Protein AF-0000000086684056 (afdb_homodimer)

Secondary structure (DSSP, 8-state):
---EEEEEEESSS--SHHHHHHHHHHT-SSS--EEEE--TT---HHHHTT----SSHHHHHHHHHTT---S-GGGG-EEETTTEEEEPPPP-PPPSS-TTPPPHHHHHHHHHHHH-HHHHHHHHTTSEEEEEEEE--TT-TTHHHHHH-SEEEEEEESSHHHHHHHHHHHHHHHT-TT--S--EEEEES--SS-HHHHHHHHSS-EEEEE---HHHHHHHTTSS---TTGGGSHHHHHHHHHHHHHHHH--SS----------SS---------TTS----------/---EEEEEEESSS--SHHHHHHHHHHT-SSS--EEEE--TT---HHHHTT----SSHHHHHHHHHTT---S-GGGG-EEETTTEEEEPPPP-PPPSS-TTPPPHHHHHHHHHHHH-HHHHHHHHTTSEEEEEEEE--TT-TTHHHHHH-SEEEEEEESSHHHHHHHHHHHHHHHT-TT--S--EEEEES--SS-HHHHHHHHSS-EEEEE---HHHHHHHTTSS---TTGGGSHHHHHHHHHHHHHHHH--SS----------SS---------TTS----------

Nearest PDB structures (foldseek):
  3ea0-assembly1_B  TM=7.510E-01  e=2.345E-10  Chlorobaculum tepidum TLS
  3ea0-assembly1_A  TM=7.459E-01  e=8.076E-10  Chlorobaculum tepidum TLS
  1hyq-assembly1_A  TM=7.175E-01  e=3.003E-10  Archaeoglobus fulgidus
  3kjg-assembly1_A  TM=6.434E-01  e=7.842E-08  Carboxydothermus hydrogenoformans Z-2901
  6uyk-assembly1_A  TM=6.658E-01  e=1.413E-05  Cereibacter sphaeroides

Structure (mmCIF, N/CA/C/O backbone):
data_AF-0000000086684056-model_v1
#
loop_
_entity.id
_entity.type
_entity.pdbx_description
1 polymer 'MinD-like ATPase involved in chromosome partitioning or flagellar assembly'
#
loop_
_atom_site.group_PDB
_atom_site.id
_atom_site.type_symbol
_atom_site.label_atom_id
_atom_site.label_alt_id
_atom_site.label_comp_id
_atom_site.label_asym_id
_atom_site.label_entity_id
_atom_site.label_seq_id
_atom_site.pdbx_PDB_ins_code
_atom_site.Cartn_x
_atom_site.Cartn_y
_atom_site.Cartn_z
_atom_site.occupancy
_atom_site.B_iso_or_equiv
_atom_site.auth_seq_id
_atom_site.auth_comp_id
_atom_site.auth_asym_id
_atom_site.auth_atom_id
_atom_site.pdbx_PDB_model_num
ATOM 1 N N . MET A 1 1 ? -3.596 -33.281 -14.688 1 51.12 1 MET A N 1
ATOM 2 C CA . MET A 1 1 ? -3.27 -32.438 -13.547 1 51.12 1 MET A CA 1
ATOM 3 C C . MET A 1 1 ? -3.525 -30.953 -13.867 1 51.12 1 MET A C 1
ATOM 5 O O . MET A 1 1 ? -2.949 -30.422 -14.812 1 51.12 1 MET A O 1
ATOM 9 N N . THR A 1 2 ? -4.766 -30.422 -13.641 1 66.81 2 THR A N 1
ATOM 10 C CA . THR A 1 2 ? -5.215 -29.203 -14.312 1 66.81 2 THR A CA 1
ATOM 11 C C . THR A 1 2 ? -4.594 -27.969 -13.672 1 66.81 2 THR A C 1
ATOM 13 O O . THR A 1 2 ? -4.445 -27.906 -12.445 1 66.81 2 THR A O 1
ATOM 16 N N . GLY A 1 3 ? -3.633 -27.266 -14.406 1 90.25 3 GLY A N 1
ATOM 17 C CA . GLY A 1 3 ? -2.969 -26.016 -14.055 1 90.25 3 GLY A CA 1
ATOM 18 C C . GLY A 1 3 ? -3.916 -24.844 -13.984 1 90.25 3 GLY A C 1
ATOM 19 O O . GLY A 1 3 ? -5.109 -24.969 -14.273 1 90.25 3 GLY A O 1
ATOM 20 N N . VAL A 1 4 ? -3.613 -23.875 -13.352 1 95.94 4 VAL A N 1
ATOM 21 C CA . VAL A 1 4 ? -4.434 -22.672 -13.172 1 95.94 4 VAL A CA 1
ATOM 22 C C . VAL A 1 4 ? -3.543 -21.438 -13.156 1 95.94 4 VAL A C 1
ATOM 24 O O . VAL A 1 4 ? -2.42 -21.469 -12.656 1 95.94 4 VAL A O 1
ATOM 27 N N . LEU A 1 5 ? -4.043 -20.422 -13.789 1 97.44 5 LEU A N 1
ATOM 28 C CA . LEU A 1 5 ? -3.43 -19.109 -13.695 1 97.44 5 LEU A CA 1
ATOM 29 C C . LEU A 1 5 ? -4.215 -18.203 -12.742 1 97.44 5 LEU A C 1
ATOM 31 O O . LEU A 1 5 ? -5.363 -17.859 -13.016 1 97.44 5 LEU A O 1
ATOM 35 N N . VAL A 1 6 ? -3.609 -17.875 -11.594 1 98.25 6 VAL A N 1
ATOM 36 C CA . VAL A 1 6 ? -4.242 -17.047 -10.57 1 98.25 6 VAL A CA 1
ATOM 37 C C . VAL A 1 6 ? -3.553 -15.688 -10.508 1 98.25 6 VAL A C 1
ATOM 39 O O . VAL A 1 6 ? -2.328 -15.609 -10.383 1 98.25 6 VAL A O 1
ATOM 42 N N . ALA A 1 7 ? -4.27 -14.633 -10.672 1 98.69 7 ALA A N 1
ATOM 43 C CA . ALA A 1 7 ? -3.764 -13.297 -10.375 1 98.69 7 ALA A CA 1
ATOM 44 C C . ALA A 1 7 ? -4.227 -12.828 -9 1 98.69 7 ALA A C 1
ATOM 46 O O . ALA A 1 7 ? -5.383 -13.039 -8.617 1 98.69 7 ALA A O 1
ATOM 47 N N . ILE A 1 8 ? -3.346 -12.234 -8.234 1 98.88 8 ILE A N 1
ATOM 48 C CA . ILE A 1 8 ? -3.697 -11.68 -6.934 1 98.88 8 ILE A CA 1
ATOM 49 C C . ILE A 1 8 ? -3.213 -10.234 -6.844 1 98.88 8 ILE A C 1
ATOM 51 O O . ILE A 1 8 ? -2.053 -9.945 -7.141 1 98.88 8 ILE A O 1
ATOM 55 N N . GLY A 1 9 ? -4.023 -9.32 -6.469 1 98.69 9 GLY A N 1
ATOM 56 C CA . GLY A 1 9 ? -3.711 -7.918 -6.273 1 98.69 9 GLY A CA 1
ATOM 57 C C . GLY A 1 9 ? -4.605 -7.242 -5.25 1 98.69 9 GLY A C 1
ATOM 58 O O . GLY A 1 9 ? -5.355 -7.91 -4.535 1 98.69 9 GLY A O 1
ATOM 59 N N . SER A 1 10 ? -4.441 -5.984 -5.062 1 98.5 10 SER A N 1
ATOM 60 C CA . SER A 1 10 ? -5.281 -5.125 -4.234 1 98.5 10 SER A CA 1
ATOM 61 C C . SER A 1 10 ? -5.574 -3.803 -4.93 1 98.5 10 SER A C 1
ATOM 63 O O . SER A 1 10 ? -4.961 -3.482 -5.953 1 98.5 10 SER A O 1
ATOM 65 N N . VAL A 1 11 ? -6.535 -3.107 -4.438 1 96.31 11 VAL A N 1
ATOM 66 C CA . VAL A 1 11 ? -6.828 -1.807 -5.031 1 96.31 11 VAL A CA 1
ATOM 67 C C . VAL A 1 11 ? -6.383 -0.693 -4.086 1 96.31 11 VAL A C 1
ATOM 69 O O . VAL A 1 11 ? -6.344 0.478 -4.473 1 96.31 11 VAL A O 1
ATOM 72 N N . LYS A 1 12 ? -6.086 -1.011 -2.863 1 95.44 12 LYS A N 1
ATOM 73 C CA . LYS A 1 12 ? -5.613 -0.069 -1.853 1 95.44 12 LYS A CA 1
ATOM 74 C C . LYS A 1 12 ? -4.859 -0.79 -0.739 1 95.44 12 LYS A C 1
ATOM 76 O O . LYS A 1 12 ? -5.078 -1.98 -0.505 1 95.44 12 LYS A O 1
ATOM 81 N N . GLY A 1 13 ? -3.916 -0.023 -0.089 1 94.81 13 GLY A N 1
ATOM 82 C CA . GLY A 1 13 ? -3.193 -0.594 1.036 1 94.81 13 GLY A CA 1
ATOM 83 C C . GLY A 1 13 ? -2.252 -1.714 0.634 1 94.81 13 GLY A C 1
ATOM 84 O O . GLY A 1 13 ? -1.79 -1.764 -0.508 1 94.81 13 GLY A O 1
ATOM 85 N N . SER A 1 14 ? -1.817 -2.436 1.604 1 95.62 14 SER A N 1
ATOM 86 C CA . SER A 1 14 ? -0.962 -3.607 1.438 1 95.62 14 SER A CA 1
ATOM 87 C C . SER A 1 14 ? -1.488 -4.793 2.238 1 95.62 14 SER A C 1
ATOM 89 O O . SER A 1 14 ? -0.913 -5.16 3.266 1 95.62 14 SER A O 1
ATOM 91 N N . PRO A 1 15 ? -2.549 -5.391 1.756 1 97.44 15 PRO A N 1
ATOM 92 C CA . PRO A 1 15 ? -3.209 -6.492 2.463 1 97.44 15 PRO A CA 1
ATOM 93 C C . PRO A 1 15 ? -2.596 -7.852 2.139 1 97.44 15 PRO A C 1
ATOM 95 O O . PRO A 1 15 ? -3.316 -8.797 1.804 1 97.44 15 PRO A O 1
ATOM 98 N N . TYR A 1 16 ? -1.32 -8.008 2.186 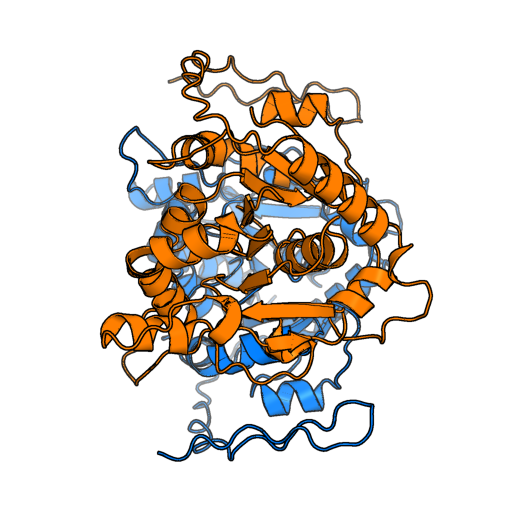1 97.69 16 TYR A N 1
ATOM 99 C CA . TYR A 1 16 ? -0.53 -9.234 2.178 1 97.69 16 TYR A CA 1
ATOM 100 C C . TYR A 1 16 ? -0.49 -9.852 0.784 1 97.69 16 TYR A C 1
ATOM 102 O O . TYR A 1 16 ? -0.365 -11.062 0.639 1 97.69 16 TYR A O 1
ATOM 110 N N . VAL A 1 17 ? -0.631 -9.055 -0.255 1 98.62 17 VAL A N 1
ATOM 111 C CA . VAL A 1 17 ? -0.702 -9.578 -1.616 1 98.62 17 VAL A CA 1
ATOM 112 C C . VAL A 1 17 ? 0.502 -10.477 -1.889 1 98.62 17 VAL A C 1
ATOM 114 O O . VAL A 1 17 ? 0.344 -11.648 -2.24 1 98.62 17 VAL A O 1
ATOM 117 N N . THR A 1 18 ? 1.688 -10.016 -1.631 1 98.38 18 THR A N 1
ATOM 118 C CA . THR A 1 18 ? 2.922 -10.742 -1.92 1 98.38 18 THR A CA 1
ATOM 119 C C . THR A 1 18 ? 3.045 -11.977 -1.033 1 98.38 18 THR A C 1
ATOM 121 O O . THR A 1 18 ? 3.352 -13.07 -1.519 1 98.38 18 THR A O 1
ATOM 124 N N . SER A 1 19 ? 2.789 -11.828 0.226 1 98.25 19 SER A N 1
ATOM 125 C CA . SER A 1 19 ? 2.885 -12.945 1.157 1 98.25 19 SER A CA 1
ATOM 126 C C . SER A 1 19 ? 1.842 -14.016 0.848 1 98.25 19 SER A C 1
ATOM 128 O O . SER A 1 19 ? 2.119 -15.211 0.956 1 98.25 19 SER A O 1
ATOM 130 N N . LEU A 1 20 ? 0.659 -13.555 0.472 1 98.81 20 LEU A N 1
ATOM 131 C CA . LEU A 1 20 ? -0.4 -14.5 0.131 1 98.81 20 LEU A CA 1
ATOM 132 C C . LEU A 1 20 ? -0.054 -15.273 -1.139 1 98.81 20 LEU A C 1
ATOM 134 O O . LEU A 1 20 ? -0.324 -16.469 -1.235 1 98.81 20 LEU A O 1
ATOM 138 N N . ALA A 1 21 ? 0.509 -14.625 -2.135 1 98.81 21 ALA A N 1
ATOM 139 C CA . ALA A 1 21 ? 0.943 -15.305 -3.354 1 98.81 21 ALA A CA 1
ATOM 140 C C . ALA A 1 21 ? 1.926 -16.422 -3.035 1 98.81 21 ALA A C 1
ATOM 142 O O . ALA A 1 21 ? 1.77 -17.547 -3.516 1 98.81 21 ALA A O 1
ATOM 143 N N . VAL A 1 22 ? 2.873 -16.141 -2.168 1 98.75 22 VAL A N 1
ATOM 144 C CA . VAL A 1 22 ? 3.893 -17.109 -1.797 1 98.75 22 VAL A CA 1
ATOM 145 C C . VAL A 1 22 ? 3.258 -18.234 -0.978 1 98.75 22 VAL A C 1
ATOM 147 O O . VAL A 1 22 ? 3.541 -19.422 -1.204 1 98.75 22 VAL A O 1
ATOM 150 N N . ALA A 1 23 ? 2.416 -17.891 -0.079 1 98.81 23 ALA A N 1
ATOM 151 C CA . ALA A 1 23 ? 1.768 -18.875 0.775 1 98.81 23 ALA A CA 1
ATOM 152 C C . ALA A 1 23 ? 0.899 -19.828 -0.046 1 98.81 23 ALA A C 1
ATOM 154 O O . ALA A 1 23 ? 0.894 -21.031 0.192 1 98.81 23 ALA A O 1
ATOM 155 N N . LEU A 1 24 ? 0.124 -19.281 -0.986 1 98.62 24 LEU A N 1
ATOM 156 C CA . LEU A 1 24 ? -0.696 -20.109 -1.863 1 98.62 24 LEU A CA 1
ATOM 157 C C . LEU A 1 24 ? 0.164 -21.109 -2.625 1 98.62 24 LEU A C 1
ATOM 159 O O . LEU A 1 24 ? -0.163 -22.297 -2.684 1 98.62 24 LEU A O 1
ATOM 163 N N . ALA A 1 25 ? 1.223 -20.625 -3.186 1 98.38 25 ALA A N 1
ATOM 164 C CA . ALA A 1 25 ? 2.113 -21.5 -3.939 1 98.38 25 ALA A CA 1
ATOM 165 C C . ALA A 1 25 ? 2.705 -22.578 -3.041 1 98.38 25 ALA A C 1
ATOM 167 O O . ALA A 1 25 ? 2.742 -23.75 -3.416 1 98.38 25 ALA A O 1
ATOM 168 N N . ALA A 1 26 ? 3.115 -22.172 -1.873 1 97.94 26 ALA A N 1
ATOM 169 C CA . ALA A 1 26 ? 3.748 -23.094 -0.935 1 97.94 26 ALA A CA 1
ATOM 170 C C . ALA A 1 26 ? 2.766 -24.172 -0.478 1 97.94 26 ALA A C 1
ATOM 172 O O . ALA A 1 26 ? 3.172 -25.281 -0.128 1 97.94 26 ALA A O 1
ATOM 173 N N . ARG A 1 27 ? 1.523 -23.797 -0.486 1 97.94 27 ARG A N 1
ATOM 174 C CA . ARG A 1 27 ? 0.535 -24.719 0.072 1 97.94 27 ARG A CA 1
ATOM 175 C C . ARG A 1 27 ? -0.346 -25.297 -1.024 1 97.94 27 ARG A C 1
ATOM 177 O O . ARG A 1 27 ? -1.395 -25.891 -0.74 1 97.94 27 ARG A O 1
ATOM 184 N N . TRP A 1 28 ? 0.016 -25.078 -2.232 1 97.56 28 TRP A N 1
ATOM 185 C CA . TRP A 1 28 ? -0.773 -25.609 -3.338 1 97.56 28 TRP A CA 1
ATOM 186 C C . TRP A 1 28 ? -0.809 -27.141 -3.295 1 97.56 28 TRP A C 1
ATOM 188 O O . TRP A 1 28 ? 0.198 -27.781 -2.986 1 97.56 28 TRP A O 1
ATOM 198 N N . PRO A 1 29 ? -1.936 -27.75 -3.668 1 95.75 29 PRO A N 1
ATOM 199 C CA . PRO A 1 29 ? -2.098 -29.203 -3.5 1 95.75 29 PRO A CA 1
ATOM 200 C C . PRO A 1 29 ? -1.136 -30 -4.367 1 95.75 29 PRO A C 1
ATOM 202 O O . PRO A 1 29 ? -0.734 -31.109 -3.99 1 95.75 29 PRO A O 1
ATOM 205 N N . THR A 1 30 ? -0.793 -29.594 -5.508 1 95.06 30 THR A N 1
ATOM 206 C CA . THR A 1 30 ? 0.115 -30.297 -6.41 1 95.06 30 THR A CA 1
ATOM 207 C C . THR A 1 30 ? 1.47 -29.594 -6.465 1 95.06 30 THR A C 1
ATOM 209 O O . THR A 1 30 ? 1.553 -28.375 -6.277 1 95.06 30 THR A O 1
ATOM 212 N N . PRO A 1 31 ? 2.545 -30.281 -6.723 1 93.56 31 PRO A N 1
ATOM 213 C CA . PRO A 1 31 ? 3.879 -29.672 -6.746 1 93.56 31 PRO A CA 1
ATOM 214 C C . PRO A 1 31 ? 4.102 -28.781 -7.973 1 93.56 31 PRO A C 1
ATOM 216 O O . PRO A 1 31 ? 3.346 -28.875 -8.945 1 93.56 31 PRO A O 1
ATOM 219 N N . GLY A 1 32 ? 5.043 -27.875 -7.875 1 94.19 32 GLY A N 1
ATOM 220 C CA . GLY A 1 32 ? 5.531 -27.156 -9.039 1 94.19 32 GLY A CA 1
ATOM 221 C C . GLY A 1 32 ? 4.887 -25.781 -9.203 1 94.19 32 GLY A C 1
ATOM 222 O O . GLY A 1 32 ? 5.055 -25.141 -10.234 1 94.19 32 GLY A O 1
ATOM 223 N N . ALA A 1 33 ? 4.121 -25.344 -8.242 1 96.38 33 ALA A N 1
ATOM 224 C CA . ALA A 1 33 ? 3.527 -24.016 -8.336 1 96.38 33 ALA A CA 1
ATOM 225 C C . ALA A 1 33 ? 4.602 -22.953 -8.5 1 96.38 33 ALA A C 1
ATOM 227 O O . ALA A 1 33 ? 5.668 -23.031 -7.883 1 96.38 33 ALA A O 1
ATOM 228 N N . LEU A 1 34 ? 4.312 -21.984 -9.328 1 97.75 34 LEU A N 1
ATOM 229 C CA . LEU A 1 34 ? 5.211 -20.875 -9.617 1 97.75 34 LEU A CA 1
ATOM 230 C C . LEU A 1 34 ? 4.582 -19.547 -9.211 1 97.75 34 LEU A C 1
ATOM 232 O O . LEU A 1 34 ? 3.385 -19.344 -9.414 1 97.75 34 LEU A O 1
ATOM 236 N N . VAL A 1 35 ? 5.418 -18.703 -8.602 1 98.69 35 VAL A N 1
ATOM 237 C CA . VAL A 1 35 ? 5 -17.328 -8.367 1 98.69 35 VAL A CA 1
ATOM 238 C C . VAL A 1 35 ? 5.66 -16.406 -9.383 1 98.69 35 VAL A C 1
ATOM 240 O O . VAL A 1 35 ? 6.863 -16.5 -9.641 1 98.69 35 VAL A O 1
ATOM 243 N N . VAL A 1 36 ? 4.906 -15.578 -10.031 1 98.81 36 VAL A N 1
ATOM 244 C CA . VAL A 1 36 ? 5.41 -14.508 -10.891 1 98.81 36 VAL A CA 1
ATOM 245 C C . VAL A 1 36 ? 5.199 -13.164 -10.211 1 98.81 36 VAL A C 1
ATOM 247 O O . VAL A 1 36 ? 4.062 -12.734 -9.992 1 98.81 36 VAL A O 1
ATOM 250 N N . GLU A 1 37 ? 6.246 -12.516 -9.82 1 98.44 37 GLU A N 1
ATOM 251 C CA . GLU A 1 37 ? 6.168 -11.164 -9.281 1 98.44 37 GLU A CA 1
ATOM 252 C C . GLU A 1 37 ? 6.023 -10.133 -10.406 1 98.44 37 GLU A C 1
ATOM 254 O O . GLU A 1 37 ? 6.965 -9.898 -11.164 1 98.44 37 GLU A O 1
ATOM 259 N N . ALA A 1 38 ? 4.918 -9.516 -10.469 1 98.56 38 ALA A N 1
ATOM 260 C CA . ALA A 1 38 ? 4.629 -8.555 -11.523 1 98.56 38 ALA A CA 1
ATOM 261 C C . ALA A 1 38 ? 4.004 -7.285 -10.953 1 98.56 38 ALA A C 1
ATOM 263 O O . ALA A 1 38 ? 3.094 -6.707 -11.555 1 98.56 38 ALA A O 1
ATOM 264 N N . ASP A 1 39 ? 4.379 -6.941 -9.766 1 98 39 ASP A N 1
ATOM 265 C CA . ASP A 1 39 ? 4 -5.664 -9.164 1 98 39 ASP A CA 1
ATOM 266 C C . ASP A 1 39 ? 4.773 -4.508 -9.797 1 98 39 ASP A C 1
ATOM 268 O O . ASP A 1 39 ? 5.996 -4.426 -9.656 1 98 39 ASP A O 1
ATOM 272 N N . PRO A 1 40 ? 4.035 -3.541 -10.422 1 96.31 40 PRO A N 1
ATOM 273 C CA . PRO A 1 40 ? 4.734 -2.43 -11.07 1 96.31 40 PRO A CA 1
ATOM 274 C C . PRO A 1 40 ? 5.512 -1.564 -10.078 1 96.31 40 PRO A C 1
ATOM 276 O O . PRO A 1 40 ? 6.379 -0.785 -10.484 1 96.31 40 PRO A O 1
ATOM 279 N N . ALA A 1 41 ? 5.199 -1.665 -8.805 1 95.5 41 ALA A N 1
ATOM 280 C CA . ALA A 1 41 ? 5.91 -0.875 -7.801 1 95.5 41 ALA A CA 1
ATOM 281 C C . ALA A 1 41 ? 7.227 -1.539 -7.41 1 95.5 41 ALA A C 1
ATOM 283 O O . ALA A 1 41 ? 8 -0.982 -6.629 1 95.5 41 ALA A O 1
ATOM 284 N N . GLY A 1 42 ? 7.512 -2.707 -7.941 1 95.94 42 GLY A N 1
ATOM 285 C CA . GLY A 1 42 ? 8.797 -3.352 -7.711 1 95.94 42 GLY A CA 1
ATOM 286 C C . GLY A 1 42 ? 8.672 -4.668 -6.969 1 95.94 42 GLY A C 1
ATOM 287 O O . GLY A 1 42 ? 7.719 -4.883 -6.219 1 95.94 42 GLY A O 1
ATOM 288 N N . GLY A 1 43 ? 9.656 -5.484 -7.168 1 96.62 43 GLY A N 1
ATOM 289 C CA . GLY A 1 43 ? 9.695 -6.781 -6.508 1 96.62 43 GLY A CA 1
ATOM 290 C C . GLY A 1 43 ? 10.211 -6.711 -5.086 1 96.62 43 GLY A C 1
ATOM 291 O O . GLY A 1 43 ? 11.07 -5.883 -4.77 1 96.62 43 GLY A O 1
ATOM 292 N N . ASP A 1 44 ? 9.727 -7.613 -4.273 1 96.75 44 ASP A N 1
ATOM 293 C CA . ASP A 1 44 ? 10.117 -7.68 -2.869 1 96.75 44 ASP A CA 1
ATOM 294 C C . ASP A 1 44 ? 10.836 -8.992 -2.562 1 96.75 44 ASP A C 1
ATOM 296 O O . ASP A 1 44 ? 11.703 -9.039 -1.681 1 96.75 44 ASP A O 1
ATOM 300 N N . LEU A 1 45 ? 10.547 -10 -3.287 1 97.69 45 LEU A N 1
ATOM 301 C CA . LEU A 1 45 ? 10.844 -11.359 -2.85 1 97.69 45 LEU A CA 1
ATOM 302 C C . LEU A 1 45 ? 12.336 -11.648 -2.957 1 97.69 45 LEU A C 1
ATOM 304 O O . LEU A 1 45 ? 12.898 -12.344 -2.107 1 97.69 45 LEU A O 1
ATOM 308 N N . ALA A 1 46 ? 12.984 -11.195 -4.027 1 96 46 ALA A N 1
ATOM 309 C CA . ALA A 1 46 ? 14.43 -11.422 -4.133 1 96 46 ALA A CA 1
ATOM 310 C C . ALA A 1 46 ? 15.164 -10.859 -2.92 1 96 46 ALA A C 1
ATOM 312 O O . ALA A 1 46 ? 16.062 -11.5 -2.385 1 96 46 ALA A O 1
ATOM 313 N N . PHE A 1 47 ? 14.703 -9.734 -2.475 1 92.88 47 PHE A N 1
ATOM 314 C CA . PHE A 1 47 ? 15.344 -9.102 -1.327 1 92.88 47 PHE A CA 1
ATOM 315 C C . PHE A 1 47 ? 14.953 -9.812 -0.034 1 92.88 47 PHE A C 1
ATOM 317 O O . PHE A 1 47 ? 15.805 -10.039 0.834 1 92.88 47 PHE A O 1
ATOM 324 N N . ARG A 1 48 ? 13.711 -10.156 0.117 1 94.56 48 ARG A N 1
ATOM 325 C CA . ARG A 1 48 ? 13.258 -10.867 1.309 1 94.56 48 ARG A CA 1
ATOM 326 C C . ARG A 1 48 ? 14.094 -12.117 1.549 1 94.56 48 ARG A C 1
ATOM 328 O O . ARG A 1 48 ? 14.391 -12.461 2.695 1 94.56 48 ARG A O 1
ATOM 335 N N . PHE A 1 49 ? 14.484 -12.742 0.45 1 95.44 49 PHE A N 1
ATOM 336 C CA . PHE A 1 49 ? 15.062 -14.062 0.609 1 95.44 49 PHE A CA 1
ATOM 337 C C . PHE A 1 49 ? 16.516 -14.078 0.138 1 95.44 49 PHE A C 1
ATOM 339 O O . PHE A 1 49 ? 17.125 -15.148 0.014 1 95.44 49 PHE A O 1
ATOM 346 N N . GLY A 1 50 ? 17.031 -12.984 -0.154 1 92.25 50 GLY A N 1
ATOM 347 C CA . GLY A 1 50 ? 18.422 -12.883 -0.536 1 92.25 50 GLY A CA 1
ATOM 348 C C . GLY A 1 50 ? 18.734 -13.594 -1.842 1 92.25 50 GLY A C 1
ATOM 349 O O . GLY A 1 50 ? 19.766 -14.266 -1.959 1 92.25 50 GLY A O 1
ATOM 350 N N . ALA A 1 51 ? 17.844 -13.523 -2.773 1 93 51 ALA A N 1
ATOM 351 C CA . ALA A 1 51 ? 18.016 -14.18 -4.066 1 93 51 ALA A CA 1
ATOM 352 C C . ALA A 1 51 ? 18.453 -13.18 -5.137 1 93 51 ALA A C 1
ATOM 354 O O . ALA A 1 51 ? 18.234 -11.977 -5 1 93 51 ALA A O 1
ATOM 355 N N . ARG A 1 52 ? 19.125 -13.766 -6.117 1 91.94 52 ARG A N 1
ATOM 356 C CA . ARG A 1 52 ? 19.391 -12.969 -7.312 1 91.94 52 ARG A CA 1
ATOM 357 C C . ARG A 1 52 ? 18.109 -12.781 -8.125 1 91.94 52 ARG A C 1
ATOM 359 O O . ARG A 1 52 ? 17.312 -13.711 -8.266 1 91.94 52 ARG A O 1
ATOM 366 N N . ARG A 1 53 ? 17.938 -11.664 -8.727 1 92.56 53 ARG A N 1
ATOM 367 C CA . ARG A 1 53 ? 16.688 -11.32 -9.414 1 92.56 53 ARG A CA 1
ATOM 368 C C . ARG A 1 53 ? 16.656 -11.938 -10.805 1 92.56 53 ARG A C 1
ATOM 370 O O . ARG A 1 53 ? 15.57 -12.195 -11.336 1 92.56 53 ARG A O 1
ATOM 377 N N . GLU A 1 54 ? 17.812 -12.156 -11.391 1 93.06 54 GLU A N 1
ATOM 378 C CA . GLU A 1 54 ? 17.844 -12.68 -12.758 1 93.06 54 GLU A CA 1
ATOM 379 C C . GLU A 1 54 ? 18.422 -14.094 -12.789 1 93.06 54 GLU A C 1
ATOM 381 O O . GLU A 1 54 ? 19.328 -14.414 -12.023 1 93.06 54 GLU A O 1
ATOM 386 N N . PRO A 1 55 ? 17.953 -14.969 -13.547 1 94.94 55 PRO A N 1
ATOM 387 C CA . PRO A 1 55 ? 16.844 -14.688 -14.469 1 94.94 55 PRO A CA 1
ATOM 388 C C . PRO A 1 55 ? 15.539 -14.375 -13.75 1 94.94 55 PRO A C 1
ATOM 390 O O . PRO A 1 55 ? 15.273 -14.922 -12.672 1 94.94 55 PRO A O 1
ATOM 393 N N . GLY A 1 56 ? 14.734 -13.461 -14.32 1 97.19 56 GLY A N 1
ATOM 394 C CA . GLY A 1 56 ? 13.445 -13.039 -13.781 1 97.19 56 GLY A CA 1
ATOM 395 C C . GLY A 1 56 ? 12.57 -12.352 -14.805 1 97.19 56 GLY A C 1
ATOM 396 O O . GLY A 1 56 ? 12.633 -12.664 -16 1 97.19 56 GLY A O 1
ATOM 397 N N . LEU A 1 57 ? 11.75 -11.508 -14.32 1 97.38 57 LEU A N 1
ATOM 398 C CA . LEU A 1 57 ? 10.75 -10.844 -15.156 1 97.38 57 LEU A CA 1
ATOM 399 C C . LEU A 1 57 ? 11.422 -9.977 -16.219 1 97.38 57 LEU A C 1
ATOM 401 O O . LEU A 1 57 ? 10.961 -9.922 -17.359 1 97.38 57 LEU A O 1
ATOM 405 N N . SER A 1 58 ? 12.492 -9.281 -15.859 1 95.44 58 SER A N 1
ATOM 406 C CA . SER A 1 58 ? 13.203 -8.406 -16.797 1 95.44 58 SER A CA 1
ATOM 407 C C . SER A 1 58 ? 13.82 -9.211 -17.938 1 95.44 58 SER A C 1
ATOM 409 O O . SER A 1 58 ? 13.727 -8.812 -19.094 1 95.44 58 SER A O 1
ATOM 411 N N . GLU A 1 59 ? 14.445 -10.266 -17.578 1 95.56 59 GLU A N 1
ATOM 412 C CA . GLU A 1 59 ? 15.055 -11.109 -18.609 1 95.56 59 GLU A CA 1
ATOM 413 C C . GLU A 1 59 ? 13.984 -11.75 -19.5 1 95.56 59 GLU A C 1
ATOM 415 O O . GLU A 1 59 ? 14.172 -11.867 -20.703 1 95.56 59 GLU A O 1
ATOM 420 N N . LEU A 1 60 ? 12.938 -12.188 -18.875 1 96.31 60 LEU A N 1
ATOM 421 C CA . LEU A 1 60 ? 11.812 -12.711 -19.656 1 96.31 60 LEU A CA 1
ATOM 422 C C . LEU A 1 60 ? 11.328 -11.672 -20.656 1 96.31 60 LEU A C 1
ATOM 424 O O . LEU A 1 60 ? 11.156 -11.984 -21.844 1 96.31 60 LEU A O 1
ATOM 428 N N . ALA A 1 61 ? 11.125 -10.453 -20.219 1 94.06 61 ALA A N 1
ATOM 429 C CA . ALA A 1 61 ? 10.695 -9.367 -21.094 1 94.06 61 ALA A CA 1
ATOM 430 C C . ALA A 1 61 ? 11.711 -9.125 -22.203 1 94.06 61 ALA A C 1
ATOM 432 O O . ALA A 1 61 ? 11.336 -8.984 -23.375 1 94.06 61 ALA A O 1
ATOM 433 N N . ALA A 1 62 ? 12.938 -9.117 -21.859 1 92.75 62 ALA A N 1
ATOM 434 C CA . ALA A 1 62 ? 14.008 -8.852 -22.828 1 92.75 62 ALA A CA 1
ATOM 435 C C . ALA A 1 62 ? 14.094 -9.961 -23.859 1 92.75 62 ALA A C 1
ATOM 437 O O . ALA A 1 62 ? 14.203 -9.695 -25.062 1 92.75 62 ALA A O 1
ATOM 438 N N . ASP A 1 63 ? 14.039 -11.172 -23.359 1 93.44 63 ASP A N 1
ATOM 439 C CA . ASP A 1 63 ? 14.141 -12.32 -24.266 1 93.44 63 ASP A CA 1
ATOM 440 C C . ASP A 1 63 ? 12.953 -12.367 -25.219 1 93.44 63 ASP A C 1
ATOM 442 O O . ASP A 1 63 ? 13.102 -12.75 -26.391 1 93.44 63 ASP A O 1
ATOM 446 N N . THR A 1 64 ? 11.844 -11.992 -24.75 1 89.5 64 THR A N 1
ATOM 447 C CA . THR A 1 64 ? 10.656 -11.961 -25.594 1 89.5 64 THR A CA 1
ATOM 448 C C . THR A 1 64 ? 10.797 -10.906 -26.688 1 89.5 64 THR A C 1
ATOM 450 O O . THR A 1 64 ? 10.461 -11.148 -27.844 1 89.5 64 THR A O 1
ATOM 453 N N . ARG A 1 65 ? 11.273 -9.82 -26.328 1 86.81 65 ARG A N 1
ATOM 454 C CA . ARG A 1 65 ? 11.469 -8.727 -27.266 1 86.81 65 ARG A CA 1
ATOM 455 C C . ARG A 1 65 ? 12.453 -9.109 -28.359 1 86.81 65 ARG A C 1
ATOM 457 O O . ARG A 1 65 ? 12.281 -8.734 -29.516 1 86.81 65 ARG A O 1
ATOM 464 N N . THR A 1 66 ? 13.414 -9.945 -28.016 1 88.88 66 THR A N 1
ATOM 465 C CA . THR A 1 66 ? 14.469 -10.297 -28.969 1 88.88 66 THR A CA 1
ATOM 466 C C . THR A 1 66 ? 14.164 -11.625 -29.656 1 88.88 66 THR A C 1
ATOM 468 O O . THR A 1 66 ? 14.969 -12.117 -30.438 1 88.88 66 THR A O 1
ATOM 471 N N . GLY A 1 67 ? 13.062 -12.25 -29.281 1 84.69 67 GLY A N 1
ATOM 472 C CA . GLY A 1 67 ? 12.672 -13.508 -29.891 1 84.69 67 GLY A CA 1
ATOM 473 C C . GLY A 1 67 ? 13.445 -14.695 -29.344 1 84.69 67 GLY A C 1
ATOM 474 O O . GLY A 1 67 ? 13.578 -15.719 -30.016 1 84.69 67 GLY A O 1
ATOM 475 N N . ARG A 1 68 ? 14.07 -14.641 -28.219 1 83.38 68 ARG A N 1
ATOM 476 C CA . ARG A 1 68 ? 14.906 -15.68 -27.625 1 83.38 68 ARG A CA 1
ATOM 477 C C . ARG A 1 68 ? 14.203 -16.344 -26.453 1 83.38 68 ARG A C 1
ATOM 479 O O . ARG A 1 68 ? 14.844 -16.984 -25.625 1 83.38 68 ARG A O 1
ATOM 486 N N . ARG A 1 69 ? 12.945 -16.016 -26.375 1 77.69 69 ARG A N 1
ATOM 487 C CA . ARG A 1 69 ? 12.258 -16.516 -25.203 1 77.69 69 ARG A CA 1
ATOM 488 C C . ARG A 1 69 ? 12.242 -18.031 -25.172 1 77.69 69 ARG A C 1
ATOM 490 O O . ARG A 1 69 ? 12.039 -18.672 -26.203 1 77.69 69 ARG A O 1
ATOM 497 N N . GLY A 1 70 ? 12.727 -18.562 -24.062 1 71.38 70 GLY A N 1
ATOM 498 C CA . GLY A 1 70 ? 12.602 -20 -23.875 1 71.38 70 GLY A CA 1
ATOM 499 C C . GLY A 1 70 ? 11.164 -20.484 -23.906 1 71.38 70 GLY A C 1
ATOM 500 O O . GLY A 1 70 ? 10.234 -19.672 -23.953 1 71.38 70 GLY A O 1
ATOM 501 N N . GLY A 1 71 ? 11.055 -21.781 -23.906 1 77.81 71 GLY A N 1
ATOM 502 C CA . GLY A 1 71 ? 9.75 -22.391 -24.062 1 77.81 71 GLY A CA 1
ATOM 503 C C . GLY A 1 71 ? 8.961 -22.469 -22.766 1 77.81 71 GLY A C 1
ATOM 504 O O . GLY A 1 71 ? 7.754 -22.703 -22.781 1 77.81 71 GLY A O 1
ATOM 505 N N . ASP A 1 72 ? 9.68 -22.25 -21.625 1 89.75 72 ASP A N 1
ATOM 506 C CA . ASP A 1 72 ? 8.93 -22.438 -20.375 1 89.75 72 ASP A CA 1
ATOM 507 C C . ASP A 1 72 ? 9.203 -21.297 -19.391 1 89.75 72 ASP A C 1
ATOM 509 O O . ASP A 1 72 ? 10.352 -20.875 -19.234 1 89.75 72 ASP A O 1
ATOM 513 N N . LEU A 1 73 ? 8.141 -20.844 -18.766 1 95.19 73 LEU A N 1
ATOM 514 C CA . LEU A 1 73 ? 8.211 -19.812 -17.734 1 95.19 73 LEU A CA 1
ATOM 515 C C . LEU A 1 73 ? 9.18 -20.219 -16.625 1 95.19 73 LEU A C 1
ATOM 517 O O . LEU A 1 73 ? 9.844 -19.359 -16.031 1 95.19 73 LEU A O 1
ATOM 521 N N . ALA A 1 74 ? 9.312 -21.516 -16.406 1 94.38 74 ALA A N 1
ATOM 522 C CA . ALA A 1 74 ? 10.141 -22.078 -15.344 1 94.38 74 ALA A CA 1
ATOM 523 C C . ALA A 1 74 ? 11.617 -21.734 -15.57 1 94.38 74 ALA A C 1
ATOM 525 O O . ALA A 1 74 ? 12.398 -21.688 -14.617 1 94.38 74 ALA A O 1
ATOM 526 N N . ALA A 1 75 ? 12.023 -21.484 -16.797 1 95.06 75 ALA A N 1
ATOM 527 C CA . ALA A 1 75 ? 13.406 -21.141 -17.109 1 95.06 75 ALA A CA 1
ATOM 528 C C . ALA A 1 75 ? 13.789 -19.797 -16.5 1 95.06 75 ALA A C 1
ATOM 530 O O . ALA A 1 75 ? 14.969 -19.5 -16.312 1 95.06 75 ALA A O 1
ATOM 531 N N . TYR A 1 76 ? 12.82 -19.016 -16.156 1 97.06 76 TYR A N 1
ATOM 532 C CA . TYR A 1 76 ? 13.07 -17.672 -15.633 1 97.06 76 TYR A CA 1
ATOM 533 C C . TYR A 1 76 ? 12.836 -17.625 -14.125 1 97.06 76 TYR A C 1
ATOM 535 O O . TYR A 1 76 ? 12.93 -16.562 -13.508 1 97.06 76 TYR A O 1
ATOM 543 N N . ALA A 1 77 ? 12.5 -18.766 -13.523 1 97.31 77 ALA A N 1
ATOM 544 C CA . ALA A 1 77 ? 12.172 -18.844 -12.102 1 97.31 77 ALA A CA 1
ATOM 545 C C . ALA A 1 77 ? 13.359 -19.328 -11.289 1 97.31 77 ALA A C 1
ATOM 547 O O . ALA A 1 77 ? 14.188 -20.109 -11.789 1 97.31 77 ALA A O 1
ATOM 548 N N . ARG A 1 78 ? 13.453 -18.859 -10.086 1 96.56 78 ARG A N 1
ATOM 549 C CA . ARG A 1 78 ? 14.438 -19.312 -9.109 1 96.56 78 ARG A CA 1
ATOM 550 C C . ARG A 1 78 ? 13.766 -19.719 -7.797 1 96.56 78 ARG A C 1
ATOM 552 O O . ARG A 1 78 ? 12.797 -19.078 -7.371 1 96.56 78 ARG A O 1
ATOM 559 N N . PRO A 1 79 ? 14.367 -20.688 -7.129 1 95.5 79 PRO A N 1
ATOM 560 C CA . PRO A 1 79 ? 13.758 -21.141 -5.871 1 95.5 79 PRO A CA 1
ATOM 561 C C . PRO A 1 79 ? 14.039 -20.188 -4.711 1 95.5 79 PRO A C 1
ATOM 563 O O . PRO A 1 79 ? 15.102 -19.547 -4.672 1 95.5 79 PRO A O 1
ATOM 566 N N . ILE A 1 80 ? 13.086 -20.062 -3.791 1 95.25 80 ILE A N 1
ATOM 567 C CA . ILE A 1 80 ? 13.312 -19.453 -2.482 1 95.25 80 ILE A CA 1
ATOM 568 C C . ILE A 1 80 ? 13.203 -20.531 -1.397 1 95.25 80 ILE A C 1
ATOM 570 O O . ILE A 1 80 ? 12.773 -21.656 -1.666 1 95.25 80 ILE A O 1
ATOM 574 N N . ARG A 1 81 ? 13.633 -20.297 -0.178 1 90.88 81 ARG A N 1
ATOM 575 C CA . ARG A 1 81 ? 13.773 -21.25 0.917 1 90.88 81 ARG A CA 1
ATOM 576 C C . ARG A 1 81 ? 12.406 -21.719 1.412 1 90.88 81 ARG A C 1
ATOM 578 O O . ARG A 1 81 ? 12.305 -22.359 2.461 1 90.88 81 ARG A O 1
ATOM 585 N N . LEU A 1 82 ? 11.336 -21.516 0.76 1 94.31 82 LEU A N 1
ATOM 586 C CA . LEU A 1 82 ? 10 -21.953 1.164 1 94.31 82 LEU A CA 1
ATOM 587 C C . LEU A 1 82 ? 9.461 -23.016 0.214 1 94.31 82 LEU A C 1
ATOM 589 O O . LEU A 1 82 ? 8.273 -23.344 0.26 1 94.31 82 LEU A O 1
ATOM 593 N N . GLY A 1 83 ? 10.352 -23.547 -0.694 1 91.5 83 GLY A N 1
ATOM 594 C CA . GLY A 1 83 ? 9.938 -24.562 -1.648 1 91.5 83 GLY A CA 1
ATOM 595 C C . GLY A 1 83 ? 9.133 -24 -2.807 1 91.5 83 GLY A C 1
ATOM 596 O O . GLY A 1 83 ? 8.344 -24.719 -3.424 1 91.5 83 GLY A O 1
ATOM 597 N N . VAL A 1 84 ? 9.234 -22.734 -2.996 1 95.38 84 VAL A N 1
ATOM 598 C CA . VAL A 1 84 ? 8.523 -22.031 -4.055 1 95.38 84 VAL A CA 1
ATOM 599 C C . VAL A 1 84 ? 9.523 -21.438 -5.047 1 95.38 84 VAL A C 1
ATOM 601 O O . VAL A 1 84 ? 10.578 -20.953 -4.652 1 95.38 84 VAL A O 1
ATOM 604 N N . SER A 1 85 ? 9.227 -21.641 -6.352 1 97.56 85 SER A N 1
ATOM 605 C CA . SER A 1 85 ? 10.008 -20.953 -7.379 1 97.56 85 SER A CA 1
ATOM 606 C C . SER A 1 85 ? 9.352 -19.656 -7.805 1 97.56 85 SER A C 1
ATOM 608 O O . SER A 1 85 ? 8.125 -19.578 -7.918 1 97.56 85 SER A O 1
ATOM 610 N N . VAL A 1 86 ? 10.203 -18.656 -8.008 1 98.62 86 VAL A N 1
ATOM 611 C CA . VAL A 1 86 ? 9.68 -17.312 -8.25 1 98.62 86 VAL A CA 1
ATOM 612 C C . VAL A 1 86 ? 10.336 -16.719 -9.5 1 98.62 86 VAL A C 1
ATOM 614 O O . VAL A 1 86 ? 11.555 -16.828 -9.672 1 98.62 86 VAL A O 1
ATOM 617 N N . VAL A 1 87 ? 9.523 -16.234 -10.43 1 98.56 87 VAL A N 1
ATOM 618 C CA . VAL A 1 87 ? 10 -15.273 -11.414 1 98.56 87 VAL A CA 1
ATOM 619 C C . VAL A 1 87 ? 10.039 -13.875 -10.797 1 98.56 87 VAL A C 1
ATOM 621 O O . VAL A 1 87 ? 9.008 -13.219 -10.672 1 98.56 87 VAL A O 1
ATOM 624 N N . PHE A 1 88 ? 11.219 -13.398 -10.469 1 98.31 88 PHE A N 1
ATOM 625 C CA . PHE A 1 88 ? 11.375 -12.18 -9.688 1 98.31 88 PHE A CA 1
ATOM 626 C C . PHE A 1 88 ? 11.172 -10.945 -10.555 1 98.31 88 PHE A C 1
ATOM 628 O O . PHE A 1 88 ? 11.609 -10.914 -11.703 1 98.31 88 PHE A O 1
ATOM 635 N N . ALA A 1 89 ? 10.477 -9.961 -10.008 1 97.69 89 ALA A N 1
ATOM 636 C CA . ALA A 1 89 ? 10.469 -8.641 -10.625 1 97.69 89 ALA A CA 1
ATOM 637 C C . ALA A 1 89 ? 11.734 -7.863 -10.266 1 97.69 89 ALA A C 1
ATOM 639 O O . ALA A 1 89 ? 12.352 -8.109 -9.227 1 97.69 89 ALA A O 1
ATOM 640 N N . PRO A 1 90 ? 12.141 -6.922 -11.125 1 94 90 PRO A N 1
ATOM 641 C CA . PRO A 1 90 ? 13.211 -6 -10.727 1 94 90 PRO A CA 1
ATOM 642 C C . PRO A 1 90 ? 12.758 -4.984 -9.68 1 94 90 PRO A C 1
ATOM 644 O O . PRO A 1 90 ? 11.562 -4.867 -9.406 1 94 90 PRO A O 1
ATOM 647 N N . ALA A 1 91 ? 13.766 -4.402 -9.086 1 87.12 91 ALA A N 1
ATOM 648 C CA . ALA A 1 91 ? 13.438 -3.205 -8.312 1 87.12 91 ALA A CA 1
ATOM 649 C C . ALA A 1 91 ? 12.883 -2.105 -9.211 1 87.12 91 ALA A C 1
ATOM 651 O O . ALA A 1 91 ? 13.086 -2.123 -10.43 1 87.12 91 ALA A O 1
ATOM 652 N N . ASP A 1 92 ? 12.055 -1.236 -8.625 1 86.06 92 ASP A N 1
ATOM 653 C CA . ASP A 1 92 ? 11.477 -0.181 -9.453 1 86.06 92 ASP A CA 1
ATOM 654 C C . ASP A 1 92 ? 12.398 1.035 -9.516 1 86.06 92 ASP A C 1
ATOM 656 O O . ASP A 1 92 ? 12.039 2.119 -9.055 1 86.06 92 ASP A O 1
ATOM 660 N N . GLN A 1 93 ? 13.492 0.776 -10.164 1 81.62 93 GLN A N 1
ATOM 661 C CA . GLN A 1 93 ? 14.484 1.824 -10.391 1 81.62 93 GLN A CA 1
ATOM 662 C C . GLN A 1 93 ? 14.211 2.566 -11.695 1 81.62 93 GLN A C 1
ATOM 664 O O . GLN A 1 93 ? 13.57 2.027 -12.602 1 81.62 93 GLN A O 1
ATOM 669 N N . GLN A 1 94 ? 14.414 3.852 -11.688 1 76.94 94 GLN A N 1
ATOM 670 C CA . GLN A 1 94 ? 14.32 4.574 -12.953 1 76.94 94 GLN A CA 1
ATOM 671 C C . GLN A 1 94 ? 15.648 4.547 -13.703 1 76.94 94 GLN A C 1
ATOM 673 O O . GLN A 1 94 ? 16.719 4.594 -13.094 1 76.94 94 GLN A O 1
ATOM 678 N N . GLN A 1 95 ? 15.469 4.117 -14.977 1 61.72 95 GLN A N 1
ATOM 679 C CA . GLN A 1 95 ? 16.656 4.148 -15.828 1 61.72 95 GLN A CA 1
ATOM 680 C C . GLN A 1 95 ? 16.875 5.543 -16.406 1 61.72 95 GLN A C 1
ATOM 682 O O . GLN A 1 95 ? 15.93 6.176 -16.891 1 61.72 95 GLN A O 1
ATOM 687 N N . GLY A 1 96 ? 18.031 6.211 -16.234 1 56.75 96 GLY A N 1
ATOM 688 C CA . GLY A 1 96 ? 18.547 7.371 -16.953 1 56.75 96 GLY A CA 1
ATOM 689 C C . GLY A 1 96 ? 18.141 8.688 -16.297 1 56.75 96 GLY A C 1
ATOM 690 O O . GLY A 1 96 ? 17.344 8.711 -15.367 1 56.75 96 GLY A O 1
ATOM 691 N N . PRO A 1 97 ? 18.828 9.719 -16.656 1 51.38 97 PRO A N 1
ATOM 692 C CA . PRO A 1 97 ? 18.672 11.078 -16.141 1 51.38 97 PRO A CA 1
ATOM 693 C C . PRO A 1 97 ? 17.25 11.617 -16.344 1 51.38 97 PRO A C 1
ATOM 695 O O . PRO A 1 97 ? 16.906 12.68 -15.805 1 51.38 97 PRO A O 1
ATOM 698 N N . GLN A 1 98 ? 16.594 11.227 -17.344 1 44.78 98 GLN A N 1
ATOM 699 C CA . GLN A 1 98 ? 15.344 11.891 -17.688 1 44.78 98 GLN A CA 1
ATOM 700 C C . GLN A 1 98 ? 14.25 11.539 -16.688 1 44.78 98 GLN A C 1
ATOM 702 O O . GLN A 1 98 ? 13.977 10.359 -16.438 1 44.78 98 GLN A O 1
ATOM 707 N N . ALA A 1 99 ? 13.953 12.367 -15.656 1 47.69 99 ALA A N 1
ATOM 708 C CA . ALA A 1 99 ? 12.945 12.484 -14.609 1 47.69 99 ALA A CA 1
ATOM 709 C C . ALA A 1 99 ? 11.656 11.766 -15 1 47.69 99 ALA A C 1
ATOM 711 O O . ALA A 1 99 ? 10.875 11.359 -14.141 1 47.69 99 ALA A O 1
ATOM 712 N N . GLY A 1 100 ? 11.133 11.781 -16.094 1 52.97 100 GLY A N 1
ATOM 713 C CA . GLY A 1 100 ? 9.742 11.531 -16.453 1 52.97 100 GLY A CA 1
ATOM 714 C C . GLY A 1 100 ? 9.445 10.062 -16.688 1 52.97 100 GLY A C 1
ATOM 715 O O . GLY A 1 100 ? 8.398 9.711 -17.234 1 52.97 100 GLY A O 1
ATOM 716 N N . GLY A 1 101 ? 10.43 9.102 -16.297 1 61.84 101 GLY A N 1
ATOM 717 C CA . GLY A 1 101 ? 10.211 7.793 -16.891 1 61.84 101 GLY A CA 1
ATOM 718 C C . GLY A 1 101 ? 9.547 6.809 -15.953 1 61.84 101 GLY A C 1
ATOM 719 O O . GLY A 1 101 ? 9.266 7.137 -14.797 1 61.84 101 GLY A O 1
ATOM 720 N N . VAL A 1 102 ? 8.883 5.84 -16.453 1 78.19 102 VAL A N 1
ATOM 721 C CA . VAL A 1 102 ? 8.297 4.648 -15.844 1 78.19 102 VAL A CA 1
ATOM 722 C C . VAL A 1 102 ? 9.406 3.795 -15.227 1 78.19 102 VAL A C 1
ATOM 724 O O . VAL A 1 102 ? 10.492 3.67 -15.797 1 78.19 102 VAL A O 1
ATOM 727 N N . GLY A 1 103 ? 9.25 3.412 -13.938 1 88.75 103 GLY A N 1
ATOM 728 C CA . GLY A 1 103 ? 10.211 2.541 -13.273 1 88.75 103 GLY A CA 1
ATOM 729 C C . GLY A 1 103 ? 10.43 1.229 -14.008 1 88.75 103 GLY A C 1
ATOM 730 O O . GLY A 1 103 ? 9.617 0.831 -14.836 1 88.75 103 GLY A O 1
ATOM 731 N N . GLN A 1 104 ? 11.523 0.639 -13.75 1 91.31 104 GLN A N 1
ATOM 732 C CA . GLN A 1 104 ? 11.922 -0.603 -14.406 1 91.31 104 GLN A CA 1
ATOM 733 C C . GLN A 1 104 ? 10.891 -1.703 -14.172 1 91.31 104 GLN A C 1
ATOM 735 O O . GLN A 1 104 ? 10.602 -2.488 -15.07 1 91.31 104 GLN A O 1
ATOM 740 N N . ALA A 1 105 ? 10.383 -1.771 -12.992 1 95.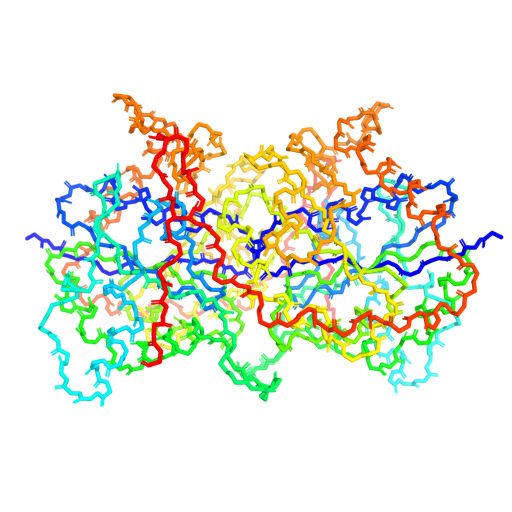12 105 ALA A N 1
ATOM 741 C CA . ALA A 1 105 ? 9.406 -2.812 -12.68 1 95.12 105 ALA A CA 1
ATOM 742 C C . ALA A 1 105 ? 8.133 -2.623 -13.492 1 95.12 105 ALA A C 1
ATOM 744 O O . ALA A 1 105 ? 7.574 -3.588 -14.016 1 95.12 105 ALA A O 1
ATOM 745 N N . ALA A 1 106 ? 7.676 -1.397 -13.57 1 94.94 106 ALA A N 1
ATOM 746 C CA . ALA A 1 106 ? 6.488 -1.093 -14.367 1 94.94 106 ALA A CA 1
ATOM 747 C C . ALA A 1 106 ? 6.711 -1.432 -15.836 1 94.94 106 ALA A C 1
ATOM 749 O O . ALA A 1 106 ? 5.828 -1.979 -16.5 1 94.94 106 ALA A O 1
ATOM 750 N N . GLN A 1 107 ? 7.883 -1.153 -16.312 1 93.62 107 GLN A N 1
ATOM 751 C CA . GLN A 1 107 ? 8.219 -1.454 -17.688 1 93.62 107 GLN A CA 1
ATOM 752 C C . GLN A 1 107 ? 8.242 -2.959 -17.938 1 93.62 107 GLN A C 1
ATOM 754 O O . GLN A 1 107 ? 7.68 -3.443 -18.922 1 93.62 107 GLN A O 1
ATOM 759 N N . ALA A 1 108 ? 8.914 -3.664 -17.078 1 95.81 108 ALA A N 1
ATOM 760 C CA . ALA A 1 108 ? 8.969 -5.117 -17.203 1 95.81 108 ALA A CA 1
ATOM 761 C C . ALA A 1 108 ? 7.566 -5.727 -17.156 1 95.81 108 ALA A C 1
ATOM 763 O O . ALA A 1 108 ? 7.234 -6.594 -17.969 1 95.81 108 ALA A O 1
ATOM 764 N N . THR A 1 109 ? 6.766 -5.258 -16.25 1 97.5 109 THR A N 1
ATOM 765 C CA . THR A 1 109 ? 5.395 -5.738 -16.125 1 97.5 109 THR A CA 1
ATOM 766 C C . THR A 1 109 ? 4.598 -5.461 -17.391 1 97.5 109 THR A C 1
ATOM 768 O O . THR A 1 109 ? 3.891 -6.34 -17.891 1 97.5 109 THR A O 1
ATOM 771 N N . ARG A 1 110 ? 4.746 -4.293 -17.906 1 96.69 110 ARG A N 1
ATOM 772 C CA . ARG A 1 110 ? 4.055 -3.912 -19.141 1 96.69 110 ARG A CA 1
ATOM 773 C C . ARG A 1 110 ? 4.453 -4.824 -20.281 1 96.69 110 ARG A C 1
ATOM 775 O O . ARG A 1 110 ? 3.596 -5.305 -21.031 1 96.69 110 ARG A O 1
ATOM 782 N N . MET A 1 111 ? 5.684 -5.055 -20.406 1 96.06 111 MET A N 1
ATOM 783 C CA . MET A 1 111 ? 6.195 -5.875 -21.5 1 96.06 111 MET A CA 1
ATOM 784 C C . MET A 1 111 ? 5.691 -7.309 -21.375 1 96.06 111 MET A C 1
ATOM 786 O O . MET A 1 111 ? 5.246 -7.898 -22.375 1 96.06 111 MET A O 1
ATOM 790 N N . VAL A 1 112 ? 5.754 -7.82 -20.203 1 97.19 112 VAL A N 1
ATOM 791 C CA . VAL A 1 112 ? 5.305 -9.188 -19.984 1 97.19 112 VAL A CA 1
ATOM 792 C C . VAL A 1 112 ? 3.797 -9.281 -20.219 1 97.19 112 VAL A C 1
ATOM 794 O O . VAL A 1 112 ? 3.311 -10.234 -20.828 1 97.19 112 VAL A O 1
ATOM 797 N N . ALA A 1 113 ? 3.059 -8.297 -19.781 1 97.44 113 ALA A N 1
ATOM 798 C CA . ALA A 1 113 ? 1.604 -8.25 -19.922 1 97.44 113 ALA A CA 1
ATOM 799 C C . ALA A 1 113 ? 1.196 -8.188 -21.391 1 97.44 113 ALA A C 1
ATOM 801 O O . ALA A 1 113 ? 0.13 -8.68 -21.766 1 97.44 113 ALA A O 1
ATOM 802 N N . HIS A 1 114 ? 2.037 -7.691 -22.188 1 95.56 114 HIS A N 1
ATOM 803 C CA . HIS A 1 114 ? 1.67 -7.5 -23.594 1 95.56 114 HIS A CA 1
ATOM 804 C C . HIS A 1 114 ? 2.234 -8.617 -24.469 1 95.56 114 HIS A C 1
ATOM 806 O O . HIS A 1 114 ? 1.636 -8.977 -25.484 1 95.56 114 HIS A O 1
ATOM 812 N N . ASN A 1 115 ? 3.334 -9.18 -23.984 1 95.44 115 ASN A N 1
ATOM 813 C CA . ASN A 1 115 ? 4.059 -9.992 -24.938 1 95.44 115 ASN A CA 1
ATOM 814 C C . ASN A 1 115 ? 4.234 -11.43 -24.453 1 95.44 115 ASN A C 1
ATOM 816 O O . ASN A 1 115 ? 4.664 -12.305 -25.203 1 95.44 115 ASN A O 1
ATOM 820 N N . CYS A 1 116 ? 3.896 -11.672 -23.219 1 96.31 116 CYS A N 1
ATOM 821 C CA . CYS A 1 116 ? 4.289 -12.977 -22.688 1 96.31 116 CYS A CA 1
ATOM 822 C C . CYS A 1 116 ? 3.092 -13.711 -22.094 1 96.31 116 CYS A C 1
ATOM 824 O O . CYS A 1 116 ? 3.256 -14.633 -21.297 1 96.31 116 CYS A O 1
ATOM 826 N N . LEU A 1 117 ? 1.91 -13.281 -22.375 1 95.62 117 LEU A N 1
ATOM 827 C CA . LEU A 1 117 ? 0.725 -13.914 -21.812 1 95.62 117 LEU A CA 1
ATOM 828 C C . LEU A 1 117 ? 0.629 -15.375 -22.25 1 95.62 117 LEU A C 1
ATOM 830 O O . LEU A 1 117 ? 0.17 -16.234 -21.5 1 95.62 117 LEU A O 1
ATOM 834 N N . ASP A 1 118 ? 0.979 -15.633 -23.469 1 94.38 118 ASP A N 1
ATOM 835 C CA . ASP A 1 118 ? 0.942 -17 -23.984 1 94.38 118 ASP A CA 1
ATOM 836 C C . ASP A 1 118 ? 1.836 -17.922 -23.172 1 94.38 118 ASP A C 1
ATOM 838 O O . ASP A 1 118 ? 1.469 -19.078 -22.906 1 94.38 118 ASP A O 1
ATOM 842 N N . LEU A 1 119 ? 2.953 -17.453 -22.766 1 95.19 119 LEU A N 1
ATOM 843 C CA . LEU A 1 119 ? 3.883 -18.234 -21.984 1 95.19 119 LEU A CA 1
ATOM 844 C C . LEU A 1 119 ? 3.318 -18.516 -20.594 1 95.19 119 LEU A C 1
ATOM 846 O O . LEU A 1 119 ? 3.451 -19.625 -20.062 1 95.19 119 LEU A O 1
ATOM 850 N N . LEU A 1 120 ? 2.773 -17.5 -19.953 1 96.75 120 LEU A N 1
ATOM 851 C CA . LEU A 1 120 ? 2.129 -17.672 -18.672 1 96.75 120 LEU A CA 1
ATOM 852 C C . LEU A 1 120 ? 1.012 -18.703 -18.75 1 96.75 120 LEU A C 1
ATOM 854 O O . LEU A 1 120 ? 0.928 -19.609 -17.922 1 96.75 120 LEU A O 1
ATOM 858 N N . ARG A 1 121 ? 0.239 -18.641 -19.766 1 95.25 121 ARG A N 1
ATOM 859 C CA . ARG A 1 121 ? -0.886 -19.562 -19.938 1 95.25 121 ARG A CA 1
ATOM 860 C C . ARG A 1 121 ? -0.4 -20.969 -20.234 1 95.25 121 ARG A C 1
ATOM 862 O O . ARG A 1 121 ? -0.981 -21.938 -19.75 1 95.25 121 ARG A O 1
ATOM 869 N N . ALA A 1 122 ? 0.59 -21.078 -21.062 1 94.31 122 ALA A N 1
ATOM 870 C CA . ALA A 1 122 ? 1.156 -22.391 -21.344 1 94.31 122 ALA A CA 1
ATOM 871 C C . ALA A 1 122 ? 1.677 -23.047 -20.062 1 94.31 122 ALA A C 1
ATOM 873 O O . ALA A 1 122 ? 1.479 -24.25 -19.859 1 94.31 122 ALA A O 1
ATOM 874 N N . SER A 1 123 ? 2.314 -22.297 -19.266 1 95.56 123 SER A N 1
ATOM 875 C CA . SER A 1 123 ? 2.797 -22.812 -17.984 1 95.56 123 SER A CA 1
ATOM 876 C C . SER A 1 123 ? 1.638 -23.203 -17.078 1 95.56 123 SER A C 1
ATOM 878 O O . SER A 1 123 ? 1.689 -24.234 -16.406 1 95.56 123 SER A O 1
ATOM 880 N N . ALA A 1 124 ? 0.626 -22.422 -17.109 1 95.25 124 ALA A N 1
ATOM 881 C CA . ALA A 1 124 ? -0.536 -22.625 -16.25 1 95.25 124 ALA A CA 1
ATOM 882 C C . ALA A 1 124 ? -1.349 -23.828 -16.719 1 95.25 124 ALA A C 1
ATOM 884 O O . ALA A 1 124 ? -2.229 -24.312 -15.992 1 95.25 124 ALA A O 1
ATOM 885 N N . ALA A 1 125 ? -1.08 -24.312 -17.859 1 92.69 125 ALA A N 1
ATOM 886 C CA . ALA A 1 125 ? -1.711 -25.547 -18.328 1 92.69 125 ALA A CA 1
ATOM 887 C C . ALA A 1 125 ? -1.158 -26.75 -17.578 1 92.69 125 ALA A C 1
ATOM 889 O O . ALA A 1 125 ? -1.811 -27.797 -17.5 1 92.69 125 ALA A O 1
ATOM 890 N N . ARG A 1 126 ? -0.004 -26.594 -16.938 1 92.75 126 ARG A N 1
ATOM 891 C CA . ARG A 1 126 ? 0.677 -27.75 -16.375 1 92.75 126 ARG A CA 1
ATOM 892 C C . ARG A 1 126 ? 0.862 -27.609 -14.867 1 92.75 126 ARG A C 1
ATOM 894 O O . ARG A 1 126 ? 1.168 -28.578 -14.18 1 92.75 126 ARG A O 1
ATOM 901 N N . ARG A 1 127 ? 0.707 -26.453 -14.422 1 95.5 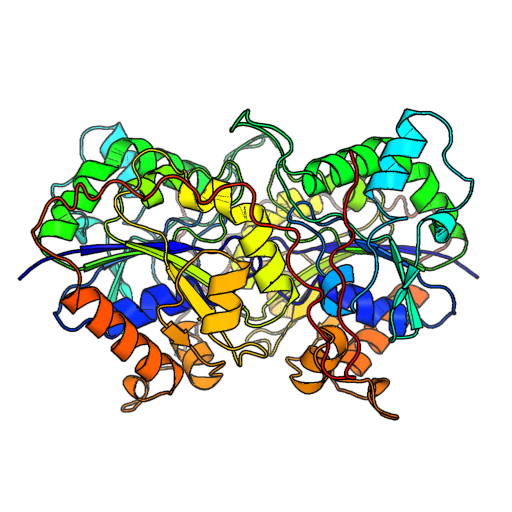127 ARG A N 1
ATOM 902 C CA . ARG A 1 127 ? 0.955 -26.188 -13.008 1 95.5 127 ARG A CA 1
ATOM 903 C C . ARG A 1 127 ? 0.205 -24.938 -12.555 1 95.5 127 ARG A C 1
ATOM 905 O O . ARG A 1 127 ? -0.342 -24.203 -13.375 1 95.5 127 ARG A O 1
ATOM 912 N N . ALA A 1 128 ? 0.135 -24.719 -11.273 1 96.94 128 ALA A N 1
ATOM 913 C CA . ALA A 1 128 ? -0.383 -23.453 -10.766 1 96.94 128 ALA A CA 1
ATOM 914 C C . ALA A 1 128 ? 0.623 -22.328 -10.977 1 96.94 128 ALA A C 1
ATOM 916 O O . ALA A 1 128 ? 1.802 -22.469 -10.641 1 96.94 128 ALA A O 1
ATOM 917 N N . VAL A 1 129 ? 0.205 -21.281 -11.602 1 98.38 129 VAL A N 1
ATOM 918 C CA . VAL A 1 129 ? 0.968 -20.047 -11.734 1 98.38 129 VAL A CA 1
ATOM 919 C C . VAL A 1 129 ? 0.249 -18.922 -11.008 1 98.38 129 VAL A C 1
ATOM 921 O O . VAL A 1 129 ? -0.869 -18.547 -11.375 1 98.38 129 VAL A O 1
ATOM 924 N N . ILE A 1 130 ? 0.869 -18.453 -9.938 1 98.75 130 ILE A N 1
ATOM 925 C CA . ILE A 1 130 ? 0.308 -17.359 -9.141 1 98.75 130 ILE A CA 1
ATOM 926 C C . ILE A 1 130 ? 1.006 -16.047 -9.484 1 98.75 130 ILE A C 1
ATOM 928 O O . ILE A 1 130 ? 2.201 -15.891 -9.227 1 98.75 130 ILE A O 1
ATOM 932 N N . VAL A 1 131 ? 0.275 -15.117 -10.031 1 98.88 131 VAL A N 1
ATOM 933 C CA . VAL A 1 131 ? 0.828 -13.836 -10.461 1 98.88 131 VAL A CA 1
ATOM 934 C C . VAL A 1 131 ? 0.49 -12.758 -9.43 1 98.88 131 VAL A C 1
ATOM 936 O O . VAL A 1 131 ? -0.679 -12.414 -9.242 1 98.88 131 VAL A O 1
ATOM 939 N N . ASP A 1 132 ? 1.498 -12.266 -8.711 1 98.88 132 ASP A N 1
ATOM 940 C CA . ASP A 1 132 ? 1.376 -11.109 -7.828 1 98.88 132 ASP A CA 1
ATOM 941 C C . ASP A 1 132 ? 1.373 -9.805 -8.625 1 98.88 132 ASP A C 1
ATOM 943 O O . ASP A 1 132 ? 2.428 -9.336 -9.055 1 98.88 132 ASP A O 1
ATOM 947 N N . VAL A 1 133 ? 0.227 -9.172 -8.758 1 98.75 133 VAL A N 1
ATOM 948 C CA . VAL A 1 133 ? 0.12 -7.992 -9.609 1 98.75 133 VAL A CA 1
ATOM 949 C C . VAL A 1 133 ? 0.154 -6.73 -8.742 1 98.75 133 VAL A C 1
ATOM 951 O O . VAL A 1 133 ? -0.06 -5.625 -9.242 1 98.75 133 VAL A O 1
ATOM 954 N N . GLY A 1 134 ? 0.42 -6.855 -7.449 1 98.12 134 GLY A N 1
ATOM 955 C CA . GLY A 1 134 ? 0.571 -5.727 -6.547 1 98.12 134 GLY A CA 1
ATOM 956 C C . GLY A 1 134 ? -0.699 -4.91 -6.391 1 98.12 134 GLY A C 1
ATOM 957 O O . GLY A 1 134 ? -1.802 -5.461 -6.402 1 98.12 134 GLY A O 1
ATOM 958 N N . ARG A 1 135 ? -0.541 -3.66 -6.023 1 97.62 135 ARG A N 1
ATOM 959 C CA . ARG A 1 135 ? -1.656 -2.727 -5.906 1 97.62 135 ARG A CA 1
ATOM 960 C C . ARG A 1 135 ? -2.029 -2.145 -7.266 1 97.62 135 ARG A C 1
ATOM 962 O O . ARG A 1 135 ? -1.199 -1.52 -7.926 1 97.62 135 ARG A O 1
ATOM 969 N N . LEU A 1 136 ? -3.271 -2.295 -7.625 1 96.31 136 LEU A N 1
ATOM 970 C CA . LEU A 1 136 ? -3.727 -1.934 -8.961 1 96.31 136 LEU A CA 1
ATOM 971 C C . LEU A 1 136 ? -4.355 -0.545 -8.969 1 96.31 136 LEU A C 1
ATOM 973 O O . LEU A 1 136 ? -5.438 -0.347 -8.406 1 96.31 136 LEU A O 1
ATOM 977 N N . GLY A 1 137 ? -3.623 0.363 -9.578 1 93 137 GLY A N 1
ATOM 978 C CA . GLY A 1 137 ? -4.254 1.63 -9.914 1 93 137 GLY A CA 1
ATOM 979 C C . GLY A 1 137 ? -5.156 1.545 -11.133 1 93 137 GLY A C 1
ATOM 980 O O . GLY A 1 137 ? -5.227 0.504 -11.789 1 93 137 GLY A O 1
ATOM 981 N N . TRP A 1 138 ? -5.82 2.645 -11.469 1 91 138 TRP A N 1
ATOM 982 C CA . TRP A 1 138 ? -6.77 2.684 -12.57 1 91 138 TRP A CA 1
ATOM 983 C C . TRP A 1 138 ? -6.094 2.314 -13.883 1 91 138 TRP A C 1
ATOM 985 O O . TRP A 1 138 ? -6.691 1.643 -14.734 1 91 138 TRP A O 1
ATOM 995 N N . ASP A 1 139 ? -4.84 2.703 -14.008 1 89 139 ASP A N 1
ATOM 996 C CA . ASP A 1 139 ? -4.117 2.5 -15.258 1 89 139 ASP A CA 1
ATOM 997 C C . ASP A 1 139 ? -2.934 1.557 -15.07 1 89 139 ASP A C 1
ATOM 999 O O . ASP A 1 139 ? -1.95 1.628 -15.805 1 89 139 ASP A O 1
ATOM 1003 N N . SER A 1 140 ? -2.982 0.743 -14.133 1 94.06 140 SER A N 1
ATOM 1004 C CA . SER A 1 140 ? -1.883 -0.178 -13.867 1 94.06 140 SER A CA 1
ATOM 1005 C C . SER A 1 140 ? -1.527 -0.989 -15.102 1 94.06 140 SER A C 1
ATOM 1007 O O . SER A 1 140 ? -2.412 -1.506 -15.789 1 94.06 140 SER A O 1
ATOM 1009 N N . PRO A 1 141 ? -0.228 -1.176 -15.375 1 95.94 141 PRO A N 1
ATOM 1010 C CA . PRO A 1 141 ? 0.179 -2.008 -16.516 1 95.94 141 PRO A CA 1
ATOM 1011 C C . PRO A 1 141 ? -0.055 -3.496 -16.266 1 95.94 141 PRO A C 1
ATOM 1013 O O . PRO A 1 141 ? 0.098 -4.309 -17.172 1 95.94 141 PRO A O 1
ATOM 1016 N N . ALA A 1 142 ? -0.484 -3.873 -15.102 1 97.5 142 ALA A N 1
ATOM 1017 C CA . ALA A 1 142 ? -0.65 -5.281 -14.758 1 97.5 142 ALA A CA 1
ATOM 1018 C C . ALA A 1 142 ? -2.059 -5.766 -15.094 1 97.5 142 ALA A C 1
ATOM 1020 O O . ALA A 1 142 ? -2.35 -6.961 -15 1 97.5 142 ALA A O 1
ATOM 1021 N N . TRP A 1 143 ? -2.961 -4.852 -15.531 1 96.81 143 TRP A N 1
ATOM 1022 C CA . TRP A 1 143 ? -4.359 -5.207 -15.75 1 96.81 143 TRP A CA 1
ATOM 1023 C C . TRP A 1 143 ? -4.477 -6.312 -16.797 1 96.81 143 TRP A C 1
ATOM 1025 O O . TRP A 1 143 ? -5.27 -7.246 -16.641 1 96.81 143 TRP A O 1
ATOM 1035 N N . PRO A 1 144 ? -3.662 -6.352 -17.891 1 97.62 144 PRO A N 1
ATOM 1036 C CA . PRO A 1 144 ? -3.779 -7.449 -18.859 1 97.62 144 PRO A CA 1
ATOM 1037 C C . PRO A 1 144 ? -3.434 -8.805 -18.25 1 97.62 144 PRO A C 1
ATOM 1039 O O . PRO A 1 144 ? -3.973 -9.836 -18.672 1 97.62 144 PRO A O 1
ATOM 1042 N N . LEU A 1 145 ? -2.535 -8.836 -17.281 1 98.38 145 LEU A N 1
ATOM 1043 C CA . LEU A 1 145 ? -2.227 -10.078 -16.578 1 98.38 145 LEU A CA 1
ATOM 1044 C C . LEU A 1 145 ? -3.443 -10.586 -15.805 1 98.38 145 LEU A C 1
ATOM 1046 O O . LEU A 1 145 ? -3.709 -11.789 -15.781 1 98.38 145 LEU A O 1
ATOM 1050 N N . VAL A 1 146 ? -4.137 -9.641 -15.195 1 98 146 VAL A N 1
ATOM 1051 C CA . VAL A 1 146 ? -5.371 -9.945 -14.484 1 98 146 VAL A CA 1
ATOM 1052 C C . VAL A 1 146 ? -6.391 -10.539 -15.453 1 98 146 VAL A C 1
ATOM 1054 O O . VAL A 1 146 ? -7.012 -11.57 -15.164 1 98 146 VAL A O 1
ATOM 1057 N N . ALA A 1 147 ? -6.5 -9.914 -16.609 1 96.62 147 ALA A N 1
ATOM 1058 C CA . ALA A 1 147 ? -7.457 -10.359 -17.625 1 96.62 147 ALA A CA 1
ATOM 1059 C C . ALA A 1 147 ? -7.129 -11.773 -18.094 1 96.62 147 ALA A C 1
ATOM 1061 O O . ALA A 1 147 ? -8.031 -12.562 -18.391 1 96.62 147 ALA A O 1
ATOM 1062 N N . ALA A 1 148 ? -5.926 -12.117 -18.109 1 96.81 148 ALA A N 1
ATOM 1063 C CA . ALA A 1 148 ? -5.477 -13.406 -18.625 1 96.81 148 ALA A CA 1
ATOM 1064 C C . ALA A 1 148 ? -5.66 -14.508 -17.594 1 96.81 148 ALA A C 1
ATOM 1066 O O . ALA A 1 148 ? -5.594 -15.695 -17.922 1 96.81 148 ALA A O 1
ATOM 1067 N N . ALA A 1 149 ? -5.844 -14.188 -16.391 1 97.19 149 ALA A N 1
ATOM 1068 C CA . ALA A 1 149 ? -5.895 -15.156 -15.297 1 97.19 149 ALA A CA 1
ATOM 1069 C C . ALA A 1 149 ? -7.219 -15.914 -15.297 1 97.19 149 ALA A C 1
ATOM 1071 O O . ALA A 1 149 ? -8.258 -15.359 -15.656 1 97.19 149 ALA A O 1
ATOM 1072 N N . ASP A 1 150 ? -7.16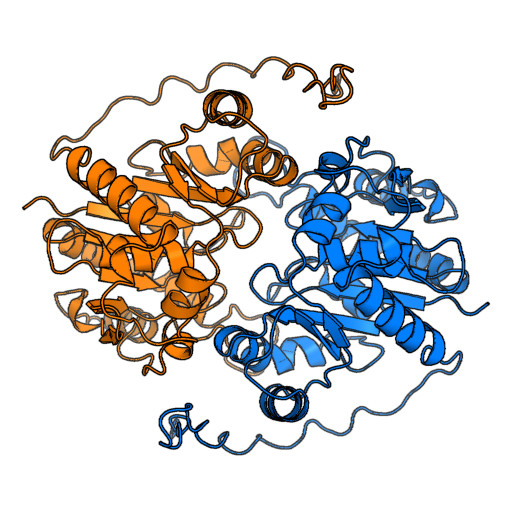8 -17.188 -14.898 1 96.31 150 ASP A N 1
ATOM 1073 C CA . ASP A 1 150 ? -8.383 -17.969 -14.68 1 96.31 150 ASP A CA 1
ATOM 1074 C C . ASP A 1 150 ? -9.148 -17.469 -13.461 1 96.31 150 ASP A C 1
ATOM 1076 O O . ASP A 1 150 ? -10.383 -17.547 -13.43 1 96.31 150 ASP A O 1
ATOM 1080 N N . VAL A 1 151 ? -8.438 -17.047 -12.5 1 96.69 151 VAL A N 1
ATOM 1081 C CA . VAL A 1 151 ? -9 -16.516 -11.258 1 96.69 151 VAL A CA 1
ATOM 1082 C C . VAL A 1 151 ? -8.305 -15.211 -10.883 1 96.69 151 VAL A C 1
ATOM 1084 O O . VAL A 1 151 ? -7.082 -15.102 -10.969 1 96.69 151 VAL A O 1
ATOM 1087 N N . PHE A 1 152 ? -9.125 -14.273 -10.609 1 98.06 152 PHE A N 1
ATOM 1088 C CA . PHE A 1 152 ? -8.609 -13.008 -10.094 1 98.06 152 PHE A CA 1
ATOM 1089 C C . PHE A 1 152 ? -9.031 -12.805 -8.648 1 98.06 152 PHE A C 1
ATOM 1091 O O . PHE A 1 152 ? -10.227 -12.695 -8.352 1 98.06 152 PHE A O 1
ATOM 1098 N N . LEU A 1 153 ? -8.008 -12.758 -7.734 1 98.56 153 LEU A N 1
ATOM 1099 C CA . LEU A 1 153 ? -8.219 -12.508 -6.312 1 98.56 153 LEU A CA 1
ATOM 1100 C C . LEU A 1 153 ? -7.871 -11.07 -5.957 1 98.56 153 LEU A C 1
ATOM 1102 O O . LEU A 1 153 ? -6.766 -10.602 -6.25 1 98.56 153 LEU A O 1
ATOM 1106 N N . VAL A 1 154 ? -8.82 -10.367 -5.355 1 98.56 154 VAL A N 1
ATOM 1107 C CA . VAL A 1 154 ? -8.594 -9.031 -4.812 1 98.56 154 VAL A CA 1
ATOM 1108 C C . VAL A 1 154 ? -8.453 -9.109 -3.293 1 98.56 154 VAL A C 1
ATOM 1110 O O . VAL A 1 154 ? -9.43 -9.375 -2.586 1 98.56 154 VAL A O 1
ATOM 1113 N N . ALA A 1 155 ? -7.238 -8.898 -2.855 1 98.62 155 ALA A N 1
ATOM 1114 C CA . ALA A 1 155 ? -7.008 -8.875 -1.413 1 98.62 155 ALA A CA 1
ATOM 1115 C C . ALA A 1 155 ? -7.398 -7.523 -0.818 1 98.62 155 ALA A C 1
ATOM 1117 O O . ALA A 1 155 ? -7.168 -6.477 -1.431 1 98.62 155 ALA A O 1
ATOM 1118 N N . MET A 1 156 ? -7.973 -7.5 0.372 1 96.88 156 MET A N 1
ATOM 1119 C CA . MET A 1 156 ? -8.312 -6.273 1.092 1 96.88 156 MET A CA 1
ATOM 1120 C C . MET A 1 156 ? -8.227 -6.488 2.6 1 96.88 156 MET A C 1
ATOM 1122 O O . MET A 1 156 ? -8.344 -7.617 3.08 1 96.88 156 MET A O 1
ATOM 1126 N N . ARG A 1 157 ? -7.949 -5.387 3.303 1 94.94 157 ARG A N 1
ATOM 1127 C CA . ARG A 1 157 ? -8.023 -5.449 4.758 1 94.94 157 ARG A CA 1
ATOM 1128 C C . ARG A 1 157 ? -9.469 -5.527 5.23 1 94.94 157 ARG A C 1
ATOM 1130 O O . ARG A 1 157 ? -10.398 -5.434 4.422 1 94.94 157 ARG A O 1
ATOM 1137 N N . SER A 1 158 ? -9.68 -5.773 6.473 1 90.44 158 SER A N 1
ATOM 1138 C CA . SER A 1 158 ? -10.992 -6.066 7.039 1 90.44 158 SER A CA 1
ATOM 1139 C C . SER A 1 158 ? -11.68 -4.801 7.531 1 90.44 158 SER A C 1
ATOM 1141 O O . SER A 1 158 ? -12.828 -4.844 7.973 1 90.44 158 SER A O 1
ATOM 1143 N N . GLY A 1 159 ? -11.094 -3.705 7.418 1 89.25 159 GLY A N 1
ATOM 1144 C CA . GLY A 1 159 ? -11.688 -2.467 7.895 1 89.25 159 GLY A CA 1
ATOM 1145 C C . GLY A 1 159 ? -12.727 -1.9 6.945 1 89.25 159 GLY A C 1
ATOM 1146 O O . GLY A 1 159 ? -12.727 -2.215 5.754 1 89.25 159 GLY A O 1
ATOM 1147 N N . VAL A 1 160 ? -13.57 -1.019 7.465 1 91.12 160 VAL A N 1
ATOM 1148 C CA . VAL A 1 160 ? -14.672 -0.443 6.699 1 91.12 160 VAL A CA 1
ATOM 1149 C C . VAL A 1 160 ? -14.117 0.425 5.57 1 91.12 160 VAL A C 1
ATOM 1151 O O . VAL A 1 160 ? -14.719 0.511 4.496 1 91.12 160 VAL A O 1
ATOM 1154 N N . GLU A 1 161 ? -13.008 1.078 5.816 1 93 161 GLU A N 1
ATOM 1155 C CA . GLU A 1 161 ? -12.398 1.894 4.766 1 93 161 GLU A CA 1
ATOM 1156 C C . GLU A 1 161 ? -11.922 1.029 3.604 1 93 161 GLU A C 1
ATOM 1158 O O . GLU A 1 161 ? -11.938 1.466 2.451 1 93 161 GLU A O 1
ATOM 1163 N N . ALA A 1 162 ? -11.445 -0.17 3.92 1 94.56 162 ALA A N 1
ATOM 1164 C CA . ALA A 1 162 ? -11.008 -1.091 2.871 1 94.56 162 ALA A CA 1
ATOM 1165 C C . ALA A 1 162 ? -12.195 -1.56 2.031 1 94.56 162 ALA A C 1
ATOM 1167 O O . ALA A 1 162 ? -12.086 -1.688 0.809 1 94.56 162 ALA A O 1
ATOM 1168 N N . VAL A 1 163 ? -13.328 -1.838 2.697 1 93.5 163 VAL A N 1
ATOM 1169 C CA . VAL A 1 163 ? -14.555 -2.215 1.997 1 93.5 163 VAL A CA 1
ATOM 1170 C C . VAL A 1 163 ? -14.984 -1.089 1.061 1 93.5 163 VAL A C 1
ATOM 1172 O O . VAL A 1 163 ? -15.32 -1.333 -0.1 1 93.5 163 VAL A O 1
ATOM 1175 N N . ASP A 1 164 ? -14.93 0.125 1.504 1 92.81 164 ASP A N 1
ATOM 1176 C CA . ASP A 1 164 ? -15.281 1.28 0.686 1 92.81 164 ASP A CA 1
ATOM 1177 C C . ASP A 1 164 ? -14.367 1.397 -0.53 1 92.81 164 ASP A C 1
ATOM 1179 O O . ASP A 1 164 ? -14.828 1.684 -1.637 1 92.81 164 ASP A O 1
ATOM 1183 N N . ALA A 1 165 ? -13.047 1.203 -0.291 1 94.75 165 ALA A N 1
ATOM 1184 C CA . ALA A 1 165 ? -12.078 1.299 -1.38 1 94.75 165 ALA A CA 1
ATOM 1185 C C . ALA A 1 165 ? -12.391 0.291 -2.482 1 94.75 165 ALA A C 1
ATOM 1187 O O . ALA A 1 165 ? -12.281 0.607 -3.67 1 94.75 165 ALA A O 1
ATOM 1188 N N . VAL A 1 166 ? -12.742 -0.916 -2.117 1 95.81 166 VAL A N 1
ATOM 1189 C CA . VAL A 1 166 ? -13.094 -1.937 -3.098 1 95.81 166 VAL A CA 1
ATOM 1190 C C . VAL A 1 166 ? -14.414 -1.563 -3.779 1 95.81 166 VAL A C 1
ATOM 1192 O O . VAL A 1 166 ? -14.547 -1.705 -4.996 1 95.81 166 VAL A O 1
ATOM 1195 N N . GLN A 1 167 ? -15.391 -1.088 -2.99 1 94.06 167 GLN A N 1
ATOM 1196 C CA . GLN A 1 167 ? -16.703 -0.736 -3.529 1 94.06 167 GLN A CA 1
ATOM 1197 C C . GLN A 1 167 ? -16.578 0.324 -4.621 1 94.06 167 GLN A C 1
ATOM 1199 O O . GLN A 1 167 ? -17.188 0.203 -5.684 1 94.06 167 GLN A O 1
ATOM 1204 N N . VAL A 1 168 ? -15.797 1.296 -4.41 1 91.56 168 VAL A N 1
ATOM 1205 C CA . VAL A 1 168 ? -15.711 2.406 -5.355 1 91.56 168 VAL A CA 1
ATOM 1206 C C . VAL A 1 168 ? -14.961 1.963 -6.609 1 91.56 168 VAL A C 1
ATOM 1208 O O . VAL A 1 168 ? -15.07 2.598 -7.66 1 91.56 168 VAL A O 1
ATOM 1211 N N . ARG A 1 169 ? -14.148 0.883 -6.469 1 92.75 169 ARG A N 1
ATOM 1212 C CA . ARG A 1 169 ? -13.383 0.365 -7.598 1 92.75 169 ARG A CA 1
ATOM 1213 C C . ARG A 1 169 ? -14.094 -0.82 -8.242 1 92.75 169 ARG A C 1
ATOM 1215 O O . ARG A 1 169 ? -13.602 -1.394 -9.211 1 92.75 169 ARG A O 1
ATOM 1222 N N . ARG A 1 170 ? -15.219 -1.16 -7.793 1 91.62 170 ARG A N 1
ATOM 1223 C CA . ARG A 1 170 ? -15.898 -2.402 -8.141 1 91.62 170 ARG A CA 1
ATOM 1224 C C . ARG A 1 170 ? -16.094 -2.506 -9.648 1 91.62 170 ARG A C 1
ATOM 1226 O O . ARG A 1 170 ? -15.875 -3.562 -10.242 1 91.62 170 ARG A O 1
ATOM 1233 N N . ASP A 1 171 ? -16.547 -1.465 -10.289 1 87.19 171 ASP A N 1
ATOM 1234 C CA . ASP A 1 171 ? -16.844 -1.527 -11.719 1 87.19 171 ASP A CA 1
ATOM 1235 C C . ASP A 1 171 ? -15.562 -1.72 -12.539 1 87.19 171 ASP A C 1
ATOM 1237 O O . ASP A 1 171 ? -15.555 -2.465 -13.523 1 87.19 171 ASP A O 1
ATOM 1241 N N . ARG A 1 172 ? -14.516 -1.076 -12.086 1 87.31 172 ARG A N 1
ATOM 1242 C CA . ARG A 1 172 ? -13.234 -1.271 -12.766 1 87.31 172 ARG A CA 1
ATOM 1243 C C . ARG A 1 172 ? -12.75 -2.707 -12.609 1 87.31 172 ARG A C 1
ATOM 1245 O O . ARG A 1 172 ? -12.273 -3.312 -13.578 1 87.31 172 ARG A O 1
ATOM 1252 N N . VAL A 1 173 ? -12.883 -3.223 -11.461 1 92.5 173 VAL A N 1
ATOM 1253 C CA . VAL A 1 173 ? -12.406 -4.562 -11.125 1 92.5 173 VAL A CA 1
ATOM 1254 C C . VAL A 1 173 ? -13.227 -5.602 -11.891 1 92.5 173 VAL A C 1
ATOM 1256 O O . VAL A 1 173 ? -12.68 -6.586 -12.391 1 92.5 173 VAL A O 1
ATOM 1259 N N . ARG A 1 174 ? -14.461 -5.348 -12.109 1 90.56 174 ARG A N 1
ATOM 1260 C CA . ARG A 1 174 ? -15.359 -6.32 -12.719 1 90.56 174 ARG A CA 1
ATOM 1261 C C . ARG A 1 174 ? -15.367 -6.184 -14.234 1 90.56 174 ARG A C 1
ATOM 1263 O O . ARG A 1 174 ? -15.797 -7.098 -14.945 1 90.56 174 ARG A O 1
ATOM 1270 N N . SER A 1 175 ? -14.922 -5.07 -14.719 1 85.69 175 SER A N 1
ATOM 1271 C CA . SER A 1 175 ? -15.133 -4.801 -16.141 1 85.69 175 SER A CA 1
ATOM 1272 C C . SER A 1 175 ? -13.812 -4.77 -16.891 1 85.69 175 SER A C 1
ATOM 1274 O O . SER A 1 175 ? -13.695 -4.113 -17.938 1 85.69 175 SER A O 1
ATOM 1276 N N . VAL A 1 176 ? -12.852 -5.355 -16.297 1 85.31 176 VAL A N 1
ATOM 1277 C CA . VAL A 1 176 ? -11.602 -5.504 -17.047 1 85.31 176 VAL A CA 1
ATOM 1278 C C . VAL A 1 176 ? -11.844 -6.316 -18.312 1 85.31 176 VAL A C 1
ATOM 1280 O O . VAL A 1 176 ? -12.367 -7.43 -18.25 1 85.31 176 VAL A O 1
ATOM 1283 N N . PRO A 1 177 ? -11.531 -5.727 -19.438 1 86.69 177 PRO A N 1
ATOM 1284 C CA . PRO A 1 177 ? -11.734 -6.484 -20.672 1 86.69 177 PRO A CA 1
ATOM 1285 C C . PRO A 1 177 ? -10.992 -7.816 -20.688 1 86.69 177 PRO A C 1
ATOM 1287 O O . PRO A 1 177 ? -9.789 -7.855 -20.391 1 86.69 177 PRO A O 1
ATOM 1290 N N . GLY A 1 178 ? -11.734 -8.922 -20.953 1 89.19 178 GLY A N 1
ATOM 1291 C CA . GLY A 1 178 ? -11.109 -10.227 -21.109 1 89.19 178 GLY A CA 1
ATOM 1292 C C . GLY A 1 178 ? -11.125 -11.055 -19.828 1 89.19 178 GLY A C 1
ATOM 1293 O O . GLY A 1 178 ? -10.594 -12.164 -19.797 1 89.19 178 GLY A O 1
ATOM 1294 N N . LEU A 1 179 ? -11.68 -10.5 -18.875 1 89.19 179 LEU A N 1
ATOM 1295 C CA . LEU A 1 179 ? -11.758 -11.242 -17.625 1 89.19 179 LEU A CA 1
ATOM 1296 C C . LEU A 1 179 ? -12.383 -12.617 -17.844 1 89.19 179 LEU A C 1
ATOM 1298 O O . LEU A 1 179 ? -13.375 -12.742 -18.562 1 89.19 179 LEU A O 1
ATOM 1302 N N . ARG A 1 180 ? -11.844 -13.617 -17.188 1 90.88 180 ARG A N 1
ATOM 1303 C CA . ARG A 1 180 ? -12.266 -14.992 -17.438 1 90.88 180 ARG A CA 1
ATOM 1304 C C . ARG A 1 180 ? -13.219 -15.469 -16.344 1 90.88 180 ARG A C 1
ATOM 1306 O O . ARG A 1 180 ? -13.922 -16.469 -16.531 1 90.88 180 ARG A O 1
ATOM 1313 N N . SER A 1 181 ? -13.234 -14.859 -15.25 1 91.44 181 SER A N 1
ATOM 1314 C CA . SER A 1 181 ? -14.133 -15.195 -14.156 1 91.44 181 SER A CA 1
ATOM 1315 C C . SER A 1 181 ? -14.406 -13.977 -13.273 1 91.44 181 SER A C 1
ATOM 1317 O O . SER A 1 181 ? -13.711 -12.969 -13.367 1 91.44 181 SER A O 1
ATOM 1319 N N . VAL A 1 182 ? -15.398 -14.055 -12.453 1 93.69 182 VAL A N 1
ATOM 1320 C CA . VAL A 1 182 ? -15.727 -12.984 -11.516 1 93.69 182 VAL A CA 1
ATOM 1321 C C . VAL A 1 182 ? -14.602 -12.828 -10.492 1 93.69 182 VAL A C 1
ATOM 1323 O O . VAL A 1 182 ? -14.164 -13.812 -9.891 1 93.69 182 VAL A O 1
ATOM 1326 N N . PRO A 1 183 ? -14.141 -11.617 -10.352 1 97.31 183 PRO A N 1
ATOM 1327 C CA . PRO A 1 183 ? -13.148 -11.398 -9.305 1 97.31 183 PRO A CA 1
ATOM 1328 C C . PRO A 1 183 ? -13.664 -11.773 -7.914 1 97.31 183 PRO A C 1
ATOM 1330 O O . PRO A 1 183 ? -14.844 -11.602 -7.625 1 97.31 183 PRO A O 1
ATOM 1333 N N . ARG A 1 184 ? -12.797 -12.289 -7.121 1 97.5 184 ARG A N 1
ATOM 1334 C CA . ARG A 1 184 ? -13.164 -12.719 -5.777 1 97.5 184 ARG A CA 1
ATOM 1335 C C . ARG A 1 184 ? -12.305 -12.023 -4.727 1 97.5 184 ARG A C 1
ATOM 1337 O O . ARG A 1 184 ? -11.148 -11.695 -4.984 1 97.5 184 ARG A O 1
ATOM 1344 N N . LEU A 1 185 ? -12.914 -11.875 -3.541 1 97.88 185 LEU A N 1
ATOM 1345 C CA . LEU A 1 185 ? -12.234 -11.156 -2.467 1 97.88 185 LEU A CA 1
ATOM 1346 C C . LEU A 1 185 ? -11.555 -12.133 -1.507 1 97.88 185 LEU A C 1
ATOM 1348 O O . LEU A 1 185 ? -12.109 -13.188 -1.199 1 97.88 185 LEU A O 1
ATOM 1352 N N . VAL A 1 186 ? -10.367 -11.82 -1.126 1 98.38 186 VAL A N 1
ATOM 1353 C CA . VAL A 1 186 ? -9.719 -12.406 0.039 1 98.38 186 VAL A CA 1
ATOM 1354 C C . VAL A 1 186 ? -9.539 -11.352 1.123 1 98.38 186 VAL A C 1
ATOM 1356 O O . VAL A 1 186 ? -8.914 -10.312 0.89 1 98.38 186 VAL A O 1
ATOM 1359 N N . VAL A 1 187 ? -10.039 -11.562 2.32 1 97.25 187 VAL A N 1
ATOM 1360 C CA . VAL A 1 187 ? -10.039 -10.57 3.389 1 97.25 187 VAL A CA 1
ATOM 1361 C C . VAL A 1 187 ? -8.906 -10.867 4.371 1 97.25 187 VAL A C 1
ATOM 1363 O O . VAL A 1 187 ? -8.789 -11.984 4.871 1 97.25 187 VAL A O 1
ATOM 1366 N N . ALA A 1 188 ? -8.094 -9.891 4.562 1 96.56 188 ALA A N 1
ATOM 1367 C CA . ALA A 1 188 ? -6.984 -10.008 5.5 1 96.56 188 ALA A CA 1
ATOM 1368 C C . ALA A 1 188 ? -7.32 -9.359 6.84 1 96.56 188 ALA A C 1
ATOM 1370 O O . ALA A 1 188 ? -7.762 -8.203 6.883 1 96.56 188 ALA A O 1
ATOM 1371 N N . GLY A 1 189 ? -7.012 -10.047 7.871 1 92.06 189 GLY A N 1
ATOM 1372 C CA . GLY A 1 189 ? -7.266 -9.555 9.219 1 92.06 189 GLY A CA 1
ATOM 1373 C C . GLY A 1 189 ? -8.57 -10.062 9.805 1 92.06 189 GLY A C 1
ATOM 1374 O O . GLY A 1 189 ? -9.094 -11.094 9.375 1 92.06 189 GLY A O 1
ATOM 1375 N N . SER A 1 190 ? -8.961 -9.414 10.945 1 82.5 190 SER A N 1
ATOM 1376 C CA . SER A 1 190 ? -10.211 -9.789 11.609 1 82.5 190 SER A CA 1
ATOM 1377 C C . SER A 1 190 ? -11.367 -8.906 11.156 1 82.5 190 SER A C 1
ATOM 1379 O O . SER A 1 190 ? -11.391 -7.711 11.461 1 82.5 190 SER A O 1
ATOM 1381 N N . PRO A 1 191 ? -12.195 -9.562 10.453 1 72.94 191 PRO A N 1
ATOM 1382 C CA . PRO A 1 191 ? -13.258 -8.734 9.883 1 72.94 191 PRO A CA 1
ATOM 1383 C C . PRO A 1 191 ? -14.211 -8.188 10.945 1 72.94 191 PRO A C 1
ATOM 1385 O O . PRO A 1 191 ? -14.5 -8.867 11.938 1 72.94 191 PRO A O 1
ATOM 1388 N N . LEU A 1 192 ? -14.5 -6.953 10.789 1 76.75 192 LEU A N 1
ATOM 1389 C CA . LEU A 1 192 ? -15.555 -6.305 11.562 1 76.75 192 LEU A CA 1
ATOM 1390 C C . LEU A 1 192 ? -16.922 -6.598 10.969 1 76.75 192 LEU A C 1
ATOM 1392 O O . LEU A 1 192 ? -17.953 -6.422 11.641 1 76.75 192 LEU A O 1
ATOM 1396 N N . CYS A 1 193 ? -16.906 -6.953 9.695 1 82.31 193 CYS A N 1
ATOM 1397 C CA . CYS A 1 193 ? -18.109 -7.293 8.953 1 82.31 193 CYS A CA 1
ATOM 1398 C C . CYS A 1 193 ? -18.125 -8.766 8.57 1 82.31 193 CYS A C 1
ATOM 1400 O O . CYS A 1 193 ? -17.078 -9.414 8.539 1 82.31 193 CYS A O 1
ATOM 1402 N N . THR A 1 194 ? -19.328 -9.258 8.391 1 88.25 194 THR A N 1
ATOM 1403 C CA . THR A 1 194 ? -19.453 -10.633 7.91 1 88.25 194 THR A CA 1
ATOM 1404 C C . THR A 1 194 ? -19.094 -10.719 6.43 1 88.25 194 THR A C 1
ATOM 1406 O O . THR A 1 194 ? -19.109 -9.711 5.723 1 88.25 194 THR A O 1
ATOM 1409 N N . GLU A 1 195 ? -18.719 -11.922 6.031 1 91.19 195 GLU A N 1
ATOM 1410 C CA . GLU A 1 195 ? -18.469 -12.148 4.613 1 91.19 195 GLU A CA 1
ATOM 1411 C C . GLU A 1 195 ? -19.672 -11.758 3.762 1 91.19 195 GLU A C 1
ATOM 1413 O O . GLU A 1 195 ? -19.5 -11.195 2.676 1 91.19 195 GLU A O 1
ATOM 1418 N N . ARG A 1 196 ? -20.844 -12.023 4.25 1 92.31 196 ARG A N 1
ATOM 1419 C CA . ARG A 1 196 ? -22.078 -11.695 3.539 1 92.31 196 ARG A CA 1
ATOM 1420 C C . ARG A 1 196 ? -22.234 -10.188 3.381 1 92.31 196 ARG A C 1
ATOM 1422 O O . ARG A 1 196 ? -22.562 -9.703 2.297 1 92.31 196 ARG A O 1
ATOM 1429 N N . GLU A 1 197 ? -22 -9.461 4.418 1 93.12 197 GLU A N 1
ATOM 1430 C CA . GLU A 1 197 ? -22.078 -8.008 4.375 1 93.12 197 GLU A CA 1
ATOM 1431 C C . GLU A 1 197 ? -21.078 -7.422 3.383 1 93.12 197 GLU A C 1
ATOM 1433 O O . GLU A 1 197 ? -21.422 -6.516 2.617 1 93.12 197 GLU A O 1
ATOM 1438 N N . ILE A 1 198 ? -19.859 -7.949 3.404 1 94.56 198 ILE A N 1
ATOM 1439 C CA . ILE A 1 198 ? -18.812 -7.48 2.492 1 94.56 198 ILE A CA 1
ATOM 1440 C C . ILE A 1 198 ? -19.234 -7.746 1.05 1 94.56 198 ILE A C 1
ATOM 1442 O O . ILE A 1 198 ? -19.125 -6.863 0.192 1 94.56 198 ILE A O 1
ATOM 1446 N N . THR A 1 199 ? -19.734 -8.922 0.831 1 95.06 199 THR A N 1
ATOM 1447 C CA . THR A 1 199 ? -20.203 -9.289 -0.502 1 95.06 199 THR A CA 1
ATOM 1448 C C . THR A 1 199 ? -21.328 -8.375 -0.963 1 95.06 199 THR A C 1
ATOM 1450 O O . THR A 1 199 ? -21.344 -7.926 -2.111 1 95.06 199 THR A O 1
ATOM 1453 N N . GLU A 1 200 ? -22.234 -8.07 -0.091 1 94.31 200 GLU A N 1
ATOM 1454 C CA . GLU A 1 200 ? -23.375 -7.227 -0.423 1 94.31 200 GLU A CA 1
ATOM 1455 C C . GLU A 1 200 ? -22.938 -5.805 -0.763 1 94.31 200 GLU A C 1
ATOM 1457 O O . GLU A 1 200 ? -23.438 -5.211 -1.722 1 94.31 200 GLU A O 1
ATOM 1462 N N . VAL A 1 201 ? -22.031 -5.293 -0.049 1 92.25 201 VAL A N 1
ATOM 1463 C CA . VAL A 1 201 ? -21.609 -3.906 -0.212 1 92.25 201 VAL A CA 1
ATOM 1464 C C . VAL A 1 201 ? -20.703 -3.781 -1.44 1 92.25 201 VAL A C 1
ATOM 1466 O O . VAL A 1 201 ? -20.844 -2.832 -2.217 1 92.25 201 VAL A O 1
ATOM 1469 N N . THR A 1 202 ? -19.812 -4.719 -1.633 1 94.19 202 THR A N 1
ATOM 1470 C CA . THR A 1 202 ? -18.812 -4.605 -2.688 1 94.19 202 THR A CA 1
ATOM 1471 C C . THR A 1 202 ? -19.328 -5.207 -3.99 1 94.19 202 THR A C 1
ATOM 1473 O O . THR A 1 202 ? -18.812 -4.906 -5.07 1 94.19 202 THR A O 1
ATOM 1476 N N . GLY A 1 203 ? -20.25 -6.148 -3.895 1 94 203 GLY A N 1
ATOM 1477 C CA . GLY A 1 203 ? -20.719 -6.883 -5.059 1 94 203 GLY A CA 1
ATOM 1478 C C . GLY A 1 203 ? -19.766 -7.98 -5.488 1 94 203 GLY A C 1
ATOM 1479 O O . GLY A 1 203 ? -19.922 -8.57 -6.559 1 94 203 GLY A O 1
ATOM 1480 N N . LEU A 1 204 ? -18.734 -8.25 -4.738 1 96.5 204 LEU A N 1
ATOM 1481 C CA . LEU A 1 204 ? -17.75 -9.289 -5.02 1 96.5 204 LEU A CA 1
ATOM 1482 C C . LEU A 1 204 ? -17.797 -10.383 -3.955 1 96.5 204 LEU A C 1
ATOM 1484 O O . LEU A 1 204 ? -17.844 -10.094 -2.76 1 96.5 204 LEU A O 1
ATOM 1488 N N . PRO A 1 205 ? -17.844 -11.641 -4.395 1 96.44 205 PRO A N 1
ATOM 1489 C CA . PRO A 1 205 ? -17.891 -12.719 -3.406 1 96.44 205 PRO A CA 1
ATOM 1490 C C . PRO A 1 205 ? -16.594 -12.852 -2.615 1 96.44 205 PRO A C 1
ATOM 1492 O O . PRO A 1 205 ? -15.5 -12.711 -3.178 1 96.44 205 PRO A O 1
ATOM 1495 N N . VAL A 1 206 ? -16.703 -13.086 -1.314 1 96.75 206 VAL A N 1
ATOM 1496 C CA . VAL A 1 206 ? -15.562 -13.391 -0.462 1 96.75 206 VAL A CA 1
ATOM 1497 C C . VAL A 1 206 ? -15.258 -14.891 -0.52 1 96.75 206 VAL A C 1
ATOM 1499 O O . VAL A 1 206 ? -16.125 -15.711 -0.228 1 96.75 206 VAL A O 1
ATOM 1502 N N . ILE A 1 207 ? -14 -15.266 -0.84 1 96.69 207 ILE A N 1
ATOM 1503 C CA . ILE A 1 207 ? -13.719 -16.688 -1.017 1 96.69 207 ILE A CA 1
ATOM 1504 C C . ILE A 1 207 ? -12.781 -17.172 0.089 1 96.69 207 ILE A C 1
ATOM 1506 O O . ILE A 1 207 ? -12.547 -18.375 0.233 1 96.69 207 ILE A O 1
ATOM 1510 N N . GLY A 1 208 ? -12.25 -16.266 0.814 1 95.75 208 GLY A N 1
ATOM 1511 C CA . GLY A 1 208 ? -11.352 -16.656 1.892 1 95.75 208 GLY A CA 1
ATOM 1512 C C . GLY A 1 208 ? -10.969 -15.5 2.793 1 95.75 208 GLY A C 1
ATOM 1513 O O . GLY A 1 208 ? -11.141 -14.336 2.426 1 95.75 208 GLY A O 1
ATOM 1514 N N . THR A 1 209 ? -10.523 -15.852 4.008 1 96.25 209 THR A N 1
ATOM 1515 C CA . THR A 1 209 ? -9.961 -14.914 4.977 1 96.25 209 THR A CA 1
ATOM 1516 C C . THR A 1 209 ? -8.602 -15.391 5.473 1 96.25 209 THR A C 1
ATOM 1518 O O . THR A 1 209 ? -8.406 -16.594 5.695 1 96.25 209 THR A O 1
ATOM 1521 N N . VAL A 1 210 ? -7.68 -14.461 5.555 1 97.5 210 VAL A N 1
ATOM 1522 C CA . VAL A 1 210 ? -6.379 -14.781 6.137 1 97.5 210 VAL A CA 1
ATOM 1523 C C . VAL A 1 210 ? -6.141 -13.93 7.379 1 97.5 210 VAL A C 1
ATOM 1525 O O . VAL A 1 210 ? -6.422 -12.727 7.375 1 97.5 210 VAL A O 1
ATOM 1528 N N . PRO A 1 211 ? -5.641 -14.523 8.453 1 96.38 211 PRO A N 1
ATOM 1529 C CA . PRO A 1 211 ? -5.445 -13.766 9.695 1 96.38 211 PRO A CA 1
ATOM 1530 C C . PRO A 1 211 ? -4.148 -12.969 9.695 1 96.38 211 PRO A C 1
ATOM 1532 O O . PRO A 1 211 ? -3.244 -13.242 8.906 1 96.38 211 PRO A O 1
ATOM 1535 N N . ASP A 1 212 ? -4.141 -11.906 10.555 1 94.62 212 ASP A N 1
ATOM 1536 C CA . ASP A 1 212 ? -2.842 -11.367 10.953 1 94.62 212 ASP A CA 1
ATOM 1537 C C . ASP A 1 212 ? -2.029 -12.414 11.719 1 94.62 212 ASP A C 1
ATOM 1539 O O . ASP A 1 212 ? -2.508 -12.984 12.703 1 94.62 212 ASP A O 1
ATOM 1543 N N . ASP A 1 213 ? -0.907 -12.734 11.25 1 96.31 213 ASP A N 1
ATOM 1544 C CA . ASP A 1 213 ? -0.041 -13.773 11.805 1 96.31 213 ASP A CA 1
ATOM 1545 C C . ASP A 1 213 ? 1.422 -13.336 11.789 1 96.31 213 ASP A C 1
ATOM 1547 O O . ASP A 1 213 ? 2.094 -13.445 10.758 1 96.31 213 ASP A O 1
ATOM 1551 N N . ARG A 1 214 ? 1.903 -12.898 12.953 1 92.94 214 ARG A N 1
ATOM 1552 C CA . ARG A 1 214 ? 3.238 -12.312 13.039 1 92.94 214 ARG A CA 1
ATOM 1553 C C . ARG A 1 214 ? 4.309 -13.344 12.688 1 92.94 214 ARG A C 1
ATOM 1555 O O . ARG A 1 214 ? 5.297 -13.016 12.031 1 92.94 214 ARG A O 1
ATOM 1562 N N . ARG A 1 215 ? 4.129 -14.531 13.148 1 95.12 215 ARG A N 1
ATOM 1563 C CA . ARG A 1 215 ? 5.121 -15.562 12.867 1 95.12 215 ARG A CA 1
ATOM 1564 C C . ARG A 1 215 ? 5.164 -15.898 11.383 1 95.12 215 ARG A C 1
ATOM 1566 O O . ARG A 1 215 ? 6.242 -16.016 10.797 1 95.12 215 ARG A O 1
ATOM 1573 N N . ALA A 1 216 ? 4.012 -15.984 10.781 1 97.25 216 ALA A N 1
ATOM 1574 C CA . ALA A 1 216 ? 3.959 -16.219 9.336 1 97.25 216 ALA A CA 1
ATOM 1575 C C . ALA A 1 216 ? 4.578 -15.055 8.57 1 97.25 216 ALA A C 1
ATOM 1577 O O . ALA A 1 216 ? 5.281 -15.266 7.578 1 97.25 216 ALA A O 1
ATOM 1578 N N . ALA A 1 217 ? 4.223 -13.859 9.047 1 94.5 217 ALA A N 1
ATOM 1579 C CA . ALA A 1 217 ? 4.785 -12.672 8.422 1 94.5 217 ALA A CA 1
ATOM 1580 C C . ALA A 1 217 ? 6.312 -12.711 8.438 1 94.5 217 ALA A C 1
ATOM 1582 O O . ALA A 1 217 ? 6.961 -12.367 7.445 1 94.5 217 ALA A O 1
ATOM 1583 N N . ASP A 1 218 ? 6.895 -13.133 9.508 1 94 218 ASP A N 1
ATOM 1584 C CA . ASP A 1 218 ? 8.352 -13.195 9.625 1 94 218 ASP A CA 1
ATOM 1585 C C . ASP A 1 218 ? 8.93 -14.242 8.664 1 94 218 ASP A C 1
ATOM 1587 O O . ASP A 1 218 ? 9.938 -13.984 8.008 1 94 218 ASP A O 1
ATOM 1591 N N . VAL A 1 219 ? 8.305 -15.352 8.539 1 96.44 219 VAL A N 1
ATOM 1592 C CA . VAL A 1 219 ? 8.781 -16.422 7.672 1 96.44 219 VAL A CA 1
ATOM 1593 C C . VAL A 1 219 ? 8.609 -16.016 6.211 1 96.44 219 VAL A C 1
ATOM 1595 O O . VAL A 1 219 ? 9.562 -16.078 5.43 1 96.44 219 VAL A O 1
ATOM 1598 N N . LEU A 1 220 ? 7.426 -15.523 5.867 1 97 220 LEU A N 1
ATOM 1599 C CA . LEU A 1 220 ? 7.109 -15.164 4.492 1 97 220 LEU A CA 1
ATOM 1600 C C . LEU A 1 220 ? 7.855 -13.898 4.07 1 97 220 LEU A C 1
ATOM 1602 O O . LEU A 1 220 ? 8.031 -13.648 2.877 1 97 220 LEU A O 1
ATOM 1606 N N . GLY A 1 221 ? 8.242 -13.125 5.031 1 93.88 221 GLY A N 1
ATOM 1607 C CA . GLY A 1 221 ? 9.016 -11.922 4.773 1 93.88 221 GLY A CA 1
ATOM 1608 C C . GLY A 1 221 ? 10.516 -12.164 4.77 1 93.88 221 GLY A C 1
ATOM 1609 O O . GLY A 1 221 ? 11.297 -11.234 4.535 1 93.88 221 GLY A O 1
ATOM 1610 N N . GLY A 1 222 ? 10.93 -13.383 5.047 1 92.31 222 GLY A N 1
ATOM 1611 C CA . GLY A 1 222 ? 12.344 -13.727 5.051 1 92.31 222 GLY A CA 1
ATOM 1612 C C . GLY A 1 222 ? 13.055 -13.312 6.324 1 92.31 222 GLY A C 1
ATOM 1613 O O . GLY A 1 222 ? 14.289 -13.328 6.383 1 92.31 222 GLY A O 1
ATOM 1614 N N . ARG A 1 223 ? 12.352 -12.93 7.32 1 90.69 223 ARG A N 1
ATOM 1615 C CA . ARG A 1 223 ? 12.938 -12.43 8.555 1 90.69 223 ARG A CA 1
ATOM 1616 C C . ARG A 1 223 ? 13.188 -13.57 9.539 1 90.69 223 ARG A C 1
ATOM 1618 O O . ARG A 1 223 ? 13.875 -13.391 10.547 1 90.69 223 ARG A O 1
ATOM 1625 N N . ALA A 1 224 ? 12.57 -14.68 9.32 1 91.88 224 ALA A N 1
ATOM 1626 C CA . ALA A 1 224 ? 12.758 -15.883 10.133 1 91.88 224 ALA A CA 1
ATOM 1627 C C . ALA A 1 224 ? 12.859 -17.125 9.258 1 91.88 224 ALA A C 1
ATOM 1629 O O . ALA A 1 224 ? 12.211 -17.219 8.211 1 91.88 224 ALA A O 1
ATOM 1630 N N . GLU A 1 225 ? 13.57 -18.078 9.719 1 93.06 225 GLU A N 1
ATOM 1631 C CA . GLU A 1 225 ? 13.641 -19.359 9.039 1 93.06 225 GLU A CA 1
ATOM 1632 C C . GLU A 1 225 ? 12.375 -20.188 9.273 1 93.06 225 GLU A C 1
ATOM 1634 O O . GLU A 1 225 ? 11.836 -20.188 10.383 1 93.06 225 GLU A O 1
ATOM 1639 N N . PRO A 1 226 ? 12.055 -20.859 8.148 1 93.06 226 PRO A N 1
ATOM 1640 C CA . PRO A 1 226 ? 10.906 -21.75 8.359 1 93.06 226 PRO A CA 1
ATOM 1641 C C . PRO A 1 226 ? 11.234 -22.922 9.281 1 93.06 226 PRO A C 1
ATOM 1643 O O . PRO A 1 226 ? 12.156 -23.688 9.008 1 93.06 226 PRO A O 1
ATOM 1646 N N . GLY A 1 227 ? 10.633 -23 10.383 1 90.38 227 GLY A N 1
ATOM 1647 C CA . GLY A 1 227 ? 10.773 -24.156 11.25 1 90.38 227 GLY A CA 1
ATOM 1648 C C . GLY A 1 227 ? 9.945 -25.344 10.805 1 90.38 227 GLY A C 1
ATOM 1649 O O . GLY A 1 227 ? 9.25 -25.281 9.789 1 90.38 227 GLY A O 1
ATOM 1650 N N . ARG A 1 228 ? 10.008 -26.562 11.445 1 89.44 228 ARG A N 1
ATOM 1651 C CA . ARG A 1 228 ? 9.297 -27.781 11.094 1 89.44 228 ARG A CA 1
ATOM 1652 C C . ARG A 1 228 ? 7.789 -27.531 11.039 1 89.44 228 ARG A C 1
ATOM 1654 O O . ARG A 1 228 ? 7.098 -28.094 10.18 1 89.44 228 ARG A O 1
ATOM 1661 N N . GLY A 1 229 ? 7.254 -26.594 11.703 1 93 229 GLY A N 1
ATOM 1662 C CA . GLY A 1 229 ? 5.816 -26.391 11.797 1 93 229 GLY A CA 1
ATOM 1663 C C . GLY A 1 229 ? 5.359 -25.094 11.172 1 93 229 GLY A C 1
ATOM 1664 O O . GLY A 1 229 ? 4.242 -24.625 11.422 1 93 229 GLY A O 1
ATOM 1665 N N . TRP A 1 230 ? 6.137 -24.578 10.266 1 94.5 230 TRP A N 1
ATOM 1666 C CA . TRP A 1 230 ? 5.785 -23.25 9.773 1 94.5 230 TRP A CA 1
ATOM 1667 C C . TRP A 1 230 ? 4.531 -23.312 8.906 1 94.5 230 TRP A C 1
ATOM 1669 O O . TRP A 1 230 ? 3.762 -22.344 8.852 1 94.5 230 TRP A O 1
ATOM 1679 N N . THR A 1 231 ? 4.242 -24.484 8.273 1 96.44 231 THR A N 1
ATOM 1680 C CA . THR A 1 231 ? 3.098 -24.625 7.379 1 96.44 231 THR A CA 1
ATOM 1681 C C . THR A 1 231 ? 1.808 -24.797 8.172 1 96.44 231 THR A C 1
ATOM 1683 O O . THR A 1 231 ? 0.717 -24.828 7.602 1 96.44 231 THR A O 1
ATOM 1686 N N . ARG A 1 232 ? 1.898 -24.844 9.445 1 97.25 232 ARG A N 1
ATOM 1687 C CA . ARG A 1 232 ? 0.729 -25 10.305 1 97.25 232 ARG A CA 1
ATOM 1688 C C . ARG A 1 232 ? 0.333 -23.688 10.945 1 97.25 232 ARG A C 1
ATOM 1690 O O . ARG A 1 232 ? -0.64 -23.625 11.703 1 97.25 232 ARG A O 1
ATOM 1697 N N . LEU A 1 233 ? 1.104 -22.703 10.695 1 97.81 233 LEU A N 1
ATOM 1698 C CA . LEU A 1 233 ? 0.735 -21.391 11.188 1 97.81 233 LEU A CA 1
ATOM 1699 C C . LEU A 1 233 ? -0.619 -20.953 10.641 1 97.81 233 LEU A C 1
ATOM 1701 O O . LEU A 1 233 ? -0.988 -21.328 9.523 1 97.81 233 LEU A O 1
ATOM 1705 N N . PRO A 1 234 ? -1.386 -20.234 11.414 1 97.94 234 PRO A N 1
ATOM 1706 C CA . PRO A 1 234 ? -2.756 -19.875 11.039 1 97.94 234 PRO A CA 1
ATOM 1707 C C . PRO A 1 234 ? -2.848 -19.281 9.633 1 97.94 234 PRO A C 1
ATOM 1709 O O . PRO A 1 234 ? -3.74 -19.656 8.859 1 97.94 234 PRO A O 1
ATOM 1712 N N . PHE A 1 235 ? -1.948 -18.375 9.266 1 98.44 235 PHE A N 1
ATOM 1713 C CA . PHE A 1 235 ? -1.939 -17.766 7.938 1 98.44 235 PHE A CA 1
ATOM 1714 C C . PHE A 1 235 ? -1.748 -18.828 6.855 1 98.44 235 PHE A C 1
ATOM 1716 O O . PHE A 1 235 ? -2.438 -18.812 5.836 1 98.44 235 PHE A O 1
ATOM 1723 N N . LEU A 1 236 ? -0.86 -19.797 7.113 1 98.62 236 LEU A N 1
ATOM 1724 C CA . LEU A 1 236 ? -0.565 -20.844 6.137 1 98.62 236 LEU A CA 1
ATOM 1725 C C . LEU A 1 236 ? -1.698 -21.859 6.074 1 98.62 236 LEU A C 1
ATOM 1727 O O . LEU A 1 236 ? -1.968 -22.422 5.012 1 98.62 236 LEU A O 1
ATOM 1731 N N . ARG A 1 237 ? -2.357 -22.078 7.152 1 98.62 237 ARG A N 1
ATOM 1732 C CA . ARG A 1 237 ? -3.545 -22.922 7.133 1 98.62 237 ARG A CA 1
ATOM 1733 C C . ARG A 1 237 ? -4.648 -22.297 6.289 1 98.62 237 ARG A C 1
ATOM 1735 O O . ARG A 1 237 ? -5.312 -22.984 5.512 1 98.62 237 ARG A O 1
ATOM 1742 N N . ALA A 1 238 ? -4.84 -21.031 6.477 1 98.44 238 ALA A N 1
ATOM 1743 C CA . ALA A 1 238 ? -5.836 -20.328 5.676 1 98.44 238 ALA A CA 1
ATOM 1744 C C . ALA A 1 238 ? -5.477 -20.359 4.191 1 98.44 238 ALA A C 1
ATOM 1746 O O . ALA A 1 238 ? -6.344 -20.562 3.342 1 98.44 238 ALA A O 1
ATOM 1747 N N . ALA A 1 239 ? -4.227 -20.141 3.859 1 98.75 239 ALA A N 1
ATOM 1748 C CA . ALA A 1 239 ? -3.76 -20.203 2.475 1 98.75 239 ALA A CA 1
ATOM 1749 C C . ALA A 1 239 ? -3.977 -21.594 1.877 1 98.75 239 ALA A C 1
ATOM 1751 O O . ALA A 1 239 ? -4.352 -21.719 0.708 1 98.75 239 ALA A O 1
ATOM 1752 N N . ARG A 1 240 ? -3.738 -22.625 2.66 1 98.5 240 ARG A N 1
ATOM 1753 C CA . ARG A 1 240 ? -3.957 -23.984 2.199 1 98.5 240 ARG A CA 1
ATOM 1754 C C . ARG A 1 240 ? -5.422 -24.219 1.835 1 98.5 240 ARG A C 1
ATOM 1756 O O . ARG A 1 240 ? -5.723 -24.812 0.8 1 98.5 240 ARG A O 1
ATOM 1763 N N . ALA A 1 241 ? -6.258 -23.797 2.713 1 98.38 241 ALA A N 1
ATOM 1764 C CA . ALA A 1 241 ? -7.688 -23.938 2.461 1 98.38 241 ALA A CA 1
ATOM 1765 C C . ALA A 1 241 ? -8.102 -23.203 1.188 1 98.38 241 ALA A C 1
ATOM 1767 O O . ALA A 1 241 ? -8.859 -23.75 0.374 1 98.38 241 ALA A O 1
ATOM 1768 N N . LEU A 1 242 ? -7.605 -22.016 1.026 1 98.12 242 LEU A N 1
ATOM 1769 C CA . LEU A 1 242 ? -7.902 -21.234 -0.166 1 98.12 242 LEU A CA 1
ATOM 1770 C C . LEU A 1 242 ? -7.34 -21.906 -1.414 1 98.12 242 LEU A C 1
ATOM 1772 O O . LEU A 1 242 ? -8.023 -22 -2.436 1 98.12 242 LEU A O 1
ATOM 1776 N N . ALA A 1 243 ? -6.117 -22.375 -1.321 1 98.06 243 ALA A N 1
ATOM 1777 C CA . ALA A 1 243 ? -5.48 -23.062 -2.439 1 98.06 243 ALA A CA 1
ATOM 1778 C C . ALA A 1 243 ? -6.277 -24.312 -2.846 1 98.06 243 ALA A C 1
ATOM 1780 O O . ALA A 1 243 ? -6.48 -24.562 -4.035 1 98.06 243 ALA A O 1
ATOM 1781 N N . ALA A 1 244 ? -6.695 -25.031 -1.877 1 97.25 244 ALA A N 1
ATOM 1782 C CA . ALA A 1 244 ? -7.488 -26.234 -2.145 1 97.25 244 ALA A CA 1
ATOM 1783 C C . ALA A 1 244 ? -8.797 -25.875 -2.852 1 97.25 244 ALA A C 1
ATOM 1785 O O . ALA A 1 244 ? -9.211 -26.562 -3.783 1 97.25 244 ALA A O 1
ATOM 1786 N N . ARG A 1 245 ? -9.406 -24.812 -2.404 1 96 245 ARG A N 1
ATOM 1787 C CA . ARG A 1 245 ? -10.656 -24.359 -3.008 1 96 245 ARG A CA 1
ATOM 1788 C C . ARG A 1 245 ? -10.438 -23.953 -4.465 1 96 245 ARG A C 1
ATOM 1790 O O . ARG A 1 245 ? -11.234 -24.312 -5.336 1 96 245 ARG A O 1
ATOM 1797 N N . LEU A 1 246 ? -9.398 -23.219 -4.719 1 95.94 246 LEU A N 1
ATOM 1798 C CA . LEU A 1 246 ? -9.078 -22.781 -6.07 1 95.94 246 LEU A CA 1
ATOM 1799 C C . LEU A 1 246 ? -8.75 -23.969 -6.969 1 95.94 246 LEU A C 1
ATOM 1801 O O . LEU A 1 246 ? -9.164 -24 -8.133 1 95.94 246 LEU A O 1
ATOM 1805 N N . HIS A 1 247 ? -8.039 -24.859 -6.41 1 94.19 247 HIS A N 1
ATOM 1806 C CA . HIS A 1 247 ? -7.645 -26.062 -7.156 1 94.19 247 HIS A CA 1
ATOM 1807 C C . HIS A 1 247 ? -8.867 -26.891 -7.547 1 94.19 247 HIS A C 1
ATOM 1809 O O . HIS A 1 247 ? -8.898 -27.469 -8.633 1 94.19 247 HIS A O 1
ATOM 1815 N N . ALA A 1 248 ? -9.844 -26.922 -6.711 1 91.06 248 ALA A N 1
ATOM 1816 C CA . ALA A 1 248 ? -11.039 -27.734 -6.934 1 91.06 248 ALA A CA 1
ATOM 1817 C C . ALA A 1 248 ? -11.953 -27.078 -7.969 1 91.06 248 ALA A C 1
ATOM 1819 O O . ALA A 1 248 ? -12.727 -27.781 -8.633 1 91.06 248 ALA A O 1
ATOM 1820 N N . GLU A 1 249 ? -12.055 -25.703 -8.031 1 81.31 249 GLU A N 1
ATOM 1821 C CA . GLU A 1 249 ? -12.953 -24.969 -8.914 1 81.31 249 GLU A CA 1
ATOM 1822 C C . GLU A 1 249 ? -12.445 -24.984 -10.352 1 81.31 249 GLU A C 1
ATOM 1824 O O . GLU A 1 249 ? -13.219 -24.781 -11.289 1 81.31 249 GLU A O 1
ATOM 1829 N N . VAL A 1 250 ? -11.203 -24.75 -10.602 1 62.03 250 VAL A N 1
ATOM 1830 C CA . VAL A 1 250 ? -10.672 -24.531 -11.945 1 62.03 250 VAL A CA 1
ATOM 1831 C C . VAL A 1 250 ? -11.18 -25.609 -12.891 1 62.03 250 VAL A C 1
ATOM 1833 O O . VAL A 1 250 ? -10.883 -26.797 -12.711 1 62.03 250 VAL A O 1
ATOM 1836 N N . PRO A 1 251 ? -12.445 -25.391 -13.328 1 51.66 251 PRO A N 1
ATOM 1837 C CA . PRO A 1 251 ? -12.977 -26.266 -14.367 1 51.66 251 PRO A CA 1
ATOM 1838 C C . PRO A 1 251 ? -12.047 -26.391 -15.57 1 51.66 251 PRO A C 1
ATOM 1840 O O . PRO A 1 251 ? -11.242 -25.5 -15.828 1 51.66 251 PRO A O 1
ATOM 1843 N N . VAL A 1 252 ? -11.641 -27.5 -16.172 1 40.19 252 VAL A N 1
ATOM 1844 C CA . VAL A 1 252 ? -11.289 -27.562 -17.578 1 40.19 252 VAL A CA 1
ATOM 1845 C C . VAL A 1 252 ? -12.117 -26.547 -18.375 1 40.19 252 VAL A C 1
ATOM 1847 O O . VAL A 1 252 ? -11.758 -26.172 -19.484 1 40.19 252 VAL A O 1
ATOM 1850 N N . GLN A 1 253 ? -13.57 -26.516 -18.391 1 39.38 253 GLN A N 1
ATOM 1851 C CA . GLN A 1 253 ? -14.523 -26.109 -19.422 1 39.38 253 GLN A CA 1
ATOM 1852 C C . GLN A 1 253 ? -14.664 -24.594 -19.453 1 39.38 253 GLN A C 1
ATOM 1854 O O . GLN A 1 253 ? -14.492 -23.922 -18.438 1 39.38 253 GLN A O 1
ATOM 1859 N N . VAL A 1 254 ? -14.633 -23.844 -20.688 1 36.84 254 VAL A N 1
ATOM 1860 C CA . VAL A 1 254 ? -14.945 -22.547 -21.266 1 36.84 254 VAL A CA 1
ATOM 1861 C C . VAL A 1 254 ? -16.203 -21.969 -20.609 1 36.84 254 VAL A C 1
ATOM 1863 O O . VAL A 1 254 ? -17.312 -22.453 -20.859 1 36.84 254 VAL A O 1
ATOM 1866 N N . TRP A 1 255 ? -16.281 -21.719 -19.438 1 33.88 255 TRP A N 1
ATOM 1867 C CA . TRP A 1 255 ? -17.469 -21.172 -18.812 1 33.88 255 TRP A CA 1
ATOM 1868 C C . TRP A 1 255 ? -17.891 -19.875 -19.484 1 33.88 255 TRP A C 1
ATOM 1870 O O . TRP A 1 255 ? -17.172 -18.875 -19.438 1 33.88 255 TRP A O 1
ATOM 1880 N N . GLN A 1 256 ? -18.359 -19.875 -20.625 1 35.69 256 GLN A N 1
ATOM 1881 C CA . GLN A 1 256 ? -19.109 -18.797 -21.281 1 35.69 256 GLN A CA 1
ATOM 1882 C C . GLN A 1 256 ? -20.172 -18.219 -20.359 1 35.69 256 GLN A C 1
ATOM 1884 O O . GLN A 1 256 ? -21.234 -17.797 -20.812 1 35.69 256 GLN A O 1
ATOM 1889 N N . GLN A 1 257 ? -20.203 -18.578 -19.078 1 36.56 257 GLN A N 1
ATOM 1890 C CA . GLN A 1 257 ? -21.438 -18.062 -18.5 1 36.56 257 GLN A CA 1
ATOM 1891 C C . GLN A 1 257 ? -21.484 -16.531 -18.578 1 36.56 257 GLN A C 1
ATOM 1893 O O . GLN A 1 257 ? -20.516 -15.859 -18.188 1 36.56 257 GLN A O 1
ATOM 1898 N N . ALA A 1 258 ? -22.188 -15.969 -19.344 1 37.59 258 ALA A N 1
ATOM 1899 C CA . ALA A 1 258 ? -22.609 -14.57 -19.422 1 37.59 258 ALA A CA 1
ATOM 1900 C C . ALA A 1 258 ? -22.75 -13.961 -18.031 1 37.59 258 ALA A C 1
ATOM 1902 O O . ALA A 1 258 ? -23.484 -14.484 -17.188 1 37.59 258 ALA A O 1
ATOM 1903 N N . LEU A 1 259 ? -21.828 -13.258 -17.516 1 43.16 259 LEU A N 1
ATOM 1904 C CA . LEU A 1 259 ? -22.016 -12.469 -16.297 1 43.16 259 LEU A CA 1
ATOM 1905 C C . LEU A 1 259 ? -23.422 -11.875 -16.266 1 43.16 259 LEU A C 1
ATOM 1907 O O . LEU A 1 259 ? -23.922 -11.383 -17.266 1 43.16 259 LEU A O 1
ATOM 1911 N N . PRO A 1 260 ? -24.328 -12.273 -15.391 1 41.59 260 PRO A N 1
ATOM 1912 C CA . PRO A 1 260 ? -25.609 -11.555 -15.398 1 41.59 260 PRO A CA 1
ATOM 1913 C C . PRO A 1 260 ? -25.422 -10.047 -15.555 1 41.59 260 PRO A C 1
ATOM 1915 O O . PRO A 1 260 ? -24.359 -9.508 -15.234 1 41.59 260 PRO A O 1
ATOM 1918 N N . PRO A 1 261 ? -26.234 -9.383 -16.375 1 40.81 261 PRO A N 1
ATOM 1919 C CA . PRO A 1 261 ? -26.125 -7.926 -16.516 1 40.81 261 PRO A CA 1
ATOM 1920 C C . PRO A 1 261 ? -25.906 -7.223 -15.18 1 40.81 261 PRO A C 1
ATOM 1922 O O . PRO A 1 261 ? -26.297 -7.742 -14.133 1 40.81 261 PRO A O 1
ATOM 1925 N N . PRO A 1 262 ? -24.953 -6.418 -15.102 1 40.09 262 PRO A N 1
ATOM 1926 C CA . PRO A 1 262 ? -24.719 -5.738 -13.828 1 40.09 262 PRO A CA 1
ATOM 1927 C C . PRO A 1 262 ? -26.016 -5.367 -13.109 1 40.09 262 PRO A C 1
ATOM 1929 O O . PRO A 1 262 ? -27.016 -5.062 -13.75 1 40.09 262 PRO A O 1
ATOM 1932 N N . PRO A 1 263 ? -26.25 -5.953 -11.938 1 40.78 263 PRO A N 1
ATOM 1933 C CA . PRO A 1 263 ? -27.516 -5.48 -11.352 1 40.78 263 PRO A CA 1
ATOM 1934 C C . PRO A 1 263 ? -27.719 -3.98 -11.531 1 40.78 263 PRO A C 1
ATOM 1936 O O . PRO A 1 263 ? -26.766 -3.234 -11.711 1 40.78 263 PRO A O 1
ATOM 1939 N N . GLY A 1 264 ? -28.953 -3.57 -11.891 1 37.53 264 GLY A N 1
ATOM 1940 C CA . GLY A 1 264 ? -29.328 -2.17 -12.016 1 37.53 264 GLY A CA 1
ATOM 1941 C C . GLY A 1 264 ? -28.703 -1.289 -10.953 1 37.53 264 GLY A C 1
ATOM 1942 O O . GLY A 1 264 ? -27.969 -1.778 -10.086 1 37.53 264 GLY A O 1
ATOM 1943 N N . PRO A 1 265 ? -28.828 -0.016 -11.047 1 36.31 265 PRO A N 1
ATOM 1944 C CA . PRO A 1 265 ? -28.234 0.873 -10.039 1 36.31 265 PRO A CA 1
ATOM 1945 C C . PRO A 1 265 ? -28.469 0.378 -8.617 1 36.31 265 PRO A C 1
ATOM 1947 O O . PRO A 1 265 ? -29.578 -0.04 -8.266 1 36.31 265 PRO A O 1
ATOM 1950 N N . VAL A 1 266 ? -27.531 -0.231 -8.055 1 36.34 266 VAL A N 1
ATOM 1951 C CA . VAL A 1 266 ? -27.641 -0.636 -6.656 1 36.34 266 VAL A CA 1
ATOM 1952 C C . VAL A 1 266 ? -28.391 0.434 -5.863 1 36.34 266 VAL A C 1
ATOM 1954 O O . VAL A 1 266 ? -28.078 1.624 -5.98 1 36.34 266 VAL A O 1
ATOM 1957 N N . PRO A 1 267 ? -29.578 0.057 -5.355 1 33.66 267 PRO A N 1
ATOM 1958 C CA . PRO A 1 267 ? -30.156 1.114 -4.527 1 33.66 267 PRO A CA 1
ATOM 1959 C C . PRO A 1 267 ? -29.156 1.719 -3.547 1 33.66 267 PRO A C 1
ATOM 1961 O O . PRO A 1 267 ? -28.172 1.076 -3.199 1 33.66 267 PRO A O 1
ATOM 1964 N N . ALA A 1 268 ? -29.344 2.992 -3.211 1 33.84 268 ALA A N 1
ATOM 1965 C CA . ALA A 1 268 ? -28.594 3.689 -2.174 1 33.84 268 ALA A CA 1
ATOM 1966 C C . ALA A 1 268 ? -28.344 2.779 -0.972 1 33.84 268 ALA A C 1
ATOM 1968 O O . ALA A 1 268 ? -29.266 2.152 -0.459 1 33.84 268 ALA A O 1
ATOM 1969 N N . VAL A 1 269 ? -27.172 2.158 -0.819 1 34.69 269 VAL A N 1
ATOM 1970 C CA . VAL A 1 269 ? -26.734 1.288 0.263 1 34.69 269 VAL A CA 1
ATOM 1971 C C . VAL A 1 269 ? -27.344 1.753 1.585 1 34.69 269 VAL A C 1
ATOM 1973 O O . VAL A 1 269 ? -27.297 2.941 1.912 1 34.69 269 VAL A O 1
ATOM 1976 N N . PRO A 1 270 ? -28.109 0.929 2.232 1 32.38 270 PRO A N 1
ATOM 1977 C CA . PRO A 1 270 ? -28.562 1.317 3.574 1 32.38 270 PRO A CA 1
ATOM 1978 C C . PRO A 1 270 ? -27.406 1.744 4.477 1 32.38 270 PRO A C 1
ATOM 1980 O O . PRO A 1 270 ? -26.25 1.352 4.242 1 32.38 270 PRO A O 1
ATOM 1983 N N . SER A 1 271 ? -27.547 2.742 5.344 1 31.78 271 SER A N 1
ATOM 1984 C CA . SER A 1 271 ? -26.734 3.326 6.406 1 31.78 271 SER A CA 1
ATOM 1985 C C . SER A 1 271 ? -26.156 2.246 7.309 1 31.78 271 SER A C 1
ATOM 1987 O O . SER A 1 271 ? -26.875 1.364 7.781 1 31.78 271 SER A O 1
ATOM 1989 N N . PHE A 1 272 ? -25.078 1.776 6.977 1 30.77 272 PHE A N 1
ATOM 1990 C CA . PHE A 1 272 ? -24.422 0.878 7.926 1 30.77 272 PHE A CA 1
ATOM 1991 C C . PHE A 1 272 ? -24.547 1.41 9.352 1 30.77 272 PHE A C 1
ATOM 1993 O O . PHE A 1 272 ? -24.312 2.594 9.594 1 30.77 272 PHE A O 1
ATOM 2000 N N . VAL A 1 273 ? -25.406 0.844 10.133 1 33.12 273 VAL A N 1
ATOM 2001 C CA . VAL A 1 273 ? -25.547 1.108 11.562 1 33.12 273 VAL A CA 1
ATOM 2002 C C . VAL A 1 273 ? -24.234 0.779 12.266 1 33.12 273 VAL A C 1
ATOM 2004 O O . VAL A 1 273 ? -23.719 -0.335 12.148 1 33.12 273 VAL A O 1
ATOM 2007 N N . GLY A 1 274 ? -23.328 1.744 12.531 1 32.34 274 GLY A N 1
ATOM 2008 C CA . GLY A 1 274 ? -22.141 1.548 13.352 1 32.34 274 GLY A CA 1
ATOM 2009 C C . GLY A 1 274 ? -22.453 0.871 14.672 1 32.34 274 GLY A C 1
ATOM 2010 O O . GLY A 1 274 ? -23.609 0.718 15.047 1 32.34 274 GLY A O 1
ATOM 2011 N N . PRO A 1 275 ? -21.609 0.169 15.258 1 31.5 275 PRO A N 1
ATOM 2012 C CA . PRO A 1 275 ? -21.984 -0.5 16.5 1 31.5 275 PRO A CA 1
ATOM 2013 C C . PRO A 1 275 ? -22.859 0.376 17.406 1 31.5 275 PRO A C 1
ATOM 2015 O O . PRO A 1 275 ? -23.469 -0.121 18.359 1 31.5 275 PRO A O 1
ATOM 2018 N N . ALA A 1 276 ? -22.5 1.697 17.641 1 36.59 276 ALA A N 1
ATOM 2019 C CA . ALA A 1 276 ? -23.312 2.389 18.625 1 36.59 276 ALA A CA 1
ATOM 2020 C C . ALA A 1 276 ? -24.734 2.6 18.109 1 36.59 276 ALA A C 1
ATOM 2022 O O . ALA A 1 276 ? -25.5 3.396 18.656 1 36.59 276 ALA A O 1
ATOM 2023 N N . GLY A 1 277 ? -25.641 1.607 17.453 1 34.59 277 GLY A N 1
ATOM 2024 C CA . GLY A 1 277 ? -27.031 1.431 17.047 1 34.59 277 GLY A CA 1
ATOM 2025 C C . GLY A 1 277 ? -27.391 2.262 15.828 1 34.59 277 GLY A C 1
ATOM 2026 O O . GLY A 1 277 ? -28.547 2.252 15.391 1 34.59 277 GLY A O 1
ATOM 2027 N N . ARG A 1 278 ? -26.922 3.559 15.602 1 32.19 278 ARG A N 1
ATOM 2028 C CA . ARG A 1 278 ? -27.609 4.422 14.648 1 32.19 278 ARG A CA 1
ATOM 2029 C C . ARG A 1 278 ? -27.297 4.023 13.211 1 32.19 278 ARG A C 1
ATOM 2031 O O . ARG A 1 278 ? -26.172 3.59 12.922 1 32.19 278 ARG A O 1
ATOM 2038 N N . PRO A 1 279 ? -28.266 3.943 12.266 1 32.59 279 PRO A N 1
ATOM 2039 C CA . PRO A 1 279 ? -28.219 3.607 10.844 1 32.59 279 PRO A CA 1
ATOM 2040 C C . PRO A 1 279 ? -27.281 4.516 10.055 1 32.59 279 PRO A C 1
ATOM 2042 O O . PRO A 1 279 ? -27.25 5.727 10.281 1 32.59 279 PRO A O 1
ATOM 2045 N N . TRP A 1 280 ? -26.109 4.145 9.695 1 30.61 280 TRP A N 1
ATOM 2046 C CA . TRP A 1 280 ? -25.328 5.004 8.812 1 30.61 280 TRP A CA 1
ATOM 2047 C C . TRP A 1 280 ? -26.016 5.172 7.461 1 30.61 280 TRP A C 1
ATOM 2049 O O . TRP A 1 280 ? -26.422 4.191 6.836 1 30.61 280 TRP A O 1
ATOM 2059 N N . GLN A 1 281 ? -26.844 6.18 7.293 1 29.59 281 GLN A N 1
ATOM 2060 C CA . GLN A 1 281 ? -27.484 6.477 6.02 1 29.59 281 GLN A CA 1
ATOM 2061 C C . GLN A 1 281 ? -26.469 6.957 4.988 1 29.59 281 GLN A C 1
ATOM 2063 O O . GLN A 1 281 ? -25.641 7.809 5.285 1 29.59 281 GLN A O 1
ATOM 2068 N N . ALA A 1 282 ? -26.281 6.254 3.961 1 33.09 282 ALA A N 1
ATOM 2069 C CA . ALA A 1 282 ? -25.484 6.676 2.818 1 33.09 282 ALA A CA 1
ATOM 2070 C C . ALA A 1 282 ? -25.922 8.039 2.307 1 33.09 282 ALA A C 1
ATOM 2072 O O . ALA A 1 282 ? -27.125 8.297 2.16 1 33.09 282 ALA A O 1
ATOM 2073 N N . PRO A 1 283 ? -25.141 9.141 2.389 1 27.17 283 PRO A N 1
ATOM 2074 C CA . PRO A 1 283 ? -25.703 10.391 1.867 1 27.17 283 PRO A CA 1
ATOM 2075 C C . PRO A 1 283 ? -26.219 10.258 0.438 1 27.17 283 PRO A C 1
ATOM 2077 O O . PRO A 1 283 ? -25.578 9.625 -0.401 1 27.17 283 PRO A O 1
ATOM 2080 N N . VAL A 1 284 ? -27.609 10.211 0.269 1 28.67 284 VAL A N 1
ATOM 2081 C CA . VAL A 1 284 ? -28.297 10.258 -1.017 1 28.67 284 VAL A CA 1
ATOM 2082 C C . VAL A 1 284 ? -27.844 11.484 -1.808 1 28.67 284 VAL A C 1
ATOM 2084 O O . VAL A 1 284 ? -27.969 12.617 -1.347 1 28.67 284 VAL A O 1
ATOM 2087 N N . TYR A 1 285 ? -26.859 11.344 -2.658 1 21.56 285 TYR A N 1
ATOM 2088 C CA . TYR A 1 285 ? -26.594 12.422 -3.6 1 21.56 285 TYR A CA 1
ATOM 2089 C C . TYR A 1 285 ? -27.766 12.617 -4.551 1 21.56 285 TYR A C 1
ATOM 2091 O O . TYR A 1 285 ? -28.188 11.68 -5.23 1 21.56 285 TYR A O 1
ATOM 2099 N N . ARG A 1 286 ? -28.766 13.492 -4.098 1 23 286 ARG A N 1
ATOM 2100 C CA . ARG A 1 286 ? -29.688 13.938 -5.141 1 23 286 ARG A CA 1
ATOM 2101 C C . ARG A 1 286 ? -28.938 14.609 -6.281 1 23 286 ARG A C 1
ATOM 2103 O O . ARG A 1 286 ? -28.047 15.43 -6.047 1 23 286 ARG A O 1
ATOM 2110 N N . PRO A 1 287 ? -29.375 14.211 -7.625 1 25.62 287 PRO A N 1
ATOM 2111 C CA . PRO A 1 287 ? -28.953 15.023 -8.766 1 25.62 287 PRO A CA 1
ATOM 2112 C C . PRO A 1 287 ? -29.156 16.516 -8.539 1 25.62 287 PRO A C 1
ATOM 2114 O O . PRO A 1 287 ? -30.062 16.922 -7.809 1 25.62 287 PRO A O 1
ATOM 2117 N N . MET B 1 1 ? 3.889 31.344 17.766 1 50.97 1 MET B N 1
ATOM 2118 C CA . MET B 1 1 ? 3.549 29.922 17.766 1 50.97 1 MET B CA 1
ATOM 2119 C C . MET B 1 1 ? 3.789 29.297 16.391 1 50.97 1 MET B C 1
ATOM 2121 O O . MET B 1 1 ? 3.203 29.734 15.398 1 50.97 1 MET B O 1
ATOM 2125 N N . THR B 1 2 ? 5.004 28.781 16.078 1 66.88 2 THR B N 1
ATOM 2126 C CA . THR B 1 2 ? 5.445 28.609 14.703 1 66.88 2 THR B CA 1
ATOM 2127 C C . THR B 1 2 ? 4.82 27.359 14.086 1 66.88 2 THR B C 1
ATOM 2129 O O . THR B 1 2 ? 4.668 26.344 14.758 1 66.88 2 THR B O 1
ATOM 2132 N N . GLY B 1 3 ? 3.85 27.547 13.094 1 90.31 3 GLY B N 1
ATOM 2133 C CA . GLY B 1 3 ? 3.18 26.531 12.297 1 90.31 3 GLY B CA 1
ATOM 2134 C C . GLY B 1 3 ? 4.121 25.766 11.383 1 90.31 3 GLY B C 1
ATOM 2135 O O . GLY B 1 3 ? 5.312 26.094 11.305 1 90.31 3 GLY B O 1
ATOM 2136 N N . VAL B 1 4 ? 3.811 24.688 10.984 1 95.94 4 VAL B N 1
ATOM 2137 C CA . VAL B 1 4 ? 4.625 23.844 10.125 1 95.94 4 VAL B CA 1
ATOM 2138 C C . VAL B 1 4 ? 3.73 23.078 9.148 1 95.94 4 VAL B C 1
ATOM 2140 O O . VAL B 1 4 ? 2.613 22.688 9.492 1 95.94 4 VAL B O 1
ATOM 2143 N N . LEU B 1 5 ? 4.227 22.984 7.957 1 97.44 5 LEU B N 1
ATOM 2144 C CA . LEU B 1 5 ? 3.604 22.109 6.965 1 97.44 5 LEU B CA 1
ATOM 2145 C C . LEU B 1 5 ? 4.395 20.812 6.805 1 97.44 5 LEU B C 1
ATOM 2147 O O . LEU B 1 5 ? 5.539 20.828 6.344 1 97.44 5 LEU B O 1
ATOM 2151 N N . VAL B 1 6 ? 3.797 19.688 7.223 1 98.25 6 VAL B N 1
ATOM 2152 C CA . VAL B 1 6 ? 4.441 18.375 7.164 1 98.25 6 VAL B CA 1
ATOM 2153 C C . VAL B 1 6 ? 3.746 17.5 6.117 1 98.25 6 VAL B C 1
ATOM 2155 O O . VAL B 1 6 ? 2.521 17.359 6.137 1 98.25 6 VAL B O 1
ATOM 2158 N N . ALA B 1 7 ? 4.457 17.016 5.176 1 98.69 7 ALA B N 1
ATOM 2159 C CA . ALA B 1 7 ? 3.947 15.977 4.285 1 98.69 7 ALA B CA 1
ATOM 2160 C C . ALA B 1 7 ? 4.426 14.594 4.727 1 98.69 7 ALA B C 1
ATOM 2162 O O . ALA B 1 7 ? 5.582 14.422 5.113 1 98.69 7 ALA B O 1
ATOM 2163 N N . ILE B 1 8 ? 3.555 13.625 4.715 1 98.88 8 ILE B N 1
ATOM 2164 C CA . ILE B 1 8 ? 3.92 12.25 5.043 1 98.88 8 ILE B CA 1
ATOM 2165 C C . ILE B 1 8 ? 3.428 11.312 3.941 1 98.88 8 ILE B C 1
ATOM 2167 O O . ILE B 1 8 ? 2.262 11.367 3.547 1 98.88 8 ILE B O 1
ATOM 2171 N N . GLY B 1 9 ? 4.23 10.477 3.422 1 98.69 9 GLY B N 1
ATOM 2172 C CA . GLY B 1 9 ? 3.912 9.477 2.414 1 98.69 9 GLY B CA 1
ATOM 2173 C C . GLY B 1 9 ? 4.816 8.258 2.475 1 98.69 9 GLY B C 1
ATOM 2174 O O . GLY B 1 9 ? 5.57 8.086 3.432 1 98.69 9 GLY B O 1
ATOM 2175 N N . SER B 1 10 ? 4.652 7.359 1.573 1 98.5 10 SER B N 1
ATOM 2176 C CA . SER B 1 10 ? 5.496 6.184 1.37 1 98.5 10 SER B CA 1
ATOM 2177 C C . SER B 1 10 ? 5.773 5.953 -0.112 1 98.5 10 SER B C 1
ATOM 2179 O O . SER B 1 10 ? 5.145 6.574 -0.971 1 98.5 10 SER B O 1
ATOM 2181 N N . VAL B 1 11 ? 6.75 5.145 -0.38 1 96.31 11 VAL B N 1
ATOM 2182 C CA . VAL B 1 11 ? 7.031 4.848 -1.78 1 96.31 11 VAL B CA 1
ATOM 2183 C C . VAL B 1 11 ? 6.59 3.42 -2.104 1 96.31 11 VAL B C 1
ATOM 2185 O O . VAL B 1 11 ? 6.543 3.027 -3.271 1 96.31 11 VAL B O 1
ATOM 2188 N N . LYS B 1 12 ? 6.297 2.627 -1.126 1 95.56 12 LYS B N 1
ATOM 2189 C CA . LYS B 1 12 ? 5.828 1.251 -1.271 1 95.56 12 LYS B CA 1
ATOM 2190 C C . LYS B 1 12 ? 5.09 0.785 -0.02 1 95.56 12 LYS B C 1
ATOM 2192 O O . LYS B 1 12 ? 5.312 1.313 1.071 1 95.56 12 LYS B O 1
ATOM 2197 N N . GLY B 1 13 ? 4.152 -0.21 -0.234 1 94.94 13 GLY B N 1
ATOM 2198 C CA . GLY B 1 13 ? 3.443 -0.775 0.903 1 94.94 13 GLY B CA 1
ATOM 2199 C C . GLY B 1 13 ? 2.5 0.209 1.568 1 94.94 13 GLY B C 1
ATOM 2200 O O . GLY B 1 13 ? 2.02 1.146 0.926 1 94.94 13 GLY B O 1
ATOM 2201 N N . SER B 1 14 ? 2.078 -0.127 2.736 1 95.69 14 SER B N 1
ATOM 2202 C CA . SER B 1 14 ? 1.229 0.701 3.588 1 95.69 14 SER B CA 1
ATOM 2203 C C . SER B 1 14 ? 1.771 0.767 5.012 1 95.69 14 SER B C 1
ATOM 2205 O O . SER B 1 14 ? 1.205 0.162 5.926 1 95.69 14 SER B O 1
ATOM 2207 N N . PRO B 1 15 ? 2.836 1.507 5.188 1 97.44 15 PRO B N 1
ATOM 2208 C CA . PRO B 1 15 ? 3.51 1.601 6.484 1 97.44 15 PRO B CA 1
ATOM 2209 C C . PRO B 1 15 ? 2.9 2.672 7.387 1 97.44 15 PRO B C 1
ATOM 2211 O O . PRO B 1 15 ? 3.625 3.51 7.93 1 97.44 15 PRO B O 1
ATOM 2214 N N . TYR B 1 16 ? 1.631 2.719 7.566 1 97.62 16 TYR B N 1
ATOM 2215 C CA . TYR B 1 16 ? 0.848 3.449 8.555 1 97.62 16 TYR B CA 1
ATOM 2216 C C . TYR B 1 16 ? 0.786 4.934 8.211 1 97.62 16 TYR B C 1
ATOM 2218 O O . TYR B 1 16 ? 0.649 5.777 9.102 1 97.62 16 TYR B O 1
ATOM 2226 N N . VAL B 1 17 ? 0.914 5.301 6.957 1 98.62 17 VAL B N 1
ATOM 2227 C CA . VAL B 1 17 ? 0.969 6.703 6.562 1 98.62 17 VAL B CA 1
ATOM 2228 C C . VAL B 1 17 ? -0.234 7.449 7.133 1 98.62 17 VAL B C 1
ATOM 2230 O O . VAL B 1 17 ? -0.075 8.438 7.859 1 98.62 17 VAL B O 1
ATOM 2233 N N . THR B 1 18 ? -1.421 6.965 6.93 1 98.38 18 THR B N 1
ATOM 2234 C CA . THR B 1 18 ? -2.654 7.617 7.352 1 98.38 18 THR B CA 1
ATOM 2235 C C . THR B 1 18 ? -2.762 7.645 8.875 1 98.38 18 THR B C 1
ATOM 2237 O O . THR B 1 18 ? -3.068 8.68 9.461 1 98.38 18 THR B O 1
ATOM 2240 N N . SER B 1 19 ? -2.494 6.551 9.5 1 98.25 19 SER B N 1
ATOM 2241 C CA . SER B 1 19 ? -2.568 6.469 10.961 1 98.25 19 SER B CA 1
ATOM 2242 C C . SER B 1 19 ? -1.521 7.359 11.617 1 98.25 19 SER B C 1
ATOM 2244 O O . SER B 1 19 ? -1.789 7.984 12.648 1 98.25 19 SER B O 1
ATOM 2246 N N . LEU B 1 20 ? -0.347 7.395 11.016 1 98.81 20 LEU B N 1
ATOM 2247 C CA . LEU B 1 20 ? 0.715 8.234 11.555 1 98.81 20 LEU B CA 1
ATOM 2248 C C . LEU B 1 20 ? 0.358 9.711 11.414 1 98.81 20 LEU B C 1
ATOM 2250 O O . LEU B 1 20 ? 0.635 10.508 12.32 1 98.81 20 LEU B O 1
ATOM 2254 N N . ALA B 1 21 ? -0.222 10.125 10.32 1 98.81 21 ALA B N 1
ATOM 2255 C CA . ALA B 1 21 ? -0.666 11.508 10.141 1 98.81 21 ALA B CA 1
ATOM 2256 C C . ALA B 1 21 ? -1.637 11.914 11.25 1 98.81 21 ALA B C 1
ATOM 2258 O O . ALA B 1 21 ? -1.48 12.977 11.859 1 98.81 21 ALA B O 1
ATOM 2259 N N . VAL B 1 22 ? -2.568 11.055 11.539 1 98.75 22 VAL B N 1
ATOM 2260 C CA . VAL B 1 22 ? -3.576 11.328 12.555 1 98.75 22 VAL B CA 1
ATOM 2261 C C . VAL B 1 22 ? -2.926 11.344 13.938 1 98.75 22 VAL B C 1
ATOM 2263 O O . VAL B 1 22 ? -3.205 12.227 14.75 1 98.75 22 VAL B O 1
ATOM 2266 N N . ALA B 1 23 ? -2.082 10.422 14.18 1 98.81 23 ALA B N 1
ATOM 2267 C CA . ALA B 1 23 ? -1.416 10.328 15.477 1 98.81 23 ALA B CA 1
ATOM 2268 C C . ALA B 1 23 ? -0.552 11.562 15.742 1 98.81 23 ALA B C 1
ATOM 2270 O O . ALA B 1 23 ? -0.537 12.094 16.859 1 98.81 23 ALA B O 1
ATOM 2271 N N . LEU B 1 24 ? 0.203 11.992 14.734 1 98.62 24 LEU B N 1
ATOM 2272 C CA . LEU B 1 24 ? 1.017 13.195 14.867 1 98.62 24 LEU B CA 1
ATOM 2273 C C . LEU B 1 24 ? 0.153 14.398 15.227 1 98.62 24 LEU B C 1
ATOM 2275 O O . LEU B 1 24 ? 0.486 15.156 16.141 1 98.62 24 LEU B O 1
ATOM 2279 N N . ALA B 1 25 ? -0.912 14.547 14.508 1 98.38 25 ALA B N 1
ATOM 2280 C CA . ALA B 1 25 ? -1.809 15.672 14.773 1 98.38 25 ALA B CA 1
ATOM 2281 C C . ALA B 1 25 ? -2.383 15.594 16.188 1 98.38 25 ALA B C 1
ATOM 2283 O O . ALA B 1 25 ? -2.418 16.594 16.906 1 98.38 25 ALA B O 1
ATOM 2284 N N . ALA B 1 26 ? -2.779 14.414 16.562 1 97.94 26 ALA B N 1
ATOM 2285 C CA . ALA B 1 26 ? -3.396 14.203 17.875 1 97.94 26 ALA B CA 1
ATOM 2286 C C . ALA B 1 26 ? -2.404 14.484 19 1 97.94 26 ALA B C 1
ATOM 2288 O O . ALA B 1 26 ? -2.801 14.859 20.094 1 97.94 26 ALA B O 1
ATOM 2289 N N . ARG B 1 27 ? -1.166 14.281 18.672 1 97.94 27 ARG B N 1
ATOM 2290 C CA . ARG B 1 27 ? -0.166 14.391 19.734 1 97.94 27 ARG B CA 1
ATOM 2291 C C . ARG B 1 27 ? 0.707 15.625 19.531 1 97.94 27 ARG B C 1
ATOM 2293 O O . ARG B 1 27 ? 1.764 15.75 20.156 1 97.94 27 ARG B O 1
ATOM 2300 N N . TRP B 1 28 ? 0.329 16.453 18.641 1 97.56 28 TRP B N 1
ATOM 2301 C CA . TRP B 1 28 ? 1.108 17.672 18.406 1 97.56 28 TRP B CA 1
ATOM 2302 C C . TRP B 1 28 ? 1.157 18.547 19.656 1 97.56 28 TRP B C 1
ATOM 2304 O O . TRP B 1 28 ? 0.158 18.672 20.359 1 97.56 28 TRP B O 1
ATOM 2314 N N . PRO B 1 29 ? 2.283 19.203 19.906 1 95.69 29 PRO B N 1
ATOM 2315 C CA . PRO B 1 29 ? 2.459 19.938 21.156 1 95.69 29 PRO B CA 1
ATOM 2316 C C . PRO B 1 29 ? 1.491 21.109 21.297 1 95.69 29 PRO B C 1
ATOM 2318 O O . PRO B 1 29 ? 1.103 21.453 22.422 1 95.69 29 PRO B O 1
ATOM 2321 N N . THR B 1 30 ? 1.125 21.766 20.297 1 95.06 30 THR B N 1
ATOM 2322 C CA . THR B 1 30 ? 0.21 22.906 20.328 1 95.06 30 THR B CA 1
ATOM 2323 C C . THR B 1 30 ? -1.147 22.531 19.75 1 95.06 30 THR B C 1
ATOM 2325 O O . THR B 1 30 ? -1.233 21.641 18.875 1 95.06 30 THR B O 1
ATOM 2328 N N . PRO B 1 31 ? -2.223 23.141 20.156 1 93.5 31 PRO B N 1
ATOM 2329 C CA . PRO B 1 31 ? -3.559 22.797 19.672 1 93.5 31 PRO B CA 1
ATOM 2330 C C . PRO B 1 31 ? -3.803 23.25 18.234 1 93.5 31 PRO B C 1
ATOM 2332 O O . PRO B 1 31 ? -3.051 24.078 17.703 1 93.5 31 PRO B O 1
ATOM 2335 N N . GLY B 1 32 ? -4.746 22.625 17.578 1 94.12 32 GLY B N 1
ATOM 2336 C CA . GLY B 1 32 ? -5.246 23.125 16.312 1 94.12 32 GLY B CA 1
ATOM 2337 C C . GLY B 1 32 ? -4.613 22.438 15.109 1 94.12 32 GLY B C 1
ATOM 2338 O O . GLY B 1 32 ? -4.793 22.875 13.969 1 94.12 32 GLY B O 1
ATOM 2339 N N . ALA B 1 33 ? -3.84 21.422 15.312 1 96.38 33 ALA B N 1
ATOM 2340 C CA . ALA B 1 33 ? -3.254 20.703 14.188 1 96.38 33 ALA B CA 1
ATOM 2341 C C . ALA B 1 33 ? -4.336 20.188 13.242 1 96.38 33 ALA B C 1
ATOM 2343 O O . ALA B 1 33 ? -5.395 19.734 13.688 1 96.38 33 ALA B O 1
ATOM 2344 N N . LEU B 1 34 ? -4.062 20.281 11.977 1 97.69 34 LEU B N 1
ATOM 2345 C CA . LEU B 1 34 ? -4.973 19.844 10.922 1 97.69 34 LEU B CA 1
ATOM 2346 C C . LEU B 1 34 ? -4.344 18.719 10.094 1 97.69 34 LEU B C 1
ATOM 2348 O O . LEU B 1 34 ? -3.148 18.766 9.789 1 97.69 34 LEU B O 1
ATOM 2352 N N . VAL B 1 35 ? -5.176 17.719 9.781 1 98.69 35 VAL B N 1
ATOM 2353 C CA . VAL B 1 35 ? -4.766 16.719 8.812 1 98.69 35 VAL B CA 1
ATOM 2354 C C . VAL B 1 35 ? -5.441 16.984 7.473 1 98.69 35 VAL B C 1
ATOM 2356 O O . VAL B 1 35 ? -6.645 17.234 7.418 1 98.69 35 VAL B O 1
ATOM 2359 N N . VAL B 1 36 ? -4.695 17.016 6.422 1 98.81 36 VAL B N 1
ATOM 2360 C CA . VAL B 1 36 ? -5.215 17.062 5.059 1 98.81 36 VAL B CA 1
ATOM 2361 C C . VAL B 1 36 ? -5.004 15.711 4.375 1 98.81 36 VAL B C 1
ATOM 2363 O O . VAL B 1 36 ? -3.867 15.289 4.152 1 98.81 36 VAL B O 1
ATOM 2366 N N . GLU B 1 37 ? -6.059 15 4.102 1 98.44 37 GLU B N 1
ATOM 2367 C CA . GLU B 1 37 ? -5.98 13.766 3.324 1 98.44 37 GLU B CA 1
ATOM 2368 C C . GLU B 1 37 ? -5.852 14.062 1.832 1 98.44 37 GLU B C 1
ATOM 2370 O O . GLU B 1 37 ? -6.805 14.523 1.201 1 98.44 37 GLU B O 1
ATOM 2375 N N . ALA B 1 38 ? -4.746 13.75 1.287 1 98.56 38 ALA B N 1
ATOM 2376 C CA . ALA B 1 38 ? -4.473 14.023 -0.121 1 98.56 38 ALA B CA 1
ATOM 2377 C C . ALA B 1 38 ? -3.852 12.812 -0.806 1 98.56 38 ALA B C 1
ATOM 2379 O O . ALA B 1 38 ? -2.955 12.953 -1.642 1 98.56 38 ALA B O 1
ATOM 2380 N N . ASP B 1 39 ? -4.207 11.641 -0.361 1 98 39 ASP B N 1
ATOM 2381 C CA . ASP B 1 39 ? -3.83 10.398 -1.029 1 98 39 ASP B CA 1
ATOM 2382 C C . ASP B 1 39 ? -4.617 10.211 -2.324 1 98 39 ASP B C 1
ATOM 2384 O O . ASP B 1 39 ? -5.84 10.047 -2.295 1 98 39 ASP B O 1
ATOM 2388 N N . PRO B 1 40 ? -3.889 10.141 -3.479 1 96.31 40 PRO B N 1
ATOM 2389 C CA . PRO B 1 40 ? -4.602 9.992 -4.75 1 96.31 40 PRO B CA 1
ATOM 2390 C C . PRO B 1 40 ? -5.375 8.68 -4.844 1 96.31 40 PRO B C 1
ATOM 2392 O O . PRO B 1 40 ? -6.246 8.531 -5.703 1 96.31 40 PRO B O 1
ATOM 2395 N N . ALA B 1 41 ? -5.043 7.711 -4.004 1 95.5 41 ALA B N 1
ATOM 2396 C CA . ALA B 1 41 ? -5.746 6.43 -4.031 1 95.5 41 ALA B CA 1
ATOM 2397 C C . ALA B 1 41 ? -7.051 6.504 -3.248 1 95.5 41 ALA B C 1
ATOM 2399 O O . ALA B 1 41 ? -7.82 5.539 -3.219 1 95.5 41 ALA B O 1
ATOM 2400 N N . GLY B 1 42 ? -7.344 7.625 -2.621 1 95.88 42 GLY B N 1
ATOM 2401 C CA . GLY B 1 42 ? -8.617 7.816 -1.954 1 95.88 42 GLY B CA 1
ATOM 2402 C C . GLY B 1 42 ? -8.484 8.016 -0.456 1 95.88 42 GLY B C 1
ATOM 2403 O O . GLY B 1 42 ? -7.52 7.551 0.152 1 95.88 42 GLY B O 1
ATOM 2404 N N . GLY B 1 43 ? -9.477 8.664 0.088 1 96.62 43 GLY B N 1
ATOM 2405 C CA . GLY B 1 43 ? -9.492 8.906 1.521 1 96.62 43 GLY B CA 1
ATOM 2406 C C . GLY B 1 43 ? -9.992 7.723 2.324 1 96.62 43 GLY B C 1
ATOM 2407 O O . GLY B 1 43 ? -10.867 6.977 1.864 1 96.62 43 GLY B O 1
ATOM 2408 N N . ASP B 1 44 ? -9.484 7.609 3.523 1 96.69 44 ASP B N 1
ATOM 2409 C CA . ASP B 1 44 ? -9.859 6.516 4.418 1 96.69 44 ASP B CA 1
ATOM 2410 C C . ASP B 1 44 ? -10.57 7.047 5.664 1 96.69 44 ASP B C 1
ATOM 2412 O O . ASP B 1 44 ? -11.422 6.363 6.238 1 96.69 44 ASP B O 1
ATOM 2416 N N . LEU B 1 45 ? -10.281 8.234 6.047 1 97.69 45 LEU B N 1
ATOM 2417 C CA . LEU B 1 45 ? -10.57 8.695 7.398 1 97.69 45 LEU B CA 1
ATOM 2418 C C . LEU B 1 45 ? -12.062 8.945 7.59 1 97.69 45 LEU B C 1
ATOM 2420 O O . LEU B 1 45 ? -12.609 8.664 8.656 1 97.69 45 LEU B O 1
ATOM 2424 N N . ALA B 1 46 ? -12.727 9.523 6.586 1 96 46 ALA B N 1
ATOM 2425 C CA . ALA B 1 46 ? -14.164 9.734 6.723 1 96 46 ALA B CA 1
ATOM 2426 C C . ALA B 1 46 ? -14.891 8.422 7 1 96 46 ALA B C 1
ATOM 2428 O O . ALA B 1 46 ? -15.789 8.367 7.844 1 96 46 ALA B O 1
ATOM 2429 N N . PHE B 1 47 ? -14.438 7.398 6.352 1 92.81 47 PHE B N 1
ATOM 2430 C CA . PHE B 1 47 ? -15.07 6.098 6.535 1 92.81 47 PHE B CA 1
ATOM 2431 C C . PHE B 1 47 ? -14.656 5.48 7.867 1 92.81 47 PHE B C 1
ATOM 2433 O O . PHE B 1 47 ? -15.492 4.902 8.57 1 92.81 47 PHE B O 1
ATOM 2440 N N . ARG B 1 48 ? -13.414 5.57 8.227 1 94.56 48 ARG B N 1
ATOM 2441 C CA . ARG B 1 48 ? -12.938 5.043 9.5 1 94.56 48 ARG B CA 1
ATOM 2442 C C . ARG B 1 48 ? -13.766 5.59 10.656 1 94.56 48 ARG B C 1
ATOM 2444 O O . ARG B 1 48 ? -14.047 4.875 11.617 1 94.56 48 ARG B O 1
ATOM 2451 N N . PHE B 1 49 ? -14.156 6.844 10.516 1 95.44 49 PHE B N 1
ATOM 2452 C CA . PHE B 1 49 ? -14.727 7.5 11.68 1 95.44 49 PHE B CA 1
ATOM 2453 C C . PHE B 1 49 ? -16.188 7.883 11.43 1 95.44 49 PHE B C 1
ATOM 2455 O O . PHE B 1 49 ? -16.781 8.609 12.227 1 95.44 49 PHE B O 1
ATOM 2462 N N . GLY B 1 50 ? -16.703 7.465 10.391 1 92.25 50 GLY B N 1
ATOM 2463 C CA . GLY B 1 50 ? -18.109 7.703 10.102 1 92.25 50 GLY B CA 1
ATOM 2464 C C . GLY B 1 50 ? -18.438 9.172 9.891 1 92.25 50 GLY B C 1
ATOM 2465 O O . GLY B 1 50 ? -19.453 9.656 10.375 1 92.25 50 GLY B O 1
ATOM 2466 N N . ALA B 1 51 ? -17.547 9.891 9.266 1 92.94 51 ALA B N 1
ATOM 2467 C CA . ALA B 1 51 ? -17.734 11.32 9.016 1 92.94 51 ALA B CA 1
ATOM 2468 C C . ALA B 1 51 ? -18.203 11.578 7.586 1 92.94 51 ALA B C 1
ATOM 2470 O O . ALA B 1 51 ? -17.984 10.75 6.699 1 92.94 51 ALA B O 1
ATOM 2471 N N . ARG B 1 52 ? -18.875 12.711 7.473 1 91.94 52 ARG B N 1
ATOM 2472 C CA . ARG B 1 52 ? -19.156 13.188 6.121 1 91.94 52 ARG B CA 1
ATOM 2473 C C . ARG B 1 52 ? -17.891 13.742 5.477 1 91.94 52 ARG B C 1
ATOM 2475 O O . ARG B 1 52 ? -17.094 14.414 6.129 1 91.94 52 ARG B O 1
ATOM 2482 N N . ARG B 1 53 ? -17.734 13.555 4.207 1 92.44 53 ARG B N 1
ATOM 2483 C CA . ARG B 1 53 ? -16.5 13.914 3.51 1 92.44 53 ARG B CA 1
ATOM 2484 C C . ARG B 1 53 ? -16.469 15.406 3.176 1 92.44 53 ARG B C 1
ATOM 2486 O O . ARG B 1 53 ? -15.398 16 3.057 1 92.44 53 ARG B O 1
ATOM 2493 N N . GLU B 1 54 ? -17.656 15.992 3.016 1 92.94 54 GLU B N 1
ATOM 2494 C CA . GLU B 1 54 ? -17.703 17.406 2.627 1 92.94 54 GLU B CA 1
ATOM 2495 C C . GLU B 1 54 ? -18.266 18.266 3.754 1 92.94 54 GLU B C 1
ATOM 2497 O O . GLU B 1 54 ? -19.156 17.844 4.484 1 92.94 54 GLU B O 1
ATOM 2502 N N . PRO B 1 55 ? -17.781 19.391 3.996 1 94.94 55 PRO B N 1
ATOM 2503 C CA . PRO B 1 55 ? -16.703 19.969 3.207 1 94.94 55 PRO B CA 1
ATOM 2504 C C . PRO B 1 55 ? -15.383 19.219 3.369 1 94.94 55 PRO B C 1
ATOM 2506 O O . PRO B 1 55 ? -15.102 18.688 4.441 1 94.94 55 PRO B O 1
ATOM 2509 N N . GLY B 1 56 ? -14.586 19.141 2.279 1 97.19 56 GLY B N 1
ATOM 2510 C CA . GLY B 1 56 ? -13.297 18.453 2.244 1 97.19 56 GLY B CA 1
ATOM 2511 C C . GLY B 1 56 ? -12.438 18.875 1.069 1 97.19 56 GLY B C 1
ATOM 2512 O O . GLY B 1 56 ? -12.523 20.016 0.605 1 97.19 56 GLY B O 1
ATOM 2513 N N . LEU B 1 57 ? -11.617 18 0.673 1 97.38 57 LEU B N 1
ATOM 2514 C CA . LEU B 1 57 ? -10.633 18.266 -0.37 1 97.38 57 LEU B CA 1
ATOM 2515 C C . LEU B 1 57 ? -11.32 18.594 -1.691 1 97.38 57 LEU B C 1
ATOM 2517 O O . LEU B 1 57 ? -10.875 19.484 -2.426 1 97.38 57 LEU B O 1
ATOM 2521 N N . SER B 1 58 ? -12.391 17.906 -2.027 1 95.44 58 SER B N 1
ATOM 2522 C CA . SER B 1 58 ? -13.117 18.125 -3.273 1 95.44 58 SER B CA 1
ATOM 2523 C C . SER B 1 58 ? -13.75 19.516 -3.307 1 95.44 58 SER B C 1
ATOM 2525 O O . SER B 1 58 ? -13.672 20.203 -4.32 1 95.44 58 SER B O 1
ATOM 2527 N N . GLU B 1 59 ? -14.375 19.844 -2.225 1 95.56 59 GLU B N 1
ATOM 2528 C CA . GLU B 1 59 ? -14.984 21.172 -2.154 1 95.56 59 GLU B CA 1
ATOM 2529 C C . GLU B 1 59 ? -13.922 22.266 -2.191 1 95.56 59 GLU B C 1
ATOM 2531 O O . GLU B 1 59 ? -14.117 23.312 -2.818 1 95.56 59 GLU B O 1
ATOM 2536 N N . LEU B 1 60 ? -12.852 22.047 -1.486 1 96.38 60 LEU B N 1
ATOM 2537 C CA . LEU B 1 60 ? -11.734 22.984 -1.549 1 96.38 60 LEU B CA 1
ATOM 2538 C C . LEU B 1 60 ? -11.273 23.188 -2.988 1 96.38 60 LEU B C 1
ATOM 2540 O O . LEU B 1 60 ? -11.109 24.312 -3.443 1 96.38 60 LEU B O 1
ATOM 2544 N N . ALA B 1 61 ? -11.086 22.094 -3.703 1 94 61 ALA B N 1
ATOM 2545 C CA . ALA B 1 61 ? -10.672 22.141 -5.105 1 94 61 ALA B CA 1
ATOM 2546 C C . ALA B 1 61 ? -11.703 22.891 -5.949 1 94 61 ALA B C 1
ATOM 2548 O O . ALA B 1 61 ? -11.344 23.75 -6.758 1 94 61 ALA B O 1
ATOM 2549 N N . ALA B 1 62 ? -12.922 22.609 -5.734 1 92.75 62 ALA B N 1
ATOM 2550 C CA . ALA B 1 62 ? -14 23.219 -6.504 1 92.75 62 ALA B CA 1
ATOM 2551 C C . ALA B 1 62 ? -14.094 24.719 -6.234 1 92.75 62 ALA B C 1
ATOM 2553 O O . ALA B 1 62 ? -14.219 25.516 -7.164 1 92.75 62 ALA B O 1
ATOM 2554 N N . ASP B 1 63 ? -14.023 25.031 -4.965 1 93.56 63 ASP B N 1
ATOM 2555 C CA . ASP B 1 63 ? -14.125 26.438 -4.578 1 93.56 63 ASP B CA 1
ATOM 2556 C C . ASP B 1 63 ? -12.945 27.234 -5.129 1 93.56 63 ASP B C 1
ATOM 2558 O O . ASP B 1 63 ? -13.109 28.406 -5.508 1 93.56 63 ASP B O 1
ATOM 2562 N N . THR B 1 64 ? -11.844 26.656 -5.156 1 89.69 64 THR B N 1
ATOM 2563 C CA . THR B 1 64 ? -10.664 27.312 -5.703 1 89.69 64 THR B CA 1
ATOM 2564 C C . THR B 1 64 ? -10.82 27.562 -7.199 1 89.69 64 THR B C 1
ATOM 2566 O O . THR B 1 64 ? -10.5 28.641 -7.699 1 89.69 64 THR B O 1
ATOM 2569 N N . ARG B 1 65 ? -11.305 26.609 -7.852 1 87 65 ARG B N 1
ATOM 2570 C CA . ARG B 1 65 ? -11.516 26.719 -9.289 1 87 65 ARG B CA 1
ATOM 2571 C C . ARG B 1 65 ? -12.508 27.828 -9.625 1 87 65 ARG B C 1
ATOM 2573 O O . ARG B 1 65 ? -12.344 28.531 -10.617 1 87 65 ARG B O 1
ATOM 2580 N N . THR B 1 66 ? -13.453 28.031 -8.742 1 89.06 66 THR B N 1
ATOM 2581 C CA . THR B 1 66 ? -14.523 29 -9.016 1 89.06 66 THR B CA 1
ATOM 2582 C C . THR B 1 66 ? -14.219 30.344 -8.367 1 89.06 66 THR B C 1
ATOM 2584 O O . THR B 1 66 ? -15.031 31.266 -8.43 1 89.06 66 THR B O 1
ATOM 2587 N N . GLY B 1 67 ? -13.117 30.422 -7.641 1 85.06 67 GLY B N 1
ATOM 2588 C CA . GLY B 1 67 ? -12.734 31.672 -6.996 1 85.06 67 GLY B CA 1
ATOM 2589 C C . GLY B 1 67 ? -13.492 31.938 -5.711 1 85.06 67 GLY B C 1
ATOM 2590 O O . GLY B 1 67 ? -13.641 33.094 -5.293 1 85.06 67 GLY B O 1
ATOM 2591 N N . ARG B 1 68 ? -14.109 31 -5.086 1 83.81 68 ARG B N 1
ATOM 2592 C CA . ARG B 1 68 ? -14.93 31.125 -3.885 1 83.81 68 ARG B CA 1
ATOM 2593 C C . ARG B 1 68 ? -14.195 30.594 -2.658 1 83.81 68 ARG B C 1
ATOM 2595 O O . ARG B 1 68 ? -14.82 30.312 -1.632 1 83.81 68 ARG B O 1
ATOM 2602 N N . ARG B 1 69 ? -12.961 30.344 -2.91 1 78.88 69 ARG B N 1
ATOM 2603 C CA . ARG B 1 69 ? -12.227 29.703 -1.827 1 78.88 69 ARG B CA 1
ATOM 2604 C C . ARG B 1 69 ? -12.188 30.594 -0.589 1 78.88 69 ARG B C 1
ATOM 2606 O O . ARG B 1 69 ? -11.992 31.812 -0.695 1 78.88 69 ARG B O 1
ATOM 2613 N N . GLY B 1 70 ? -12.648 30 0.513 1 71.94 70 GLY B N 1
ATOM 2614 C CA . GLY B 1 70 ? -12.508 30.703 1.777 1 71.94 70 GLY B CA 1
ATOM 2615 C C . GLY B 1 70 ? -11.07 31.016 2.133 1 71.94 70 GLY B C 1
ATOM 2616 O O . GLY B 1 70 ? -10.148 30.547 1.466 1 71.94 70 GLY B O 1
ATOM 2617 N N . GLY B 1 71 ? -10.969 31.797 3.178 1 78.12 71 GLY B N 1
ATOM 2618 C CA . GLY B 1 71 ? -9.648 32.281 3.555 1 78.12 71 GLY B CA 1
ATOM 2619 C C . GLY B 1 71 ? -8.859 31.312 4.391 1 78.12 71 GLY B C 1
ATOM 2620 O O . GLY B 1 71 ? -7.652 31.469 4.574 1 78.12 71 GLY B O 1
ATOM 2621 N N . ASP B 1 72 ? -9.562 30.266 4.895 1 89.81 72 ASP B N 1
ATOM 2622 C CA . ASP B 1 72 ? -8.812 29.391 5.789 1 89.81 72 ASP B CA 1
ATOM 2623 C C . ASP B 1 72 ? -9.086 27.906 5.477 1 89.81 72 ASP B C 1
ATOM 2625 O O . ASP B 1 72 ? -10.234 27.531 5.25 1 89.81 72 ASP B O 1
ATOM 2629 N N . LEU B 1 73 ? -8.016 27.141 5.473 1 95.12 73 LEU B N 1
ATOM 2630 C CA . LEU B 1 73 ? -8.086 25.703 5.258 1 95.12 73 LEU B CA 1
ATOM 2631 C C . LEU B 1 73 ? -9.031 25.047 6.258 1 95.12 73 LEU B C 1
ATOM 2633 O O . LEU B 1 73 ? -9.695 24.062 5.934 1 95.12 73 LEU B O 1
ATOM 2637 N N . ALA B 1 74 ? -9.148 25.641 7.438 1 94.44 74 ALA B N 1
ATOM 2638 C CA . ALA B 1 74 ? -9.969 25.109 8.523 1 94.44 74 ALA B CA 1
ATOM 2639 C C . ALA B 1 74 ? -11.445 25.078 8.141 1 94.44 74 ALA B C 1
ATOM 2641 O O . ALA B 1 74 ? -12.219 24.281 8.672 1 94.44 74 ALA B O 1
ATOM 2642 N N . ALA B 1 75 ? -11.859 25.922 7.215 1 95.12 75 ALA B N 1
ATOM 2643 C CA . ALA B 1 75 ? -13.25 25.969 6.762 1 95.12 75 ALA B CA 1
ATOM 2644 C C . ALA B 1 75 ? -13.633 24.672 6.047 1 95.12 75 ALA B C 1
ATOM 2646 O O . ALA B 1 75 ? -14.82 24.344 5.938 1 95.12 75 ALA B O 1
ATOM 2647 N N . TYR B 1 76 ? -12.68 23.938 5.609 1 97.12 76 TYR B N 1
ATOM 2648 C CA . TYR B 1 76 ? -12.93 22.703 4.855 1 97.12 76 TYR B CA 1
ATOM 2649 C C . TYR B 1 76 ? -12.672 21.484 5.715 1 97.12 76 TYR B C 1
ATOM 2651 O O . TYR B 1 76 ? -12.758 20.344 5.23 1 97.12 76 TYR B O 1
ATOM 2659 N N . ALA B 1 77 ? -12.328 21.672 6.984 1 97.31 77 ALA B N 1
ATOM 2660 C CA . ALA B 1 77 ? -11.977 20.578 7.883 1 97.31 77 ALA B CA 1
ATOM 2661 C C . ALA B 1 77 ? -13.156 20.219 8.781 1 97.31 77 ALA B C 1
ATOM 2663 O O . ALA B 1 77 ? -13.984 21.062 9.109 1 97.31 77 ALA B O 1
ATOM 2664 N N . ARG B 1 78 ? -13.227 18.969 9.141 1 96.56 78 ARG B N 1
ATOM 2665 C CA . ARG B 1 78 ? -14.195 18.453 10.102 1 96.56 78 ARG B CA 1
ATOM 2666 C C . ARG B 1 78 ? -13.508 17.641 11.188 1 96.56 78 ARG B C 1
ATOM 2668 O O . ARG B 1 78 ? -12.539 16.922 10.914 1 96.56 78 ARG B O 1
ATOM 2675 N N . PRO B 1 79 ? -14.086 17.672 12.367 1 95.56 79 PRO B N 1
ATOM 2676 C CA . PRO B 1 79 ? -13.461 16.938 13.461 1 95.56 79 PRO B CA 1
ATOM 2677 C C . PRO B 1 79 ? -13.742 15.43 13.391 1 95.56 79 PRO B C 1
ATOM 2679 O O . PRO B 1 79 ? -14.805 15.023 12.922 1 95.56 79 PRO B O 1
ATOM 2682 N N . ILE B 1 80 ? -12.773 14.617 13.828 1 95.31 80 ILE B N 1
ATOM 2683 C CA . ILE B 1 80 ? -12.992 13.203 14.133 1 95.31 80 ILE B CA 1
ATOM 2684 C C . ILE B 1 80 ? -12.867 12.977 15.633 1 95.31 80 ILE B C 1
ATOM 2686 O O . ILE B 1 80 ? -12.438 13.867 16.375 1 95.31 80 ILE B O 1
ATOM 2690 N N . ARG B 1 81 ? -13.281 11.859 16.172 1 90.94 81 ARG B N 1
ATOM 2691 C CA . ARG B 1 81 ? -13.398 11.547 17.594 1 90.94 81 ARG B CA 1
ATOM 2692 C C . ARG B 1 81 ? -12.031 11.43 18.25 1 90.94 81 ARG B C 1
ATOM 2694 O O . ARG B 1 81 ? -11.906 10.922 19.359 1 90.94 81 ARG B O 1
ATOM 2701 N N . LEU B 1 82 ? -10.961 11.859 17.688 1 94.38 82 LEU B N 1
ATOM 2702 C CA . LEU B 1 82 ? -9.617 11.797 18.266 1 94.38 82 LEU B CA 1
ATOM 2703 C C . LEU B 1 82 ? -9.078 13.195 18.547 1 94.38 82 LEU B C 1
ATOM 2705 O O . LEU B 1 82 ? -7.891 13.367 18.812 1 94.38 82 LEU B O 1
ATOM 2709 N N . GLY B 1 83 ? -9.977 14.242 18.453 1 91.5 83 GLY B N 1
ATOM 2710 C CA . GLY B 1 83 ? -9.57 15.617 18.688 1 91.5 83 GLY B CA 1
ATOM 2711 C C . GLY B 1 83 ? -8.781 16.219 17.531 1 91.5 83 GLY B C 1
ATOM 2712 O O . GLY B 1 83 ? -7.984 17.141 17.734 1 91.5 83 GLY B O 1
ATOM 2713 N N . VAL B 1 84 ? -8.891 15.609 16.406 1 95.38 84 VAL B N 1
ATOM 2714 C CA . VAL B 1 84 ? -8.195 16.047 15.195 1 95.38 84 VAL B CA 1
ATOM 2715 C C . VAL B 1 84 ? -9.203 16.484 14.148 1 95.38 84 VAL B C 1
ATOM 2717 O O . VAL B 1 84 ? -10.266 15.867 13.992 1 95.38 84 VAL B O 1
ATOM 2720 N N . SER B 1 85 ? -8.93 17.656 13.531 1 97.56 85 SER B N 1
ATOM 2721 C CA . SER B 1 85 ? -9.734 18.078 12.383 1 97.56 85 SER B CA 1
ATOM 2722 C C . SER B 1 85 ? -9.094 17.641 11.07 1 97.56 85 SER B C 1
ATOM 2724 O O . SER B 1 85 ? -7.867 17.688 10.922 1 97.56 85 SER B O 1
ATOM 2726 N N . VAL B 1 86 ? -9.953 17.188 10.156 1 98.62 86 VAL B N 1
ATOM 2727 C CA . VAL B 1 86 ? -9.445 16.594 8.93 1 98.62 86 VAL B CA 1
ATOM 2728 C C . VAL B 1 86 ? -10.125 17.234 7.719 1 98.62 86 VAL B C 1
ATOM 2730 O O . VAL B 1 86 ? -11.336 17.438 7.711 1 98.62 86 VAL B O 1
ATOM 2733 N N . VAL B 1 87 ? -9.312 17.703 6.766 1 98.56 87 VAL B N 1
ATOM 2734 C CA . VAL B 1 87 ? -9.812 17.906 5.414 1 98.56 87 VAL B CA 1
ATOM 2735 C C . VAL B 1 87 ? -9.852 16.578 4.66 1 98.56 87 VAL B C 1
ATOM 2737 O O . VAL B 1 87 ? -8.82 16.094 4.191 1 98.56 87 VAL B O 1
ATOM 2740 N N . PHE B 1 88 ? -11.031 16.031 4.48 1 98.31 88 PHE B N 1
ATOM 2741 C CA . PHE B 1 88 ? -11.188 14.672 3.973 1 98.31 88 PHE B CA 1
ATOM 2742 C C . PHE B 1 88 ? -11 14.641 2.459 1 98.31 88 PHE B C 1
ATOM 2744 O O . PHE B 1 88 ? -11.453 15.539 1.751 1 98.31 88 PHE B O 1
ATOM 2751 N N . ALA B 1 89 ? -10.305 13.617 1.984 1 97.69 89 ALA B N 1
ATOM 2752 C CA . ALA B 1 89 ? -10.312 13.32 0.555 1 97.69 89 ALA B CA 1
ATOM 2753 C C . ALA B 1 89 ? 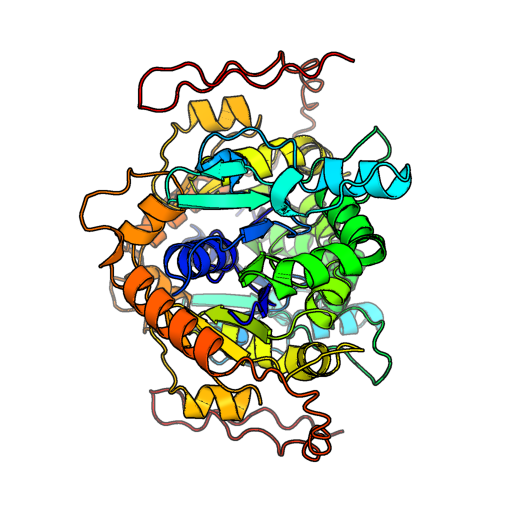-11.578 12.562 0.16 1 97.69 89 ALA B C 1
ATOM 2755 O O . ALA B 1 89 ? -12.172 11.867 0.984 1 97.69 89 ALA B O 1
ATOM 2756 N N . PRO B 1 90 ? -12 12.688 -1.101 1 94 90 PRO B N 1
ATOM 2757 C CA . PRO B 1 90 ? -13.062 11.812 -1.592 1 94 90 PRO B CA 1
ATOM 2758 C C . PRO B 1 90 ? -12.602 10.367 -1.781 1 94 90 PRO B C 1
ATOM 2760 O O . PRO B 1 90 ? -11.398 10.086 -1.726 1 94 90 PRO B O 1
ATOM 2763 N N . ALA B 1 91 ? -13.602 9.516 -1.878 1 87.31 91 ALA B N 1
ATOM 2764 C CA . ALA B 1 91 ? -13.266 8.188 -2.379 1 87.31 91 ALA B CA 1
ATOM 2765 C C . ALA B 1 91 ? -12.734 8.258 -3.807 1 87.31 91 ALA B C 1
ATOM 2767 O O . ALA B 1 91 ? -12.961 9.242 -4.516 1 87.31 91 ALA B O 1
ATOM 2768 N N . ASP B 1 92 ? -11.906 7.273 -4.164 1 86.44 92 ASP B N 1
ATOM 2769 C CA . ASP B 1 92 ? -11.344 7.316 -5.512 1 86.44 92 ASP B CA 1
ATOM 2770 C C . ASP B 1 92 ? -12.273 6.633 -6.516 1 86.44 92 ASP B C 1
ATOM 2772 O O . ASP B 1 92 ? -11.906 5.621 -7.113 1 86.44 92 ASP B O 1
ATOM 2776 N N . GLN B 1 93 ? -13.367 7.309 -6.688 1 81.88 93 GLN B N 1
ATOM 2777 C CA . GLN B 1 93 ? -14.359 6.859 -7.652 1 81.88 93 GLN B CA 1
ATOM 2778 C C . GLN B 1 93 ? -14.109 7.465 -9.031 1 81.88 93 GLN B C 1
ATOM 2780 O O . GLN B 1 93 ? -13.484 8.523 -9.141 1 81.88 93 GLN B O 1
ATOM 2785 N N . GLN B 1 94 ? -14.32 6.684 -10.062 1 76.75 94 GLN B N 1
ATOM 2786 C CA . GLN B 1 94 ? -14.242 7.266 -11.398 1 76.75 94 GLN B CA 1
ATOM 2787 C C . GLN B 1 94 ? -15.578 7.875 -11.812 1 76.75 94 GLN B C 1
ATOM 2789 O O . GLN B 1 94 ? -16.641 7.348 -11.469 1 76.75 94 GLN B O 1
ATOM 2794 N N . GLN B 1 95 ? -15.414 9.164 -12.234 1 62.09 95 GLN B N 1
ATOM 2795 C CA . GLN B 1 95 ? -16.594 9.828 -12.758 1 62.09 95 GLN B CA 1
ATOM 2796 C C . GLN B 1 95 ? -16.844 9.461 -14.219 1 62.09 95 GLN B C 1
ATOM 2798 O O . GLN B 1 95 ? -15.906 9.461 -15.023 1 62.09 95 GLN B O 1
ATOM 2803 N N . GLY B 1 96 ? -18 8.922 -14.594 1 57 96 GLY B N 1
ATOM 2804 C CA . GLY B 1 96 ? -18.516 8.797 -15.945 1 57 96 GLY B CA 1
ATOM 2805 C C . GLY B 1 96 ? -18.141 7.492 -16.609 1 57 96 GLY B C 1
ATOM 2806 O O . GLY B 1 96 ? -17.344 6.723 -16.078 1 57 96 GLY B O 1
ATOM 2807 N N . PRO B 1 97 ? -18.812 7.141 -17.641 1 51.47 97 PRO B N 1
ATOM 2808 C CA . PRO B 1 97 ? -18.656 5.898 -18.406 1 51.47 97 PRO B CA 1
ATOM 2809 C C . PRO B 1 97 ? -17.25 5.715 -18.953 1 51.47 97 PRO B C 1
ATOM 2811 O O . PRO B 1 97 ? -16.922 4.645 -19.469 1 51.47 97 PRO B O 1
ATOM 2814 N N . GLN B 1 98 ? -16.594 6.754 -19.234 1 45.78 98 GLN B N 1
ATOM 2815 C CA . GLN B 1 98 ? -15.344 6.594 -19.984 1 45.78 98 GLN B CA 1
ATOM 2816 C C . GLN B 1 98 ? -14.242 6.023 -19.109 1 45.78 98 GLN B C 1
ATOM 2818 O O . GLN B 1 98 ? -13.945 6.57 -18.031 1 45.78 98 GLN B O 1
ATOM 2823 N N . ALA B 1 99 ? -13.977 4.742 -19.109 1 48.09 99 ALA B N 1
ATOM 2824 C CA . ALA B 1 99 ? -12.953 3.852 -18.562 1 48.09 99 ALA B CA 1
ATOM 2825 C C . ALA B 1 99 ? -11.648 4.605 -18.297 1 48.09 99 ALA B C 1
ATOM 2827 O O . ALA B 1 99 ? -10.859 4.211 -17.438 1 48.09 99 ALA B O 1
ATOM 2828 N N . GLY B 1 100 ? -11.195 5.523 -19.016 1 54.03 100 GLY B N 1
ATOM 2829 C CA . GLY B 1 100 ? -9.812 5.98 -19.078 1 54.03 100 GLY B CA 1
ATOM 2830 C C . GLY B 1 100 ? -9.508 7.066 -18.062 1 54.03 100 GLY B C 1
ATOM 2831 O O . GLY B 1 100 ? -8.453 7.703 -18.141 1 54.03 100 GLY B O 1
ATOM 2832 N N . GLY B 1 101 ? -10.453 7.273 -17.016 1 62.28 101 GLY B N 1
ATOM 2833 C CA . GLY B 1 101 ? -10.219 8.539 -16.328 1 62.28 101 GLY B CA 1
ATOM 2834 C C . GLY B 1 101 ? -9.531 8.375 -14.992 1 62.28 101 GLY B C 1
ATOM 2835 O O . GLY B 1 101 ? -9.227 7.258 -14.57 1 62.28 101 GLY B O 1
ATOM 2836 N N . VAL B 1 102 ? -8.859 9.367 -14.547 1 78.56 102 VAL B N 1
ATOM 2837 C CA . VAL B 1 102 ? -8.266 9.586 -13.227 1 78.56 102 VAL B CA 1
ATOM 2838 C C . VAL B 1 102 ? -9.359 9.602 -12.164 1 78.56 102 VAL B C 1
ATOM 2840 O O . VAL B 1 102 ? -10.445 10.125 -12.391 1 78.56 102 VAL B O 1
ATOM 2843 N N . GLY B 1 103 ? -9.188 8.781 -11.094 1 88.75 103 GLY B N 1
ATOM 2844 C CA . GLY B 1 103 ? -10.133 8.766 -9.992 1 88.75 103 GLY B CA 1
ATOM 2845 C C . GLY B 1 103 ? -10.359 10.133 -9.375 1 88.75 103 GLY B C 1
ATOM 2846 O O . GLY B 1 103 ? -9.555 11.039 -9.562 1 88.75 103 GLY B O 1
ATOM 2847 N N . GLN B 1 104 ? -11.445 10.273 -8.734 1 91.25 104 GLN B N 1
ATOM 2848 C CA . GLN B 1 104 ? -11.852 11.539 -8.125 1 91.25 104 GLN B CA 1
ATOM 2849 C C . GLN B 1 104 ? -10.805 12.016 -7.117 1 91.25 104 GLN B C 1
ATOM 2851 O O . GLN B 1 104 ? -10.516 13.211 -7.035 1 91.25 104 GLN B O 1
ATOM 2856 N N . ALA B 1 105 ? -10.281 11.109 -6.367 1 95.12 105 ALA B N 1
ATOM 2857 C CA . ALA B 1 105 ? -9.297 11.484 -5.359 1 95.12 105 ALA B CA 1
ATOM 2858 C C . ALA B 1 105 ? -8.031 12.031 -6.008 1 95.12 105 ALA B C 1
ATOM 2860 O O . ALA B 1 105 ? -7.477 13.039 -5.559 1 95.12 105 ALA B O 1
ATOM 2861 N N . ALA B 1 106 ? -7.582 11.375 -7.043 1 94.88 106 ALA B N 1
ATOM 2862 C CA . ALA B 1 106 ? -6.41 11.836 -7.777 1 94.88 106 ALA B CA 1
ATOM 2863 C C . ALA B 1 106 ? -6.648 13.219 -8.383 1 94.88 106 ALA B C 1
ATOM 2865 O O . ALA B 1 106 ? -5.766 14.078 -8.352 1 94.88 106 ALA B O 1
ATOM 2866 N N . GLN B 1 107 ? -7.82 13.422 -8.867 1 93.56 107 GLN B N 1
ATOM 2867 C CA . GLN B 1 107 ? -8.172 14.711 -9.453 1 93.56 107 GLN B CA 1
ATOM 2868 C C . GLN B 1 107 ? -8.195 15.805 -8.391 1 93.56 107 GLN B C 1
ATOM 2870 O O . GLN B 1 107 ? -7.645 16.891 -8.602 1 93.56 107 GLN B O 1
ATOM 2875 N N . ALA B 1 108 ? -8.852 15.531 -7.301 1 95.75 108 ALA B N 1
ATOM 2876 C CA . ALA B 1 108 ? -8.898 16.5 -6.211 1 95.75 108 ALA B CA 1
ATOM 2877 C C . ALA B 1 108 ? -7.5 16.844 -5.711 1 95.75 108 ALA B C 1
ATOM 2879 O O . ALA B 1 108 ? -7.168 18.016 -5.504 1 95.75 108 ALA B O 1
ATOM 2880 N N . THR B 1 109 ? -6.684 15.836 -5.555 1 97.5 109 THR B N 1
ATOM 2881 C CA . THR B 1 109 ? -5.309 16.016 -5.105 1 97.5 109 THR B CA 1
ATOM 2882 C C . THR B 1 109 ? -4.527 16.875 -6.098 1 97.5 109 THR B C 1
ATOM 2884 O O . THR B 1 109 ? -3.82 17.812 -5.699 1 97.5 109 THR B O 1
ATOM 2887 N N . ARG B 1 110 ? -4.688 16.594 -7.34 1 96.62 110 ARG B N 1
ATOM 2888 C CA . ARG B 1 110 ? -4.016 17.359 -8.391 1 96.62 110 ARG B CA 1
ATOM 2889 C C . ARG B 1 110 ? -4.422 18.828 -8.336 1 96.62 110 ARG B C 1
ATOM 2891 O O . ARG B 1 110 ? -3.568 19.719 -8.406 1 96.62 110 ARG B O 1
ATOM 2898 N N . MET B 1 111 ? -5.66 19.047 -8.211 1 96 111 MET B N 1
ATOM 2899 C CA . MET B 1 111 ? -6.18 20.422 -8.195 1 96 111 MET B CA 1
ATOM 2900 C C . MET B 1 111 ? -5.664 21.188 -6.98 1 96 111 MET B C 1
ATOM 2902 O O . MET B 1 111 ? -5.227 22.328 -7.105 1 96 111 MET B O 1
ATOM 2906 N N . VAL B 1 112 ? -5.711 20.547 -5.879 1 97.19 112 VAL B N 1
ATOM 2907 C CA . VAL B 1 112 ? -5.25 21.188 -4.652 1 97.19 112 VAL B CA 1
ATOM 2908 C C . VAL B 1 112 ? -3.746 21.422 -4.73 1 97.19 112 VAL B C 1
ATOM 2910 O O . VAL B 1 112 ? -3.264 22.5 -4.34 1 97.19 112 VAL B O 1
ATOM 2913 N N . ALA B 1 113 ? -3.012 20.484 -5.27 1 97.44 113 ALA B N 1
ATOM 2914 C CA . ALA B 1 113 ? -1.56 20.594 -5.398 1 97.44 113 ALA B CA 1
ATOM 2915 C C . ALA B 1 113 ? -1.169 21.734 -6.332 1 97.44 113 ALA B C 1
ATOM 2917 O O . ALA B 1 113 ? -0.106 22.328 -6.172 1 97.44 113 ALA B O 1
ATOM 2918 N N . HIS B 1 114 ? -2.021 22.062 -7.199 1 95.5 114 HIS B N 1
ATOM 2919 C CA . HIS B 1 114 ? -1.674 23.078 -8.195 1 95.5 114 HIS B CA 1
ATOM 2920 C C . HIS B 1 114 ? -2.244 24.438 -7.816 1 95.5 114 HIS B C 1
ATOM 2922 O O . HIS B 1 114 ? -1.656 25.484 -8.141 1 95.5 114 HIS B O 1
ATOM 2928 N N . ASN B 1 115 ? -3.33 24.391 -7.059 1 95.5 115 ASN B N 1
ATOM 2929 C CA . ASN B 1 115 ? -4.059 25.641 -6.973 1 95.5 115 ASN B CA 1
ATOM 2930 C C . ASN B 1 115 ? -4.227 26.094 -5.527 1 95.5 115 ASN B C 1
ATOM 2932 O O . ASN B 1 115 ? -4.676 27.219 -5.27 1 95.5 115 ASN B O 1
ATOM 2936 N N . CYS B 1 116 ? -3.873 25.266 -4.598 1 96.38 116 CYS B N 1
ATOM 2937 C CA . CYS B 1 116 ? -4.254 25.609 -3.234 1 96.38 116 CYS B CA 1
ATOM 2938 C C . CYS B 1 116 ? -3.045 25.594 -2.307 1 96.38 116 CYS B C 1
ATOM 2940 O O . CYS B 1 116 ? -3.193 25.516 -1.087 1 96.38 116 CYS B O 1
ATOM 2942 N N . LEU B 1 117 ? -1.861 25.562 -2.828 1 95.69 117 LEU B N 1
ATOM 2943 C CA . LEU B 1 117 ? -0.666 25.5 -1.994 1 95.69 117 LEU B CA 1
ATOM 2944 C C . LEU B 1 117 ? -0.567 26.734 -1.097 1 95.69 117 LEU B C 1
ATOM 2946 O O . LEU B 1 117 ? -0.092 26.641 0.038 1 95.69 117 LEU B O 1
ATOM 2950 N N . ASP B 1 118 ? -0.932 27.844 -1.607 1 94.38 118 ASP B N 1
ATOM 2951 C CA . ASP B 1 118 ? -0.898 29.078 -0.834 1 94.38 118 ASP B CA 1
ATOM 2952 C C . ASP B 1 118 ? -1.773 28.969 0.412 1 94.38 118 ASP B C 1
ATOM 2954 O O . ASP B 1 118 ? -1.396 29.453 1.485 1 94.38 118 ASP B O 1
ATOM 2958 N N . LEU B 1 119 ? -2.887 28.359 0.279 1 95.38 119 LEU B N 1
ATOM 2959 C CA . LEU B 1 119 ? -3.803 28.203 1.401 1 95.38 119 LEU B CA 1
ATOM 2960 C C . LEU B 1 119 ? -3.223 27.25 2.441 1 95.38 119 LEU B C 1
ATOM 2962 O O . LEU B 1 119 ? -3.342 27.484 3.645 1 95.38 119 LEU B O 1
ATOM 2966 N N . LEU B 1 120 ? -2.676 26.141 1.991 1 96.75 120 LEU B N 1
ATOM 2967 C CA . LEU B 1 120 ? -2.018 25.203 2.904 1 96.75 120 LEU B CA 1
ATOM 2968 C C . LEU B 1 120 ? -0.896 25.906 3.67 1 96.75 120 LEU B C 1
ATOM 2970 O O . LEU B 1 120 ? -0.798 25.766 4.891 1 96.75 120 LEU B O 1
ATOM 2974 N N . ARG B 1 121 ? -0.141 26.672 3.012 1 95.25 121 ARG B N 1
ATOM 2975 C CA . ARG B 1 121 ? 0.985 27.375 3.625 1 95.25 121 ARG B CA 1
ATOM 2976 C C . ARG B 1 121 ? 0.503 28.453 4.59 1 95.25 121 ARG B C 1
ATOM 2978 O O . ARG B 1 121 ? 1.095 28.641 5.652 1 95.25 121 ARG B O 1
ATOM 2985 N N . ALA B 1 122 ? -0.486 29.172 4.199 1 94.31 122 ALA B N 1
ATOM 2986 C CA . ALA B 1 122 ? -1.05 30.172 5.094 1 94.31 122 ALA B CA 1
ATOM 2987 C C . ALA B 1 122 ? -1.553 29.547 6.387 1 94.31 122 ALA B C 1
ATOM 2989 O O . ALA B 1 122 ? -1.347 30.078 7.477 1 94.31 122 ALA B O 1
ATOM 2990 N N . SER B 1 123 ? -2.189 28.438 6.258 1 95.56 123 SER B N 1
ATOM 2991 C CA . SER B 1 123 ? -2.656 27.719 7.438 1 95.56 123 SER B CA 1
ATOM 2992 C C . SER B 1 123 ? -1.485 27.234 8.281 1 95.56 123 SER B C 1
ATOM 2994 O O . SER B 1 123 ? -1.525 27.312 9.516 1 95.56 123 SER B O 1
ATOM 2996 N N . ALA B 1 124 ? -0.477 26.797 7.613 1 95.31 124 ALA B N 1
ATOM 2997 C CA . ALA B 1 124 ? 0.697 26.234 8.281 1 95.31 124 ALA B CA 1
ATOM 2998 C C . ALA B 1 124 ? 1.51 27.328 8.969 1 95.31 124 ALA B C 1
ATOM 3000 O O . ALA B 1 124 ? 2.398 27.047 9.773 1 95.31 124 ALA B O 1
ATOM 3001 N N . ALA B 1 125 ? 1.243 28.547 8.672 1 92.62 125 ALA B N 1
ATOM 3002 C CA . ALA B 1 125 ? 1.877 29.656 9.383 1 92.62 125 ALA B CA 1
ATOM 3003 C C . ALA B 1 125 ? 1.34 29.766 10.805 1 92.62 125 ALA B C 1
ATOM 3005 O O . ALA B 1 125 ? 2.002 30.328 11.68 1 92.62 125 ALA B O 1
ATOM 3006 N N . ARG B 1 126 ? 0.181 29.156 11.062 1 92.69 126 ARG B N 1
ATOM 3007 C CA . ARG B 1 126 ? -0.487 29.391 12.336 1 92.69 126 ARG B CA 1
ATOM 3008 C C . ARG B 1 126 ? -0.655 28.094 13.117 1 92.69 126 ARG B C 1
ATOM 3010 O O . ARG B 1 126 ? -0.945 28.125 14.32 1 92.69 126 ARG B O 1
ATOM 3017 N N . ARG B 1 127 ? -0.496 27.047 12.477 1 95.44 127 ARG B N 1
ATOM 3018 C CA . ARG B 1 127 ? -0.729 25.75 13.102 1 95.44 127 ARG B CA 1
ATOM 3019 C C . ARG B 1 127 ? 0.021 24.641 12.367 1 95.44 127 ARG B C 1
ATOM 3021 O O . ARG B 1 127 ? 0.556 24.875 11.273 1 95.44 127 ARG B O 1
ATOM 3028 N N . ALA B 1 128 ? 0.105 23.484 12.953 1 96.88 128 ALA B N 1
ATOM 3029 C CA . ALA B 1 128 ? 0.622 22.328 12.234 1 96.88 128 ALA B CA 1
ATOM 3030 C C . ALA B 1 128 ? -0.393 21.812 11.219 1 96.88 128 ALA B C 1
ATOM 3032 O O . ALA B 1 128 ? -1.566 21.625 11.547 1 96.88 128 ALA B O 1
ATOM 3033 N N . VAL B 1 129 ? 0.007 21.703 10 1 98.38 129 VAL B N 1
ATOM 3034 C CA . VAL B 1 129 ? -0.764 21.078 8.938 1 98.38 129 VAL B CA 1
ATOM 3035 C C . VAL B 1 129 ? -0.044 19.812 8.453 1 98.38 129 VAL B C 1
ATOM 3037 O O . VAL B 1 129 ? 1.066 19.906 7.922 1 98.38 129 VAL B O 1
ATOM 3040 N N . ILE B 1 130 ? -0.65 18.672 8.727 1 98.75 130 ILE B N 1
ATOM 3041 C CA . ILE B 1 130 ? -0.087 17.391 8.336 1 98.75 130 ILE B CA 1
ATOM 3042 C C . ILE B 1 130 ? -0.796 16.875 7.082 1 98.75 130 ILE B C 1
ATOM 3044 O O . ILE B 1 130 ? -1.989 16.562 7.121 1 98.75 130 ILE B O 1
ATOM 3048 N N . VAL B 1 131 ? -0.081 16.766 5.996 1 98.88 131 VAL B N 1
ATOM 3049 C CA . VAL B 1 131 ? -0.646 16.328 4.719 1 98.88 131 VAL B CA 1
ATOM 3050 C C . VAL B 1 131 ? -0.301 14.867 4.465 1 98.88 131 VAL B C 1
ATOM 3052 O O . VAL B 1 131 ? 0.869 14.523 4.285 1 98.88 131 VAL B O 1
ATOM 3055 N N . ASP B 1 132 ? -1.305 13.992 4.508 1 98.88 132 ASP B N 1
ATOM 3056 C CA . ASP B 1 132 ? -1.177 12.594 4.105 1 98.88 132 ASP B CA 1
ATOM 3057 C C . ASP B 1 132 ? -1.19 12.461 2.584 1 98.88 132 ASP B C 1
ATOM 3059 O O . ASP B 1 132 ? -2.25 12.516 1.958 1 98.88 132 ASP B O 1
ATOM 3063 N N . VAL B 1 133 ? -0.036 12.195 1.989 1 98.75 133 VAL B N 1
ATOM 3064 C CA . VAL B 1 133 ? 0.056 12.172 0.533 1 98.75 133 VAL B CA 1
ATOM 3065 C C . VAL B 1 133 ? 0.027 10.727 0.035 1 98.75 133 VAL B C 1
ATOM 3067 O O . VAL B 1 133 ? 0.232 10.469 -1.153 1 98.75 133 VAL B O 1
ATOM 3070 N N . GLY B 1 134 ? -0.228 9.758 0.897 1 98.12 134 GLY B N 1
ATOM 3071 C CA . GLY B 1 134 ? -0.377 8.359 0.532 1 98.12 134 GLY B CA 1
ATOM 3072 C C . GLY B 1 134 ? 0.887 7.758 -0.049 1 98.12 134 GLY B C 1
ATOM 3073 O O . GLY B 1 134 ? 1.995 8.102 0.367 1 98.12 134 GLY B O 1
ATOM 3074 N N . ARG B 1 135 ? 0.727 6.703 -0.818 1 97.62 135 ARG B N 1
ATOM 3075 C CA . ARG B 1 135 ? 1.836 6.055 -1.51 1 97.62 135 ARG B CA 1
ATOM 3076 C C . ARG B 1 135 ? 2.189 6.797 -2.793 1 97.62 135 ARG B C 1
ATOM 3078 O O . ARG B 1 135 ? 1.349 6.949 -3.682 1 97.62 135 ARG B O 1
ATOM 3085 N N . LEU B 1 136 ? 3.432 7.199 -2.9 1 96.31 136 LEU B N 1
ATOM 3086 C CA . LEU B 1 136 ? 3.867 8.062 -3.994 1 96.31 136 LEU B CA 1
ATOM 3087 C C . LEU B 1 136 ? 4.492 7.238 -5.117 1 96.31 136 LEU B C 1
ATOM 3089 O O . LEU B 1 136 ? 5.582 6.68 -4.949 1 96.31 136 LEU B O 1
ATOM 3093 N N . GLY B 1 137 ? 3.75 7.188 -6.211 1 93 137 GLY B N 1
ATOM 3094 C CA . GLY B 1 137 ? 4.371 6.699 -7.434 1 93 137 GLY B CA 1
ATOM 3095 C C . GLY B 1 137 ? 5.262 7.734 -8.102 1 93 137 GLY B C 1
ATOM 3096 O O . GLY B 1 137 ? 5.332 8.883 -7.656 1 93 137 GLY B O 1
ATOM 3097 N N . TRP B 1 138 ? 5.91 7.355 -9.188 1 91.06 138 TRP B N 1
ATOM 3098 C CA . TRP B 1 138 ? 6.852 8.219 -9.891 1 91.06 138 TRP B CA 1
ATOM 3099 C C . TRP B 1 138 ? 6.164 9.5 -10.367 1 91.06 138 TRP B C 1
ATOM 3101 O O . TRP B 1 138 ? 6.758 10.578 -10.336 1 91.06 138 TRP B O 1
ATOM 3111 N N . ASP B 1 139 ? 4.902 9.359 -10.742 1 89.12 139 ASP B N 1
ATOM 3112 C CA . ASP B 1 139 ? 4.172 10.492 -11.312 1 89.12 139 ASP B CA 1
ATOM 3113 C C . ASP B 1 139 ? 2.992 10.883 -10.43 1 89.12 139 ASP B C 1
ATOM 3115 O O . ASP B 1 139 ? 1.999 11.43 -10.922 1 89.12 139 ASP B O 1
ATOM 3119 N N . SER B 1 140 ? 3.057 10.617 -9.219 1 94.12 140 SER B N 1
ATOM 3120 C CA . SER B 1 140 ? 1.963 10.938 -8.312 1 94.12 140 SER B CA 1
ATOM 3121 C C . SER B 1 140 ? 1.597 12.414 -8.391 1 94.12 140 SER B C 1
ATOM 3123 O O . SER B 1 140 ? 2.477 13.281 -8.391 1 94.12 140 SER B O 1
ATOM 3125 N N . PRO B 1 141 ? 0.298 12.75 -8.383 1 95.94 141 PRO B N 1
ATOM 3126 C CA . PRO B 1 141 ? -0.12 14.148 -8.391 1 95.94 141 PRO B CA 1
ATOM 3127 C C . PRO B 1 141 ? 0.124 14.844 -7.047 1 95.94 141 PRO B C 1
ATOM 3129 O O . PRO B 1 141 ? -0.04 16.062 -6.938 1 95.94 141 PRO B O 1
ATOM 3132 N N . ALA B 1 142 ? 0.567 14.125 -6.066 1 97.5 142 ALA B N 1
ATOM 3133 C CA . ALA B 1 142 ? 0.743 14.688 -4.73 1 97.5 142 ALA B CA 1
ATOM 3134 C C . ALA B 1 142 ? 2.148 15.258 -4.555 1 97.5 142 ALA B C 1
ATOM 3136 O O . ALA B 1 142 ? 2.447 15.891 -3.539 1 97.5 142 ALA B O 1
ATOM 3137 N N . TRP B 1 143 ? 3.041 15.07 -5.559 1 96.81 143 TRP B N 1
ATOM 3138 C CA . TRP B 1 143 ? 4.438 15.477 -5.422 1 96.81 143 TRP B CA 1
ATOM 3139 C C . TRP B 1 143 ? 4.547 16.969 -5.16 1 96.81 143 TRP B C 1
ATOM 3141 O O . TRP B 1 143 ? 5.344 17.406 -4.324 1 96.81 143 TRP B O 1
ATOM 3151 N N . PRO B 1 144 ? 3.725 17.875 -5.77 1 97.69 144 PRO B N 1
ATOM 3152 C CA . PRO B 1 144 ? 3.834 19.297 -5.465 1 97.69 144 PRO B CA 1
ATOM 3153 C C . PRO B 1 144 ? 3.502 19.625 -4.008 1 97.69 144 PRO B C 1
ATOM 3155 O O . PRO B 1 144 ? 4.039 20.578 -3.445 1 97.69 144 PRO B O 1
ATOM 3158 N N . LEU B 1 145 ? 2.615 18.844 -3.402 1 98.44 145 LEU B N 1
ATOM 3159 C CA . LEU B 1 145 ? 2.322 19.031 -1.984 1 98.44 145 LEU B CA 1
ATOM 3160 C C . LEU B 1 145 ? 3.553 18.719 -1.136 1 98.44 145 LEU B C 1
ATOM 3162 O O . LEU B 1 145 ? 3.824 19.406 -0.155 1 98.44 145 LEU B O 1
ATOM 3166 N N . VAL B 1 146 ? 4.246 17.656 -1.539 1 98 146 VAL B N 1
ATOM 3167 C CA . VAL B 1 146 ? 5.492 17.281 -0.881 1 98 146 VAL B CA 1
ATOM 3168 C C . VAL B 1 146 ? 6.504 18.422 -0.996 1 98 146 VAL B C 1
ATOM 3170 O O . VAL B 1 146 ? 7.133 18.812 -0.007 1 98 146 VAL B O 1
ATOM 3173 N N . ALA B 1 147 ? 6.602 18.984 -2.182 1 96.69 147 ALA B N 1
ATOM 3174 C CA . ALA B 1 147 ? 7.547 20.062 -2.441 1 96.69 147 ALA B CA 1
ATOM 3175 C C . ALA B 1 147 ? 7.223 21.281 -1.59 1 96.69 147 ALA B C 1
ATOM 3177 O O . ALA B 1 147 ? 8.125 22 -1.144 1 96.69 147 ALA B O 1
ATOM 3178 N N . ALA B 1 148 ? 6.016 21.5 -1.312 1 96.81 148 ALA B N 1
ATOM 3179 C CA . ALA B 1 148 ? 5.566 22.672 -0.582 1 96.81 148 ALA B CA 1
ATOM 3180 C C . ALA B 1 148 ? 5.77 22.5 0.921 1 96.81 148 ALA B C 1
ATOM 3182 O O . ALA B 1 148 ? 5.707 23.469 1.678 1 96.81 148 ALA B O 1
ATOM 3183 N N . ALA B 1 149 ? 5.961 21.344 1.378 1 97.19 149 ALA B N 1
ATOM 3184 C CA . ALA B 1 149 ? 6.027 21.047 2.807 1 97.19 149 ALA B CA 1
ATOM 3185 C C . ALA B 1 149 ? 7.355 21.5 3.4 1 97.19 149 ALA B C 1
ATOM 3187 O O . ALA B 1 149 ? 8.391 21.453 2.73 1 97.19 149 ALA B O 1
ATOM 3188 N N . ASP B 1 150 ? 7.324 21.953 4.664 1 96.31 150 ASP B N 1
ATOM 3189 C CA . ASP B 1 150 ? 8.539 22.25 5.41 1 96.31 150 ASP B CA 1
ATOM 3190 C C . ASP B 1 150 ? 9.32 20.984 5.727 1 96.31 150 ASP B C 1
ATOM 3192 O O . ASP B 1 150 ? 10.555 21 5.801 1 96.31 150 ASP B O 1
ATOM 3196 N N . VAL B 1 151 ? 8.617 19.938 5.961 1 96.69 151 VAL B N 1
ATOM 3197 C CA . VAL B 1 151 ? 9.188 18.641 6.281 1 96.69 151 VAL B CA 1
ATOM 3198 C C . VAL B 1 151 ? 8.492 17.562 5.453 1 96.69 151 VAL B C 1
ATOM 3200 O O . VAL B 1 151 ? 7.266 17.547 5.332 1 96.69 151 VAL B O 1
ATOM 3203 N N . PHE B 1 152 ? 9.305 16.781 4.863 1 98.06 152 PHE B N 1
ATOM 3204 C CA . PHE B 1 152 ? 8.789 15.609 4.16 1 98.06 152 PHE B CA 1
ATOM 3205 C C . PHE B 1 152 ? 9.234 14.32 4.852 1 98.06 152 PHE B C 1
ATOM 3207 O O . PHE B 1 152 ? 10.43 14.023 4.926 1 98.06 152 PHE B O 1
ATOM 3214 N N . LEU B 1 153 ? 8.219 13.562 5.379 1 98.56 153 LEU B N 1
ATOM 3215 C CA . LEU B 1 153 ? 8.445 12.273 6.023 1 98.56 153 LEU B CA 1
ATOM 3216 C C . LEU B 1 153 ? 8.094 11.125 5.082 1 98.56 153 LEU B C 1
ATOM 3218 O O . LEU B 1 153 ? 6.984 11.07 4.547 1 98.56 153 LEU B O 1
ATOM 3222 N N . VAL B 1 154 ? 9.047 10.227 4.859 1 98.56 154 VAL B N 1
ATOM 3223 C CA . VAL B 1 154 ? 8.82 8.992 4.121 1 98.56 154 VAL B CA 1
ATOM 3224 C C . VAL B 1 154 ? 8.703 7.82 5.09 1 98.56 154 VAL B C 1
ATOM 3226 O O . VAL B 1 154 ? 9.688 7.41 5.707 1 98.56 154 VAL B O 1
ATOM 3229 N N . ALA B 1 155 ? 7.484 7.336 5.191 1 98.62 155 ALA B N 1
ATOM 3230 C CA . ALA B 1 155 ? 7.273 6.164 6.035 1 98.62 155 ALA B CA 1
ATOM 3231 C C . ALA B 1 155 ? 7.664 4.883 5.301 1 98.62 155 ALA B C 1
ATOM 3233 O O . ALA B 1 155 ? 7.418 4.75 4.098 1 98.62 155 ALA B O 1
ATOM 3234 N N . MET B 1 156 ? 8.25 3.922 5.988 1 96.94 156 MET B N 1
ATOM 3235 C CA . MET B 1 156 ? 8.602 2.617 5.43 1 96.94 156 MET B CA 1
ATOM 3236 C C . MET B 1 156 ? 8.523 1.531 6.5 1 96.94 156 MET B C 1
ATOM 3238 O O . MET B 1 156 ? 8.664 1.817 7.691 1 96.94 156 MET B O 1
ATOM 3242 N N . ARG B 1 157 ? 8.258 0.302 6.039 1 95 157 ARG B N 1
ATOM 3243 C CA . ARG B 1 157 ? 8.344 -0.832 6.953 1 95 157 ARG B CA 1
ATOM 3244 C C . ARG B 1 157 ? 9.805 -1.151 7.281 1 95 157 ARG B C 1
ATOM 3246 O O . ARG B 1 157 ? 10.719 -0.556 6.715 1 95 157 ARG B O 1
ATOM 3253 N N . SER B 1 158 ? 10.023 -1.999 8.219 1 90.44 158 SER B N 1
ATOM 3254 C CA . SER B 1 158 ? 11.344 -2.268 8.773 1 90.44 158 SER B CA 1
ATOM 3255 C C . SER B 1 158 ? 12.031 -3.416 8.039 1 90.44 158 SER B C 1
ATOM 3257 O O . SER B 1 158 ? 13.188 -3.732 8.32 1 90.44 158 SER B O 1
ATOM 3259 N N . GLY B 1 159 ? 11.438 -3.988 7.102 1 89.44 159 GLY B N 1
ATOM 3260 C CA . GLY B 1 159 ? 12.031 -5.105 6.387 1 89.44 159 GLY B CA 1
ATOM 3261 C C . GLY B 1 159 ? 13.055 -4.68 5.355 1 89.44 159 GLY B C 1
ATOM 3262 O O . GLY B 1 159 ? 13.047 -3.533 4.902 1 89.44 159 GLY B O 1
ATOM 3263 N N . VAL B 1 160 ? 13.906 -5.617 4.945 1 91.25 160 VAL B N 1
ATOM 3264 C CA . VAL B 1 160 ? 14.992 -5.34 4.016 1 91.25 160 VAL B CA 1
ATOM 3265 C C . VAL B 1 160 ? 14.422 -4.953 2.652 1 91.25 160 VAL B C 1
ATOM 3267 O O . VAL B 1 160 ? 15.008 -4.137 1.938 1 91.25 160 VAL B O 1
ATOM 3270 N N . GLU B 1 161 ? 13.312 -5.543 2.287 1 93.12 161 GLU B N 1
ATOM 3271 C CA . GLU B 1 161 ? 12.688 -5.191 1.014 1 93.12 161 GLU B CA 1
ATOM 3272 C C . GLU B 1 161 ? 12.203 -3.744 1.021 1 93.12 161 GLU B C 1
ATOM 3274 O O . GLU B 1 161 ? 12.203 -3.078 -0.017 1 93.12 161 GLU B O 1
ATOM 3279 N N . ALA B 1 162 ? 11.727 -3.287 2.18 1 94.62 162 ALA B N 1
ATOM 3280 C CA . ALA B 1 162 ? 11.289 -1.899 2.299 1 94.62 162 ALA B CA 1
ATOM 3281 C C . ALA B 1 162 ? 12.469 -0.939 2.164 1 94.62 162 ALA B C 1
ATOM 3283 O O . ALA B 1 162 ? 12.352 0.118 1.541 1 94.62 162 ALA B O 1
ATOM 3284 N N . VAL B 1 163 ? 13.609 -1.294 2.77 1 93.56 163 VAL B N 1
ATOM 3285 C CA . VAL B 1 163 ? 14.828 -0.5 2.643 1 93.56 163 VAL B CA 1
ATOM 3286 C C . VAL B 1 163 ? 15.242 -0.418 1.176 1 93.56 163 VAL B C 1
ATOM 3288 O O . VAL B 1 163 ? 15.57 0.661 0.676 1 93.56 163 VAL B O 1
ATOM 3291 N N . ASP B 1 164 ? 15.188 -1.505 0.471 1 92.88 164 ASP B N 1
ATOM 3292 C CA . ASP B 1 164 ? 15.531 -1.536 -0.948 1 92.88 164 ASP B CA 1
ATOM 3293 C C . ASP B 1 164 ? 14.602 -0.635 -1.757 1 92.88 164 ASP B C 1
ATOM 3295 O O . ASP B 1 164 ? 15.047 0.085 -2.652 1 92.88 164 ASP B O 1
ATOM 3299 N N . ALA B 1 165 ? 13.289 -0.715 -1.447 1 94.88 165 ALA B N 1
ATOM 3300 C CA . ALA B 1 165 ? 12.305 0.097 -2.164 1 94.88 165 ALA B CA 1
ATOM 3301 C C . ALA B 1 165 ? 12.609 1.584 -2.016 1 94.88 165 ALA B C 1
ATOM 3303 O O . ALA B 1 165 ? 12.492 2.348 -2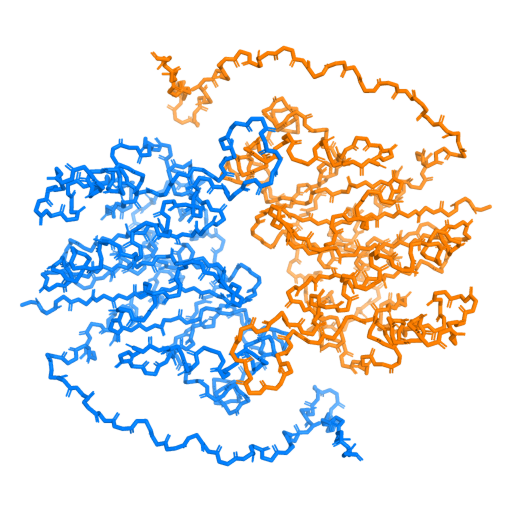.977 1 94.88 165 ALA B O 1
ATOM 3304 N N . VAL B 1 166 ? 12.969 2.018 -0.831 1 95.94 166 VAL B N 1
ATOM 3305 C CA . VAL B 1 166 ? 13.312 3.416 -0.603 1 95.94 166 VAL B CA 1
ATOM 3306 C C . VAL B 1 166 ? 14.617 3.748 -1.325 1 95.94 166 VAL B C 1
ATOM 3308 O O . VAL B 1 166 ? 14.742 4.809 -1.94 1 95.94 166 VAL B O 1
ATOM 3311 N N . GLN B 1 167 ? 15.602 2.834 -1.251 1 94.06 167 GLN B N 1
ATOM 3312 C CA . GLN B 1 167 ? 16.906 3.064 -1.87 1 94.06 167 GLN B CA 1
ATOM 3313 C C . GLN B 1 167 ? 16.766 3.309 -3.371 1 94.06 167 GLN B C 1
ATOM 3315 O O . GLN B 1 167 ? 17.359 4.238 -3.912 1 94.06 167 GLN B O 1
ATOM 3320 N N . VAL B 1 168 ? 15.977 2.553 -4.012 1 91.62 168 VAL B N 1
ATOM 3321 C CA . VAL B 1 168 ? 15.883 2.648 -5.465 1 91.62 168 VAL B CA 1
ATOM 3322 C C . VAL B 1 168 ? 15.109 3.912 -5.852 1 91.62 168 VAL B C 1
ATOM 3324 O O . VAL B 1 168 ? 15.203 4.375 -6.992 1 91.62 168 VAL B O 1
ATOM 3327 N N . ARG B 1 169 ? 14.312 4.438 -4.895 1 92.88 169 ARG B N 1
ATOM 3328 C CA . ARG B 1 169 ? 13.539 5.648 -5.141 1 92.88 169 ARG B CA 1
ATOM 3329 C C . ARG B 1 169 ? 14.242 6.879 -4.586 1 92.88 169 ARG B C 1
ATOM 3331 O O . ARG B 1 169 ? 13.734 7.996 -4.691 1 92.88 169 ARG B O 1
ATOM 3338 N N . ARG B 1 170 ? 15.367 6.73 -4.051 1 91.75 170 ARG B N 1
ATOM 3339 C CA . ARG B 1 170 ? 16.047 7.762 -3.275 1 91.75 170 ARG B CA 1
ATOM 3340 C C . ARG B 1 170 ? 16.234 9.031 -4.094 1 91.75 170 ARG B C 1
ATOM 3342 O O . ARG B 1 170 ? 16 10.141 -3.598 1 91.75 170 ARG B O 1
ATOM 3349 N N . ASP B 1 171 ? 16.656 8.93 -5.328 1 87.19 171 ASP B N 1
ATOM 3350 C CA . ASP B 1 171 ? 16.938 10.109 -6.133 1 87.19 171 ASP B CA 1
ATOM 3351 C C . ASP B 1 171 ? 15.656 10.875 -6.449 1 87.19 171 ASP B C 1
ATOM 3353 O O . ASP B 1 171 ? 15.641 12.109 -6.438 1 87.19 171 ASP B O 1
ATOM 3357 N N . ARG B 1 172 ? 14.609 10.117 -6.676 1 87.38 172 ARG B N 1
ATOM 3358 C CA . ARG B 1 172 ? 13.328 10.773 -6.906 1 87.38 172 ARG B CA 1
ATOM 3359 C C . ARG B 1 172 ? 12.844 11.5 -5.656 1 87.38 172 ARG B C 1
ATOM 3361 O O . ARG B 1 172 ? 12.359 12.633 -5.734 1 87.38 172 ARG B O 1
ATOM 3368 N N . VAL B 1 173 ? 13 10.883 -4.555 1 92.56 173 VAL B N 1
ATOM 3369 C CA . VAL B 1 173 ? 12.539 11.414 -3.275 1 92.56 173 VAL B CA 1
ATOM 3370 C C . VAL B 1 173 ? 13.352 12.648 -2.904 1 92.56 173 VAL B C 1
ATOM 3372 O O . VAL B 1 173 ? 12.805 13.633 -2.406 1 92.56 173 VAL B O 1
ATOM 3375 N N . ARG B 1 174 ? 14.578 12.688 -3.26 1 90.62 174 ARG B N 1
ATOM 3376 C CA . ARG B 1 174 ? 15.477 13.766 -2.854 1 90.62 174 ARG B CA 1
ATOM 3377 C C . ARG B 1 174 ? 15.461 14.898 -3.867 1 90.62 174 ARG B C 1
ATOM 3379 O O . ARG B 1 174 ? 15.891 16.016 -3.562 1 90.62 174 ARG B O 1
ATOM 3386 N N . SER B 1 175 ? 15 14.625 -5.047 1 86 175 SER B N 1
ATOM 3387 C CA . SER B 1 175 ? 15.188 15.602 -6.113 1 86 175 SER B CA 1
ATOM 3388 C C . SER B 1 175 ? 13.852 16.172 -6.578 1 86 175 SER B C 1
ATOM 3390 O O . SER B 1 175 ? 13.719 16.594 -7.734 1 86 175 SER B O 1
ATOM 3392 N N . VAL B 1 176 ? 12.906 16.031 -5.734 1 85.62 176 VAL B N 1
ATOM 3393 C CA . VAL B 1 176 ? 11.648 16.703 -6.043 1 85.62 176 VAL B CA 1
ATOM 3394 C C . VAL B 1 176 ? 11.883 18.219 -6.156 1 85.62 176 VAL B C 1
ATOM 3396 O O . VAL B 1 176 ? 12.406 18.844 -5.234 1 85.62 176 VAL B O 1
ATOM 3399 N N . PRO B 1 177 ? 11.547 18.766 -7.305 1 87.12 177 PRO B N 1
ATOM 3400 C CA . PRO B 1 177 ? 11.75 20.203 -7.441 1 87.12 177 PRO B CA 1
ATOM 3401 C C . PRO B 1 177 ? 11.008 21.016 -6.371 1 87.12 177 PRO B C 1
ATOM 3403 O O . PRO B 1 177 ? 9.812 20.797 -6.152 1 87.12 177 PRO B O 1
ATOM 3406 N N . GLY B 1 178 ? 11.758 21.891 -5.656 1 89.5 178 GLY B N 1
ATOM 3407 C CA . GLY B 1 178 ? 11.141 22.797 -4.699 1 89.5 178 GLY B CA 1
ATOM 3408 C C . GLY B 1 178 ? 11.18 22.266 -3.273 1 89.5 178 GLY B C 1
ATOM 3409 O O . GLY B 1 178 ? 10.664 22.906 -2.357 1 89.5 178 GLY B O 1
ATOM 3410 N N . LEU B 1 179 ? 11.742 21.172 -3.15 1 89.56 179 LEU B N 1
ATOM 3411 C CA . LEU B 1 179 ? 11.836 20.609 -1.808 1 89.56 179 LEU B CA 1
ATOM 3412 C C . LEU B 1 179 ? 12.461 21.609 -0.845 1 89.56 179 LEU B C 1
ATOM 3414 O O . LEU B 1 179 ? 13.453 22.266 -1.181 1 89.56 179 LEU B O 1
ATOM 3418 N N . ARG B 1 180 ? 11.938 21.688 0.364 1 91 180 ARG B N 1
ATOM 3419 C CA . ARG B 1 180 ? 12.359 22.703 1.318 1 91 180 ARG B CA 1
ATOM 3420 C C . ARG B 1 180 ? 13.336 22.125 2.34 1 91 180 ARG B C 1
ATOM 3422 O O . ARG B 1 180 ? 14.031 22.875 3.025 1 91 180 ARG B O 1
ATOM 3429 N N . SER B 1 181 ? 13.352 20.891 2.498 1 91.5 181 SER B N 1
ATOM 3430 C CA . SER B 1 181 ? 14.273 20.203 3.406 1 91.5 181 SER B CA 1
ATOM 3431 C C . SER B 1 181 ? 14.555 18.781 2.953 1 91.5 181 SER B C 1
ATOM 3433 O O . SER B 1 181 ? 13.844 18.25 2.096 1 91.5 181 SER B O 1
ATOM 3435 N N . VAL B 1 182 ? 15.555 18.172 3.5 1 93.69 182 VAL B N 1
ATOM 3436 C CA . VAL B 1 182 ? 15.883 16.781 3.203 1 93.69 182 VAL B CA 1
ATOM 3437 C C . VAL B 1 182 ? 14.773 15.859 3.711 1 93.69 182 VAL B C 1
ATOM 3439 O O . VAL B 1 182 ? 14.352 15.969 4.863 1 93.69 182 VAL B O 1
ATOM 3442 N N . PRO B 1 183 ? 14.32 15.016 2.814 1 97.31 183 PRO B N 1
ATOM 3443 C CA . PRO B 1 183 ? 13.336 14.039 3.283 1 97.31 183 PRO B CA 1
ATOM 3444 C C . PRO B 1 183 ? 13.867 13.156 4.41 1 97.31 183 PRO B C 1
ATOM 3446 O O . PRO B 1 183 ? 15.055 12.836 4.434 1 97.31 183 PRO B O 1
ATOM 3449 N N . ARG B 1 184 ? 13.016 12.828 5.305 1 97.5 184 ARG B N 1
ATOM 3450 C CA . ARG B 1 184 ? 13.398 12.008 6.453 1 97.5 184 ARG B CA 1
ATOM 3451 C C . ARG B 1 184 ? 12.555 10.742 6.531 1 97.5 184 ARG B C 1
ATOM 3453 O O . ARG B 1 184 ? 11.383 10.742 6.133 1 97.5 184 ARG B O 1
ATOM 3460 N N . LEU B 1 185 ? 13.172 9.695 7.105 1 97.88 185 LEU B N 1
ATOM 3461 C CA . LEU B 1 185 ? 12.5 8.398 7.18 1 97.88 185 LEU B CA 1
ATOM 3462 C C . LEU B 1 185 ? 11.844 8.211 8.539 1 97.88 185 LEU B C 1
ATOM 3464 O O . LEU B 1 185 ? 12.406 8.594 9.57 1 97.88 185 LEU B O 1
ATOM 3468 N N . VAL B 1 186 ? 10.656 7.711 8.531 1 98.38 186 VAL B N 1
ATOM 3469 C CA . VAL B 1 186 ? 10.023 7.125 9.703 1 98.38 186 VAL B CA 1
ATOM 3470 C C . VAL B 1 186 ? 9.852 5.621 9.508 1 98.38 186 VAL B C 1
ATOM 3472 O O . VAL B 1 186 ? 9.219 5.188 8.539 1 98.38 186 VAL B O 1
ATOM 3475 N N . VAL B 1 187 ? 10.367 4.785 10.391 1 97.25 187 VAL B N 1
ATOM 3476 C CA . VAL B 1 187 ? 10.375 3.336 10.234 1 97.25 187 VAL B CA 1
ATOM 3477 C C . VAL B 1 187 ? 9.258 2.719 11.07 1 97.25 187 VAL B C 1
ATOM 3479 O O . VAL B 1 187 ? 9.148 2.982 12.266 1 97.25 187 VAL B O 1
ATOM 3482 N N . ALA B 1 188 ? 8.438 1.979 10.398 1 96.56 188 ALA B N 1
ATOM 3483 C CA . ALA B 1 188 ? 7.332 1.291 11.062 1 96.56 188 ALA B CA 1
ATOM 3484 C C . ALA B 1 188 ? 7.684 -0.168 11.344 1 96.56 188 ALA B C 1
ATOM 3486 O O . ALA B 1 188 ? 8.125 -0.889 10.438 1 96.56 188 ALA B O 1
ATOM 3487 N N . GLY B 1 189 ? 7.387 -0.596 12.516 1 92.06 189 GLY B N 1
ATOM 3488 C CA . GLY B 1 189 ? 7.656 -1.965 12.922 1 92.06 189 GLY B CA 1
ATOM 3489 C C . GLY B 1 189 ? 8.969 -2.119 13.664 1 92.06 189 GLY B C 1
ATOM 3490 O O . GLY B 1 189 ? 9.492 -1.152 14.219 1 92.06 189 GLY B O 1
ATOM 3491 N N . SER B 1 190 ? 9.375 -3.416 13.828 1 82.38 190 SER B N 1
ATOM 3492 C CA . SER B 1 190 ? 10.633 -3.713 14.516 1 82.38 190 SER B CA 1
ATOM 3493 C C . SER B 1 190 ? 11.781 -3.873 13.516 1 82.38 190 SER B C 1
ATOM 3495 O O . SER B 1 190 ? 11.797 -4.828 12.734 1 82.38 190 SER B O 1
ATOM 3497 N N . PRO B 1 191 ? 12.594 -2.906 13.617 1 72.75 191 PRO B N 1
ATOM 3498 C CA . PRO B 1 191 ? 13.648 -2.934 12.602 1 72.75 191 PRO B CA 1
ATOM 3499 C C . PRO B 1 191 ? 14.602 -4.109 12.773 1 72.75 191 PRO B C 1
ATOM 3501 O O . PRO B 1 191 ? 14.898 -4.508 13.906 1 72.75 191 PRO B O 1
ATOM 3504 N N . LEU B 1 192 ? 14.891 -4.723 11.695 1 76.69 192 LEU B N 1
ATOM 3505 C CA . LEU B 1 192 ? 15.945 -5.73 11.617 1 76.69 192 LEU B CA 1
ATOM 3506 C C . LEU B 1 192 ? 17.312 -5.078 11.484 1 76.69 192 LEU B C 1
ATOM 3508 O O . LEU B 1 192 ? 18.344 -5.723 11.734 1 76.69 192 LEU B O 1
ATOM 3512 N N . CYS B 1 193 ? 17.297 -3.854 11.016 1 82.12 193 CYS B N 1
ATOM 3513 C CA . CYS B 1 193 ? 18.5 -3.053 10.836 1 82.12 193 CYS B CA 1
ATOM 3514 C C . CYS B 1 193 ? 18.516 -1.867 11.789 1 82.12 193 CYS B C 1
ATOM 3516 O O . CYS B 1 193 ? 17.469 -1.458 12.297 1 82.12 193 CYS B O 1
ATOM 3518 N N . THR B 1 194 ? 19.719 -1.422 12.055 1 88.31 194 THR B N 1
ATOM 3519 C CA . THR B 1 194 ? 19.844 -0.215 12.867 1 88.31 194 THR B CA 1
ATOM 3520 C C . THR B 1 194 ? 19.469 1.021 12.055 1 88.31 194 THR B C 1
ATOM 3522 O O . THR B 1 194 ? 19.469 0.987 10.828 1 88.31 194 THR B O 1
ATOM 3525 N N . GLU B 1 195 ? 19.109 2.057 12.797 1 91.12 195 GLU B N 1
ATOM 3526 C CA . GLU B 1 195 ? 18.828 3.332 12.141 1 91.12 195 GLU B CA 1
ATOM 3527 C C . GLU B 1 195 ? 20.016 3.789 11.297 1 91.12 195 GLU B C 1
ATOM 3529 O O . GLU B 1 195 ? 19.828 4.328 10.203 1 91.12 195 GLU B O 1
ATOM 3534 N N . ARG B 1 196 ? 21.203 3.57 11.789 1 92.25 196 ARG B N 1
ATOM 3535 C CA . ARG B 1 196 ? 22.422 3.953 11.086 1 92.25 196 ARG B CA 1
ATOM 3536 C C . ARG B 1 196 ? 22.562 3.182 9.773 1 92.25 196 ARG B C 1
ATOM 3538 O O . ARG B 1 196 ? 22.875 3.764 8.742 1 92.25 196 ARG B O 1
ATOM 3545 N N . GLU B 1 197 ? 22.328 1.916 9.82 1 93.12 197 GLU B N 1
ATOM 3546 C CA . GLU B 1 197 ? 22.406 1.084 8.625 1 93.12 197 GLU B CA 1
ATOM 3547 C C . GLU B 1 197 ? 21.391 1.523 7.574 1 93.12 197 GLU B C 1
ATOM 3549 O O . GLU B 1 197 ? 21.719 1.596 6.387 1 93.12 197 GLU B O 1
ATOM 3554 N N . ILE B 1 198 ? 20.172 1.811 8.023 1 94.56 198 ILE B N 1
ATOM 3555 C CA . ILE B 1 198 ? 19.125 2.258 7.113 1 94.56 198 ILE B CA 1
ATOM 3556 C C . ILE B 1 198 ? 19.531 3.574 6.461 1 94.56 198 ILE B C 1
ATOM 3558 O O . ILE B 1 198 ? 19.406 3.738 5.242 1 94.56 198 ILE B O 1
ATOM 3562 N N . THR B 1 199 ? 20.047 4.453 7.273 1 95.06 199 THR B N 1
ATOM 3563 C CA . THR B 1 199 ? 20.484 5.75 6.773 1 95.06 199 THR B CA 1
ATOM 3564 C C . THR B 1 199 ? 21.609 5.582 5.754 1 95.06 199 THR B C 1
ATOM 3566 O O . THR B 1 199 ? 21.609 6.234 4.707 1 95.06 199 THR B O 1
ATOM 3569 N N . GLU B 1 200 ? 22.516 4.699 6.008 1 94.31 200 GLU B N 1
ATOM 3570 C CA . GLU B 1 200 ? 23.656 4.473 5.121 1 94.31 200 GLU B CA 1
ATOM 3571 C C . GLU B 1 200 ? 23.203 3.893 3.785 1 94.31 200 GLU B C 1
ATOM 3573 O O . GLU B 1 200 ? 23.672 4.312 2.729 1 94.31 200 GLU B O 1
ATOM 3578 N N . VAL B 1 201 ? 22.297 3.012 3.818 1 92.25 201 VAL B N 1
ATOM 3579 C CA . VAL B 1 201 ? 21.859 2.312 2.611 1 92.25 201 VAL B CA 1
ATOM 3580 C C . VAL B 1 201 ? 20.953 3.219 1.79 1 92.25 201 VAL B C 1
ATOM 3582 O O . VAL B 1 201 ? 21.062 3.281 0.564 1 92.25 201 VAL B O 1
ATOM 3585 N N . THR B 1 202 ? 20.062 3.924 2.439 1 94.25 202 THR B N 1
ATOM 3586 C CA . THR B 1 202 ? 19.047 4.699 1.729 1 94.25 202 THR B CA 1
ATOM 3587 C C . THR B 1 202 ? 19.547 6.105 1.431 1 94.25 202 THR B C 1
ATOM 3589 O O . THR B 1 202 ? 19.016 6.789 0.552 1 94.25 202 THR B O 1
ATOM 3592 N N . GLY B 1 203 ? 20.484 6.602 2.234 1 93.94 203 GLY B N 1
ATOM 3593 C CA . GLY B 1 203 ? 20.938 7.977 2.125 1 93.94 203 GLY B CA 1
ATOM 3594 C C . GLY B 1 203 ? 19.984 8.969 2.764 1 93.94 203 GLY B C 1
ATOM 3595 O O . GLY B 1 203 ? 20.156 10.18 2.605 1 93.94 203 GLY B O 1
ATOM 3596 N N . LEU B 1 204 ? 18.969 8.523 3.422 1 96.56 204 LEU B N 1
ATOM 3597 C CA . LEU B 1 204 ? 17.984 9.367 4.098 1 96.56 204 LEU B CA 1
ATOM 3598 C C . LEU B 1 204 ? 18.047 9.172 5.609 1 96.56 204 LEU B C 1
ATOM 3600 O O . LEU B 1 204 ? 18.109 8.039 6.09 1 96.56 204 LEU B O 1
ATOM 3604 N N . PRO B 1 205 ? 18.094 10.281 6.359 1 96.44 205 PRO B N 1
ATOM 3605 C CA . PRO B 1 205 ? 18.156 10.133 7.812 1 96.44 205 PRO B CA 1
ATOM 3606 C C . PRO B 1 205 ? 16.875 9.57 8.406 1 96.44 205 PRO B C 1
ATOM 3608 O O . PRO B 1 205 ? 15.773 9.922 7.961 1 96.44 205 PRO B O 1
ATOM 3611 N N . VAL B 1 206 ? 17 8.648 9.359 1 96.75 206 VAL B N 1
ATOM 3612 C CA . VAL B 1 206 ? 15.867 8.148 10.125 1 96.75 206 VAL B CA 1
ATOM 3613 C C . VAL B 1 206 ? 15.578 9.078 11.297 1 96.75 206 VAL B C 1
ATOM 3615 O O . VAL B 1 206 ? 16.453 9.344 12.125 1 96.75 206 VAL B O 1
ATOM 3618 N N . ILE B 1 207 ? 14.32 9.562 11.438 1 96.69 207 ILE B N 1
ATOM 3619 C CA . ILE B 1 207 ? 14.047 10.547 12.477 1 96.69 207 ILE B CA 1
ATOM 3620 C C . ILE B 1 207 ? 13.125 9.938 13.531 1 96.69 207 ILE B C 1
ATOM 3622 O O . ILE B 1 207 ? 12.898 10.539 14.586 1 96.69 207 ILE B O 1
ATOM 3626 N N . GLY B 1 208 ? 12.594 8.82 13.242 1 95.75 208 GLY B N 1
ATOM 3627 C CA . GLY B 1 208 ? 11.711 8.18 14.203 1 95.75 208 GLY B CA 1
ATOM 3628 C C . GLY B 1 208 ? 11.328 6.766 13.812 1 95.75 208 GLY B C 1
ATOM 3629 O O . GLY B 1 208 ? 11.492 6.367 12.656 1 95.75 208 GLY B O 1
ATOM 3630 N N . THR B 1 209 ? 10.898 5.996 14.836 1 96.31 209 THR B N 1
ATOM 3631 C CA . THR B 1 209 ? 10.344 4.656 14.672 1 96.31 209 THR B CA 1
ATOM 3632 C C . THR B 1 209 ? 8.992 4.539 15.367 1 96.31 209 THR B C 1
ATOM 3634 O O . THR B 1 209 ? 8.805 5.074 16.453 1 96.31 209 THR B O 1
ATOM 3637 N N . VAL B 1 210 ? 8.07 3.908 14.672 1 97.5 210 VAL B N 1
ATOM 3638 C CA . VAL B 1 210 ? 6.781 3.629 15.297 1 97.5 210 VAL B CA 1
ATOM 3639 C C . VAL B 1 210 ? 6.551 2.119 15.352 1 97.5 210 VAL B C 1
ATOM 3641 O O . VAL B 1 210 ? 6.816 1.409 14.375 1 97.5 210 VAL B O 1
ATOM 3644 N N . PRO B 1 211 ? 6.066 1.616 16.484 1 96.38 211 PRO B N 1
ATOM 3645 C CA . PRO B 1 211 ? 5.883 0.169 16.625 1 96.38 211 PRO B CA 1
ATOM 3646 C C . PRO B 1 211 ? 4.578 -0.323 15.992 1 96.38 211 PRO B C 1
ATOM 3648 O O . PRO B 1 211 ? 3.666 0.471 15.758 1 96.38 211 PRO B O 1
ATOM 3651 N N . ASP B 1 212 ? 4.574 -1.649 15.656 1 94.62 212 ASP B N 1
ATOM 3652 C CA . ASP B 1 212 ? 3.281 -2.303 15.484 1 94.62 212 ASP B CA 1
ATOM 3653 C C . ASP B 1 212 ? 2.484 -2.295 16.781 1 94.62 212 ASP B C 1
ATOM 3655 O O . ASP B 1 212 ? 2.98 -2.732 17.828 1 94.62 212 ASP B O 1
ATOM 3659 N N . ASP B 1 213 ? 1.35 -1.721 16.781 1 96.38 213 ASP B N 1
ATOM 3660 C CA . ASP B 1 213 ? 0.496 -1.559 17.953 1 96.38 213 ASP B CA 1
ATOM 3661 C C . ASP B 1 213 ? -0.969 -1.812 17.609 1 96.38 213 ASP B C 1
ATOM 3663 O O . ASP B 1 213 ? -1.652 -0.927 17.094 1 96.38 213 ASP B O 1
ATOM 3667 N N . ARG B 1 214 ? -1.442 -3.021 17.953 1 92.94 214 ARG B N 1
ATOM 3668 C CA . ARG B 1 214 ? -2.779 -3.445 17.547 1 92.94 214 ARG B CA 1
ATOM 3669 C C . ARG B 1 214 ? -3.848 -2.559 18.172 1 92.94 214 ARG B C 1
ATOM 3671 O O . ARG B 1 214 ? -4.844 -2.225 17.531 1 92.94 214 ARG B O 1
ATOM 3678 N N . ARG B 1 215 ? -3.66 -2.219 19.406 1 95.12 215 ARG B N 1
ATOM 3679 C CA . ARG B 1 215 ? -4.645 -1.383 20.078 1 95.12 215 ARG B CA 1
ATOM 3680 C C . ARG B 1 215 ? -4.703 0.009 19.453 1 95.12 215 ARG B C 1
ATOM 3682 O O . ARG B 1 215 ? -5.789 0.545 19.219 1 95.12 215 ARG B O 1
ATOM 3689 N N . ALA B 1 216 ? -3.555 0.558 19.156 1 97.31 216 ALA B N 1
ATOM 3690 C CA . ALA B 1 216 ? -3.52 1.855 18.484 1 97.31 216 ALA B CA 1
ATOM 3691 C C . ALA B 1 216 ? -4.152 1.774 17.094 1 97.31 216 ALA B C 1
ATOM 3693 O O . ALA B 1 216 ? -4.863 2.689 16.688 1 97.31 216 ALA B O 1
ATOM 3694 N N . ALA B 1 217 ? -3.799 0.674 16.422 1 94.56 217 ALA B N 1
ATOM 3695 C CA . ALA B 1 217 ? -4.375 0.466 15.102 1 94.56 217 ALA B CA 1
ATOM 3696 C C . ALA B 1 217 ? -5.902 0.468 15.156 1 94.56 217 ALA B C 1
ATOM 3698 O O . ALA B 1 217 ? -6.562 1.055 14.297 1 94.56 217 ALA B O 1
ATOM 3699 N N . ASP B 1 218 ? -6.473 -0.141 16.141 1 94 218 ASP B N 1
ATOM 3700 C CA . ASP B 1 218 ? -7.926 -0.2 16.281 1 94 218 ASP B CA 1
ATOM 3701 C C . ASP B 1 218 ? -8.508 1.185 16.547 1 94 218 ASP B C 1
ATOM 3703 O O . ASP B 1 218 ? -9.523 1.561 15.969 1 94 218 ASP B O 1
ATOM 3707 N N . VAL B 1 219 ? -7.875 1.951 17.359 1 96.44 219 VAL B N 1
ATOM 3708 C CA . VAL B 1 219 ? -8.352 3.285 17.703 1 96.44 219 VAL B CA 1
ATOM 3709 C C . VAL B 1 219 ? -8.203 4.219 16.516 1 96.44 219 VAL B C 1
ATOM 3711 O O . VAL B 1 219 ? -9.164 4.887 16.109 1 96.44 219 VAL B O 1
ATOM 3714 N N . LEU B 1 220 ? -7.023 4.199 15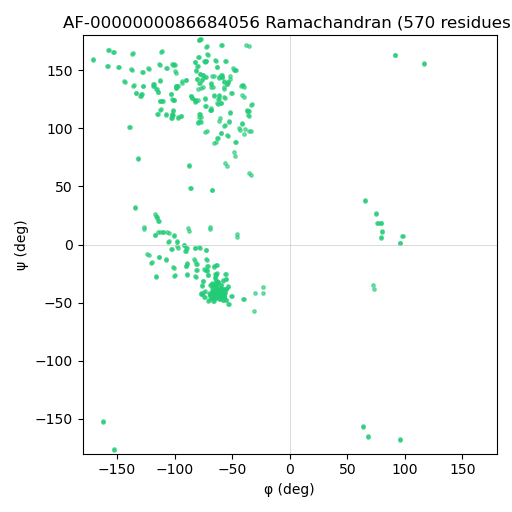.898 1 97 220 LEU B N 1
ATOM 3715 C CA . LEU B 1 220 ? -6.727 5.094 14.781 1 97 220 LEU B CA 1
ATOM 3716 C C . LEU B 1 220 ? -7.484 4.676 13.531 1 97 220 LEU B C 1
ATOM 3718 O O . LEU B 1 220 ? -7.672 5.48 12.617 1 97 220 LEU B O 1
ATOM 3722 N N . GLY B 1 221 ? -7.871 3.439 13.484 1 93.88 221 GLY B N 1
ATOM 3723 C CA . GLY B 1 221 ? -8.648 2.924 12.367 1 93.88 221 GLY B CA 1
ATOM 3724 C C . GLY B 1 221 ? -10.148 3.061 12.578 1 93.88 221 GLY B C 1
ATOM 3725 O O . GLY B 1 221 ? -10.938 2.703 11.695 1 93.88 221 GLY B O 1
ATOM 3726 N N . GLY B 1 222 ? -10.555 3.561 13.727 1 92.38 222 GLY B N 1
ATOM 3727 C CA . GLY B 1 222 ? -11.969 3.754 14.023 1 92.38 222 GLY B CA 1
ATOM 3728 C C . GLY B 1 222 ? -12.664 2.48 14.461 1 92.38 222 GLY B C 1
ATOM 3729 O O . GLY B 1 222 ? -13.898 2.432 14.516 1 92.38 222 GLY B O 1
ATOM 3730 N N . ARG B 1 223 ? -11.945 1.457 14.734 1 90.75 223 ARG B N 1
ATOM 3731 C CA . ARG B 1 223 ? -12.523 0.162 15.078 1 90.75 223 ARG B CA 1
ATOM 3732 C C . ARG B 1 223 ? -12.75 0.051 16.578 1 90.75 223 ARG B C 1
ATOM 3734 O O . ARG B 1 223 ? -13.43 -0.871 17.047 1 90.75 223 ARG B O 1
ATOM 3741 N N . ALA B 1 224 ? -12.141 0.903 17.344 1 91.94 224 ALA B N 1
ATOM 3742 C CA . ALA B 1 224 ? -12.32 0.966 18.797 1 91.94 224 ALA B CA 1
ATOM 3743 C C . ALA B 1 224 ? -12.43 2.412 19.266 1 91.94 224 ALA B C 1
ATOM 3745 O O . ALA B 1 224 ? -11.797 3.309 18.703 1 91.94 224 ALA B O 1
ATOM 3746 N N . GLU B 1 225 ? -13.125 2.598 20.312 1 93.12 225 GLU B N 1
ATOM 3747 C CA . GLU B 1 225 ? -13.195 3.914 20.953 1 93.12 225 GLU B CA 1
ATOM 3748 C C . GLU B 1 225 ? -11.922 4.219 21.734 1 93.12 225 GLU B C 1
ATOM 3750 O O . GLU B 1 225 ? -11.367 3.338 22.391 1 93.12 225 GLU B O 1
ATOM 3755 N N . PRO B 1 226 ? -11.602 5.523 21.594 1 93.19 226 PRO B N 1
ATOM 3756 C CA . PRO B 1 226 ? -10.445 5.887 22.422 1 93.19 226 PRO B CA 1
ATOM 3757 C C . PRO B 1 226 ? -10.766 5.844 23.922 1 93.19 226 PRO B C 1
ATOM 3759 O O . PRO B 1 226 ? -11.688 6.523 24.375 1 93.19 226 PRO B O 1
ATOM 3762 N N . GLY B 1 227 ? -10.141 5.027 24.641 1 90.44 227 GLY B N 1
ATOM 3763 C CA . GLY B 1 227 ? -10.266 5.02 26.094 1 90.44 227 GLY B CA 1
ATOM 3764 C C . GLY B 1 227 ? -9.438 6.102 26.766 1 90.44 227 GLY B C 1
ATOM 3765 O O . GLY B 1 227 ? -8.758 6.879 26.094 1 90.44 227 GLY B O 1
ATOM 3766 N N . ARG B 1 228 ? -9.492 6.297 28.109 1 89.5 228 ARG B N 1
ATOM 3767 C CA . ARG B 1 228 ? -8.781 7.316 28.875 1 89.5 228 ARG B CA 1
ATOM 3768 C C . ARG B 1 228 ? -7.277 7.23 28.641 1 89.5 228 ARG B C 1
ATOM 3770 O O . ARG B 1 228 ? -6.594 8.258 28.562 1 89.5 228 ARG B O 1
ATOM 3777 N N . GLY B 1 229 ? -6.73 6.133 28.281 1 93.06 229 GLY B N 1
ATOM 3778 C CA . GLY B 1 229 ? -5.293 5.949 28.156 1 93.06 229 GLY B CA 1
ATOM 3779 C C . GLY B 1 229 ? -4.852 5.676 26.719 1 93.06 229 GLY B C 1
ATOM 3780 O O . GLY B 1 229 ? -3.74 5.199 26.5 1 93.06 229 GLY B O 1
ATOM 3781 N N . TRP B 1 230 ? -5.641 6.102 25.781 1 94.5 230 TRP B N 1
ATOM 3782 C CA . TRP B 1 230 ? -5.305 5.707 24.422 1 94.5 230 TRP B CA 1
ATOM 3783 C C . TRP B 1 230 ? -4.059 6.441 23.938 1 94.5 230 TRP B C 1
ATOM 3785 O O . TRP B 1 230 ? -3.297 5.914 23.125 1 94.5 230 TRP B O 1
ATOM 3795 N N . THR B 1 231 ? -3.777 7.652 24.5 1 96.44 231 THR B N 1
ATOM 3796 C CA . THR B 1 231 ? -2.643 8.461 24.062 1 96.44 231 THR B CA 1
ATOM 3797 C C . THR B 1 231 ? -1.341 7.922 24.656 1 96.44 231 THR B C 1
ATOM 3799 O O . THR B 1 231 ? -0.256 8.398 24.312 1 96.44 231 THR B O 1
ATOM 3802 N N . ARG B 1 232 ? -1.41 6.938 25.453 1 97.25 232 ARG B N 1
ATOM 3803 C CA . ARG B 1 232 ? -0.23 6.352 26.078 1 97.25 232 ARG B CA 1
ATOM 3804 C C . ARG B 1 232 ? 0.166 5.047 25.391 1 97.25 232 ARG B C 1
ATOM 3806 O O . ARG B 1 232 ? 1.157 4.418 25.766 1 97.25 232 ARG B O 1
ATOM 3813 N N . LEU B 1 233 ? -0.616 4.66 24.469 1 97.81 233 LEU B N 1
ATOM 3814 C CA . LEU B 1 233 ? -0.25 3.477 23.703 1 97.81 233 LEU B CA 1
ATOM 3815 C C . LEU B 1 233 ? 1.095 3.674 23 1 97.81 233 LEU B C 1
ATOM 3817 O O . LEU B 1 233 ? 1.453 4.797 22.641 1 97.81 233 LEU B O 1
ATOM 3821 N N . PRO B 1 234 ? 1.864 2.611 22.875 1 97.94 234 PRO B N 1
ATOM 3822 C CA . PRO B 1 234 ? 3.229 2.717 22.359 1 97.94 234 PRO B CA 1
ATOM 3823 C C . PRO B 1 234 ? 3.301 3.492 21.047 1 97.94 234 PRO B C 1
ATOM 3825 O O . PRO B 1 234 ? 4.188 4.328 20.859 1 97.94 234 PRO B O 1
ATOM 3828 N N . PHE B 1 235 ? 2.387 3.238 20.094 1 98.44 235 PHE B N 1
ATOM 3829 C CA . PHE B 1 235 ? 2.361 3.938 18.828 1 98.44 235 PHE B CA 1
ATOM 3830 C C . PHE B 1 235 ? 2.162 5.434 19.031 1 98.44 235 PHE B C 1
ATOM 3832 O O . PHE B 1 235 ? 2.838 6.25 18.391 1 98.44 235 PHE B O 1
ATOM 3839 N N . LEU B 1 236 ? 1.286 5.805 19.969 1 98.62 236 LEU B N 1
ATOM 3840 C CA . LEU B 1 236 ? 0.985 7.207 20.234 1 98.62 236 LEU B CA 1
ATOM 3841 C C . LEU B 1 236 ? 2.123 7.875 21 1 98.62 236 LEU B C 1
ATOM 3843 O O . LEU B 1 236 ? 2.383 9.07 20.812 1 98.62 236 LEU B O 1
ATOM 3847 N N . ARG B 1 237 ? 2.795 7.145 21.797 1 98.62 237 ARG B N 1
ATOM 3848 C CA . ARG B 1 237 ? 3.986 7.672 22.453 1 98.62 237 ARG B CA 1
ATOM 3849 C C . ARG B 1 237 ? 5.078 7.98 21.438 1 98.62 237 ARG B C 1
ATOM 3851 O O . ARG B 1 237 ? 5.734 9.023 21.516 1 98.62 237 ARG B O 1
ATOM 3858 N N . ALA B 1 238 ? 5.262 7.078 20.531 1 98.44 238 ALA B N 1
ATOM 3859 C CA . ALA B 1 238 ? 6.246 7.301 19.469 1 98.44 238 ALA B CA 1
ATOM 3860 C C . ALA B 1 238 ? 5.867 8.516 18.625 1 98.44 238 ALA B C 1
ATOM 3862 O O . ALA B 1 238 ? 6.727 9.328 18.266 1 98.44 238 ALA B O 1
ATOM 3863 N N . ALA B 1 239 ? 4.609 8.648 18.281 1 98.75 239 ALA B N 1
ATOM 3864 C CA . ALA B 1 239 ? 4.129 9.789 17.5 1 98.75 239 ALA B CA 1
ATOM 3865 C C . ALA B 1 239 ? 4.348 11.094 18.25 1 98.75 239 ALA B C 1
ATOM 3867 O O . ALA B 1 239 ? 4.703 12.109 17.656 1 98.75 239 ALA B O 1
ATOM 3868 N N . ARG B 1 240 ? 4.121 11.086 19.547 1 98.5 240 ARG B N 1
ATOM 3869 C CA . ARG B 1 240 ? 4.344 12.266 20.375 1 98.5 240 ARG B CA 1
ATOM 3870 C C . ARG B 1 240 ? 5.805 12.703 20.328 1 98.5 240 ARG B C 1
ATOM 3872 O O . ARG B 1 240 ? 6.098 13.891 20.188 1 98.5 240 ARG B O 1
ATOM 3879 N N . ALA B 1 241 ? 6.648 11.742 20.484 1 98.44 241 ALA B N 1
ATOM 3880 C CA . ALA B 1 241 ? 8.078 12.047 20.438 1 98.44 241 ALA B CA 1
ATOM 3881 C C . ALA B 1 241 ? 8.469 12.633 19.094 1 98.44 241 ALA B C 1
ATOM 3883 O O . ALA B 1 241 ? 9.227 13.609 19.016 1 98.44 241 ALA B O 1
ATOM 3884 N N . LEU B 1 242 ? 7.969 12.047 18.031 1 98.12 242 LEU B N 1
ATOM 3885 C CA . LEU B 1 242 ? 8.25 12.539 16.688 1 98.12 242 LEU B CA 1
ATOM 3886 C C . LEU B 1 242 ? 7.68 13.938 16.5 1 98.12 242 LEU B C 1
ATOM 3888 O O . LEU B 1 242 ? 8.352 14.812 15.953 1 98.12 242 LEU B O 1
ATOM 3892 N N . ALA B 1 243 ? 6.457 14.141 16.953 1 98.06 243 ALA B N 1
ATOM 3893 C CA . ALA B 1 243 ? 5.812 15.453 16.844 1 98.06 243 ALA B CA 1
ATOM 3894 C C . ALA B 1 243 ? 6.609 16.516 17.594 1 98.06 243 ALA B C 1
ATOM 3896 O O . ALA B 1 243 ? 6.801 17.625 17.078 1 98.06 243 ALA B O 1
ATOM 3897 N N . ALA B 1 244 ? 7.039 16.172 18.734 1 97.25 244 ALA B N 1
ATOM 3898 C CA . ALA B 1 244 ? 7.84 17.109 19.531 1 97.25 244 ALA B CA 1
ATOM 3899 C C . ALA B 1 244 ? 9.133 17.469 18.812 1 97.25 244 ALA B C 1
ATOM 3901 O O . ALA B 1 244 ? 9.547 18.641 18.797 1 97.25 244 ALA B O 1
ATOM 3902 N N . ARG B 1 245 ? 9.75 16.484 18.234 1 96.06 245 ARG B N 1
ATOM 3903 C CA . ARG B 1 245 ? 10.984 16.703 17.484 1 96.06 245 ARG B CA 1
ATOM 3904 C C . ARG B 1 245 ? 10.75 17.625 16.297 1 96.06 245 ARG B C 1
ATOM 3906 O O . ARG B 1 245 ? 11.531 18.547 16.047 1 96.06 245 ARG B O 1
ATOM 3913 N N . LEU B 1 246 ? 9.703 17.391 15.562 1 95.94 246 LEU B N 1
ATOM 3914 C CA . LEU B 1 246 ? 9.367 18.203 14.398 1 95.94 246 LEU B CA 1
ATOM 3915 C C . LEU B 1 246 ? 9.031 19.641 14.82 1 95.94 246 LEU B C 1
ATOM 3917 O O . LEU B 1 246 ? 9.43 20.594 14.148 1 95.94 246 LEU B O 1
ATOM 3921 N N . HIS B 1 247 ? 8.328 19.719 15.883 1 94.12 247 HIS B N 1
ATOM 3922 C CA . HIS B 1 247 ? 7.934 21.031 16.391 1 94.12 247 HIS B CA 1
ATOM 3923 C C . HIS B 1 247 ? 9.148 21.844 16.812 1 94.12 247 HIS B C 1
ATOM 3925 O O . HIS B 1 247 ? 9.18 23.062 16.625 1 94.12 247 HIS B O 1
ATOM 3931 N N . ALA B 1 248 ? 10.141 21.203 17.328 1 91 248 ALA B N 1
ATOM 3932 C CA . ALA B 1 248 ? 11.336 21.875 17.828 1 91 248 ALA B CA 1
ATOM 3933 C C . ALA B 1 248 ? 12.234 22.328 16.688 1 91 248 ALA B C 1
ATOM 3935 O O . ALA B 1 248 ? 13.008 23.281 16.828 1 91 248 ALA B O 1
ATOM 3936 N N . GLU B 1 249 ? 12.336 21.531 15.547 1 81.12 249 GLU B N 1
ATOM 3937 C CA . GLU B 1 249 ? 13.227 21.812 14.414 1 81.12 249 GLU B CA 1
ATOM 3938 C C . GLU B 1 249 ? 12.695 22.984 13.578 1 81.12 249 GLU B C 1
ATOM 3940 O O . GLU B 1 249 ? 13.453 23.609 12.844 1 81.12 249 GLU B O 1
ATOM 3945 N N . VAL B 1 250 ? 11.438 23.031 13.273 1 61.97 250 VAL B N 1
ATOM 3946 C CA . VAL B 1 250 ? 10.891 23.984 12.305 1 61.97 250 VAL B CA 1
ATOM 3947 C C . VAL B 1 250 ? 11.414 25.391 12.594 1 61.97 250 VAL B C 1
ATOM 3949 O O . VAL B 1 250 ? 11.125 25.953 13.656 1 61.97 250 VAL B O 1
ATOM 3952 N N . PRO B 1 251 ? 12.672 25.594 12.203 1 51.5 251 PRO B N 1
ATOM 3953 C CA . PRO B 1 251 ? 13.211 26.953 12.266 1 51.5 251 PRO B CA 1
ATOM 3954 C C . PRO B 1 251 ? 12.297 27.984 11.594 1 51.5 251 PRO B C 1
ATOM 3956 O O . PRO B 1 251 ? 11.508 27.625 10.711 1 51.5 251 PRO B O 1
ATOM 3959 N N . VAL B 1 252 ? 11.883 29.141 12.094 1 40.59 252 VAL B N 1
ATOM 3960 C CA . VAL B 1 252 ? 11.594 30.312 11.273 1 40.59 252 VAL B CA 1
ATOM 3961 C C . VAL B 1 252 ? 12.484 30.312 10.031 1 40.59 252 VAL B C 1
ATOM 3963 O O . VAL B 1 252 ? 12.359 31.188 9.164 1 40.59 252 VAL B O 1
ATOM 3966 N N . GLN B 1 253 ? 13.844 29.969 10.031 1 39.31 253 GLN B N 1
ATOM 3967 C CA . GLN B 1 253 ? 14.922 30.438 9.156 1 39.31 253 GLN B CA 1
ATOM 3968 C C . GLN B 1 253 ? 14.891 29.703 7.816 1 39.31 253 GLN B C 1
ATOM 3970 O O . GLN B 1 253 ? 14.531 28.516 7.758 1 39.31 253 GLN B O 1
ATOM 3975 N N . VAL B 1 254 ? 14.82 30.359 6.566 1 37.03 254 VAL B N 1
ATOM 3976 C CA . VAL B 1 254 ? 15.117 30.109 5.16 1 37.03 254 VAL B CA 1
ATOM 3977 C C . VAL B 1 254 ? 16.344 29.203 5.047 1 37.03 254 VAL B C 1
ATOM 3979 O O . VAL B 1 254 ? 17.469 29.641 5.305 1 37.03 254 VAL B O 1
ATOM 3982 N N . TRP B 1 255 ? 16.391 28.078 5.523 1 34.22 255 TRP B N 1
ATOM 3983 C CA . TRP B 1 255 ? 17.562 27.219 5.414 1 34.22 255 TRP B CA 1
ATOM 3984 C C . TRP B 1 255 ? 17.984 27.047 3.959 1 34.22 255 TRP B C 1
ATOM 3986 O O . TRP B 1 255 ? 17.25 26.453 3.162 1 34.22 255 TRP B O 1
ATOM 3996 N N . GLN B 1 256 ? 18.438 27.969 3.303 1 35.94 256 GLN B N 1
ATOM 3997 C CA . GLN B 1 256 ? 19.188 27.891 2.051 1 35.94 256 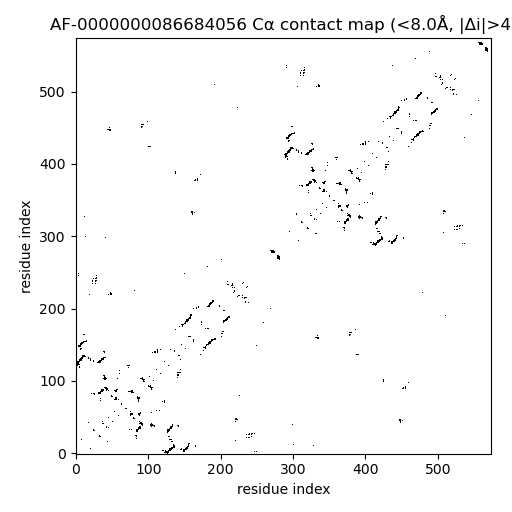GLN B CA 1
ATOM 3998 C C . GLN B 1 256 ? 20.266 26.828 2.127 1 35.94 256 GLN B C 1
ATOM 4000 O O . GLN B 1 256 ? 21.328 26.969 1.512 1 35.94 256 GLN B O 1
ATOM 4005 N N . GLN B 1 257 ? 20.344 26.016 3.186 1 36.62 257 GLN B N 1
ATOM 4006 C CA . GLN B 1 257 ? 21.578 25.266 3.092 1 36.62 257 GLN B CA 1
ATOM 4007 C C . GLN B 1 257 ? 21.625 24.422 1.819 1 36.62 257 GLN B C 1
ATOM 4009 O O . GLN B 1 257 ? 20.672 23.688 1.521 1 36.62 257 GLN B O 1
ATOM 4014 N N . ALA B 1 258 ? 22.344 24.703 0.922 1 37.84 258 ALA B N 1
ATOM 4015 C CA . ALA B 1 258 ? 22.75 23.953 -0.26 1 37.84 258 ALA B CA 1
ATOM 4016 C C . ALA B 1 258 ? 22.891 22.469 0.056 1 37.84 258 ALA B C 1
ATOM 4018 O O . ALA B 1 258 ? 23.641 22.078 0.959 1 37.84 258 ALA B O 1
ATOM 4019 N N . LEU B 1 259 ? 21.969 21.625 -0.187 1 43.06 259 LEU B N 1
ATOM 4020 C CA . LEU B 1 259 ? 22.172 20.188 -0.119 1 43.06 259 LEU B CA 1
ATOM 4021 C C . LEU B 1 259 ? 23.562 19.812 -0.588 1 43.06 259 LEU B C 1
ATOM 4023 O O . LEU B 1 259 ? 24.047 20.328 -1.599 1 43.06 259 LEU B O 1
ATOM 4027 N N . PRO B 1 260 ? 24.5 19.344 0.248 1 41.59 260 PRO B N 1
ATOM 4028 C CA . PRO B 1 260 ? 25.766 18.938 -0.358 1 41.59 260 PRO B CA 1
ATOM 4029 C C . PRO B 1 260 ? 25.578 18.156 -1.662 1 41.59 260 PRO B C 1
ATOM 4031 O O . PRO B 1 260 ? 24.516 17.562 -1.885 1 41.59 260 PRO B O 1
ATOM 4034 N N . PRO B 1 261 ? 26.359 18.453 -2.682 1 41 261 PRO B N 1
ATOM 4035 C CA . PRO B 1 261 ? 26.25 17.703 -3.934 1 41 261 PRO B CA 1
ATOM 4036 C C . PRO B 1 261 ? 26.031 16.203 -3.709 1 41 261 PRO B C 1
ATOM 4038 O O . PRO B 1 261 ? 26.438 15.664 -2.676 1 41 261 PRO B O 1
ATOM 4041 N N . PRO B 1 262 ? 25.062 15.672 -4.289 1 40.12 262 PRO B N 1
ATOM 4042 C CA . PRO B 1 262 ? 24.828 14.242 -4.078 1 40.12 262 PRO B CA 1
ATOM 4043 C C . PRO B 1 262 ? 26.125 13.445 -3.965 1 40.12 262 PRO B C 1
ATOM 4045 O O . PRO B 1 262 ? 27.125 13.789 -4.602 1 40.12 262 PRO B O 1
ATOM 4048 N N . PRO B 1 263 ? 26.391 12.867 -2.787 1 40.66 263 PRO B N 1
ATOM 4049 C CA . PRO B 1 263 ? 27.656 12.125 -2.836 1 40.66 263 PRO B CA 1
ATOM 4050 C C . PRO B 1 263 ? 27.859 11.383 -4.156 1 40.66 263 PRO B C 1
ATOM 4052 O O . PRO B 1 263 ? 26.875 11.086 -4.852 1 40.66 263 PRO B O 1
ATOM 4055 N N . GLY B 1 264 ? 29.062 11.461 -4.715 1 37.59 264 GLY B N 1
ATOM 4056 C CA . GLY B 1 264 ? 29.438 10.727 -5.914 1 37.59 264 GLY B CA 1
ATOM 4057 C C . GLY B 1 264 ? 28.812 9.352 -5.992 1 37.59 264 GLY B C 1
ATOM 4058 O O . GLY B 1 264 ? 28.109 8.93 -5.074 1 37.59 264 GLY B O 1
ATOM 4059 N N . PRO B 1 265 ? 28.922 8.68 -7.066 1 36.03 265 PRO B N 1
ATOM 4060 C CA . PRO B 1 265 ? 28.344 7.336 -7.18 1 36.03 265 PRO B CA 1
ATOM 4061 C C . PRO B 1 265 ? 28.578 6.48 -5.938 1 36.03 265 PRO B C 1
ATOM 4063 O O . PRO B 1 265 ? 29.688 6.469 -5.402 1 36.03 265 PRO B O 1
ATOM 4066 N N . VAL B 1 266 ? 27.656 6.398 -5.109 1 36.62 266 VAL B N 1
ATOM 4067 C CA . VAL B 1 266 ? 27.781 5.52 -3.953 1 36.62 266 VAL B CA 1
ATOM 4068 C C . VAL B 1 266 ? 28.547 4.258 -4.344 1 36.62 266 VAL B C 1
ATOM 4070 O O . VAL B 1 266 ? 28.234 3.627 -5.359 1 36.62 266 VAL B O 1
ATOM 4073 N N . PRO B 1 267 ? 29.734 4.082 -3.746 1 33.5 267 PRO B N 1
ATOM 4074 C CA . PRO B 1 267 ? 30.344 2.793 -4.102 1 33.5 267 PRO B CA 1
ATOM 4075 C C . PRO B 1 267 ? 29.359 1.633 -3.984 1 33.5 267 PRO B C 1
ATOM 4077 O O . PRO B 1 267 ? 28.359 1.729 -3.25 1 33.5 267 PRO B O 1
ATOM 4080 N N . ALA B 1 268 ? 29.531 0.596 -4.789 1 33.28 268 ALA B N 1
ATOM 4081 C CA . ALA B 1 268 ? 28.781 -0.659 -4.715 1 33.28 268 ALA B CA 1
ATOM 4082 C C . ALA B 1 268 ? 28.562 -1.08 -3.264 1 33.28 268 ALA B C 1
ATOM 4084 O O . ALA B 1 268 ? 29.516 -1.13 -2.477 1 33.28 268 ALA B O 1
ATOM 4085 N N . VAL B 1 269 ? 27.438 -0.77 -2.631 1 34.69 269 VAL B N 1
ATOM 4086 C CA . VAL B 1 269 ? 27.047 -1.117 -1.27 1 34.69 269 VAL B CA 1
ATOM 4087 C C . VAL B 1 269 ? 27.625 -2.479 -0.896 1 34.69 269 VAL B C 1
ATOM 4089 O O . VAL B 1 269 ? 27.531 -3.436 -1.666 1 34.69 269 VAL B O 1
ATOM 4092 N N . PRO B 1 270 ? 28.422 -2.533 0.144 1 32.28 270 PRO B N 1
ATOM 4093 C CA . PRO B 1 270 ? 28.859 -3.852 0.614 1 32.28 270 PRO B CA 1
ATOM 4094 C C . PRO B 1 270 ? 27.688 -4.812 0.834 1 32.28 270 PRO B C 1
ATOM 4096 O O . PRO B 1 270 ? 26.547 -4.371 1.038 1 32.28 270 PRO B O 1
ATOM 4099 N N . SER B 1 271 ? 27.828 -6.113 0.579 1 32 271 SER B N 1
ATOM 4100 C CA . SER B 1 271 ? 27.016 -7.312 0.757 1 32 271 SER B CA 1
ATOM 4101 C C . SER B 1 271 ? 26.422 -7.379 2.162 1 32 271 SER B C 1
ATOM 4103 O O . SER B 1 271 ? 27.141 -7.223 3.15 1 32 271 SER B O 1
ATOM 4105 N N . PHE B 1 272 ? 25.344 -6.824 2.334 1 31.09 272 PHE B N 1
ATOM 4106 C CA . PHE B 1 272 ? 24.703 -7.051 3.617 1 31.09 272 PHE B CA 1
ATOM 4107 C C . PHE B 1 272 ? 24.828 -8.508 4.043 1 31.09 272 PHE B C 1
ATOM 4109 O O . PHE B 1 272 ? 24.594 -9.414 3.244 1 31.09 272 PHE B O 1
ATOM 4116 N N . VAL B 1 273 ? 25.688 -8.789 4.973 1 33.44 273 VAL B N 1
ATOM 4117 C CA . VAL B 1 273 ? 25.828 -10.094 5.617 1 33.44 273 VAL B CA 1
ATOM 4118 C C . VAL B 1 273 ? 24.516 -10.469 6.305 1 33.44 273 VAL B C 1
ATOM 4120 O O . VAL B 1 273 ? 24 -9.711 7.125 1 33.44 273 VAL B O 1
ATOM 4123 N N . GLY B 1 274 ? 23.625 -11.25 5.688 1 32.62 274 GLY B N 1
ATOM 4124 C CA . GLY B 1 274 ? 22.453 -11.797 6.336 1 32.62 274 GLY B CA 1
ATOM 4125 C C . GLY B 1 274 ? 22.75 -12.461 7.668 1 32.62 274 GLY B C 1
ATOM 4126 O O . GLY B 1 274 ? 23.922 -12.664 8.016 1 32.62 274 GLY B O 1
ATOM 4127 N N . PRO B 1 275 ? 21.922 -12.5 8.578 1 31.48 275 PRO B N 1
ATOM 4128 C CA . PRO B 1 275 ? 22.312 -13.102 9.859 1 31.48 275 PRO B CA 1
ATOM 4129 C C . PRO B 1 275 ? 23.156 -14.359 9.68 1 31.48 275 PRO B C 1
ATOM 4131 O O . PRO B 1 275 ? 23.75 -14.836 10.648 1 31.48 275 PRO B O 1
ATOM 4134 N N . ALA B 1 276 ? 22.75 -15.336 8.773 1 36.91 276 ALA B N 1
ATOM 4135 C CA . ALA B 1 276 ? 23.562 -16.547 8.797 1 36.91 276 ALA B CA 1
ATOM 4136 C C . ALA B 1 276 ? 24.984 -16.281 8.289 1 36.91 276 ALA B C 1
ATOM 4138 O O . ALA B 1 276 ? 25.719 -17.203 7.965 1 36.91 276 ALA B O 1
ATOM 4139 N N . GLY B 1 277 ? 25.891 -15.164 8.664 1 34.84 277 GLY B N 1
ATOM 4140 C CA . GLY B 1 277 ? 27.266 -14.742 8.523 1 34.84 277 GLY B CA 1
ATOM 4141 C C . GLY B 1 277 ? 27.625 -14.289 7.117 1 34.84 277 GLY B C 1
ATOM 4142 O O . GLY B 1 277 ? 28.766 -13.961 6.836 1 34.84 277 GLY B O 1
ATOM 4143 N N . ARG B 1 278 ? 27.078 -14.867 5.969 1 32.38 278 ARG B N 1
ATOM 4144 C CA . ARG B 1 278 ? 27.734 -14.633 4.688 1 32.38 278 ARG B CA 1
ATOM 4145 C C . ARG B 1 278 ? 27.422 -13.242 4.152 1 32.38 278 ARG B C 1
ATOM 4147 O O . ARG B 1 278 ? 26.328 -12.727 4.359 1 32.38 278 ARG B O 1
ATOM 4154 N N . PRO B 1 279 ? 28.422 -12.453 3.635 1 32.59 279 PRO B N 1
ATOM 4155 C CA . PRO B 1 279 ? 28.375 -11.109 3.059 1 32.59 279 PRO B CA 1
ATOM 4156 C C . PRO B 1 279 ? 27.406 -11 1.88 1 32.59 279 PRO B C 1
ATOM 4158 O O . PRO B 1 279 ? 27.359 -11.898 1.036 1 32.59 279 PRO B O 1
ATOM 4161 N N . TRP B 1 280 ? 26.25 -10.461 2 1 30.73 280 TRP B N 1
ATOM 4162 C CA . TRP B 1 280 ? 25.453 -10.234 0.8 1 30.73 280 TRP B CA 1
ATOM 4163 C C . TRP B 1 280 ? 26.156 -9.266 -0.145 1 30.73 280 TRP B C 1
ATOM 4165 O O . TRP B 1 280 ? 26.594 -8.188 0.272 1 30.73 280 TRP B O 1
ATOM 4175 N N . GLN B 1 281 ? 26.953 -9.75 -1.074 1 29.64 281 GLN B N 1
ATOM 4176 C CA . GLN B 1 281 ? 27.594 -8.898 -2.076 1 29.64 281 GLN B CA 1
ATOM 4177 C C . GLN B 1 281 ? 26.562 -8.344 -3.059 1 29.64 281 GLN B C 1
ATOM 4179 O O . GLN B 1 281 ? 25.719 -9.086 -3.566 1 29.64 281 GLN B O 1
ATOM 4184 N N . ALA B 1 282 ? 26.375 -7.102 -3.096 1 33.38 282 ALA B N 1
ATOM 4185 C CA . ALA B 1 282 ? 25.562 -6.422 -4.098 1 33.38 282 ALA B CA 1
ATOM 4186 C C . ALA B 1 282 ? 25.984 -6.82 -5.512 1 33.38 282 ALA B C 1
ATOM 4188 O O . ALA B 1 282 ? 27.172 -6.855 -5.82 1 33.38 282 ALA B O 1
ATOM 4189 N N . PRO B 1 283 ? 25.172 -7.523 -6.34 1 27.12 283 PRO B N 1
ATOM 4190 C CA . PRO B 1 283 ? 25.703 -7.836 -7.668 1 27.12 283 PRO B CA 1
ATOM 4191 C C . PRO B 1 283 ? 26.219 -6.598 -8.398 1 27.12 283 PRO B C 1
ATOM 4193 O O . PRO B 1 283 ? 25.594 -5.543 -8.367 1 27.12 283 PRO B O 1
ATOM 4196 N N . VAL B 1 284 ? 27.609 -6.457 -8.5 1 28.81 284 VAL B N 1
ATOM 4197 C CA . VAL B 1 284 ? 28.297 -5.441 -9.297 1 28.81 284 VAL B CA 1
ATOM 4198 C C . VAL B 1 284 ? 27.797 -5.508 -10.742 1 28.81 284 VAL B C 1
ATOM 4200 O O . VAL B 1 284 ? 27.922 -6.543 -11.398 1 28.81 284 VAL B O 1
ATOM 4203 N N . TYR B 1 285 ? 26.828 -4.715 -11.102 1 21.38 285 TYR B N 1
ATOM 4204 C CA . TYR B 1 285 ? 26.547 -4.57 -12.523 1 21.38 285 TYR B CA 1
ATOM 4205 C C . TYR B 1 285 ? 27.703 -3.902 -13.242 1 21.38 285 TYR B C 1
ATOM 4207 O O . TYR B 1 285 ? 28.125 -2.803 -12.875 1 21.38 285 TYR B O 1
ATOM 4215 N N . ARG B 1 286 ? 28.703 -4.773 -13.695 1 23.11 286 ARG B N 1
ATOM 4216 C CA . ARG B 1 286 ? 29.594 -4.18 -14.68 1 23.11 286 ARG B CA 1
ATOM 4217 C C . ARG B 1 286 ? 28.828 -3.662 -15.883 1 23.11 286 ARG B C 1
ATOM 4219 O O . ARG B 1 286 ? 27.953 -4.359 -16.422 1 23.11 286 ARG B O 1
ATOM 4226 N N . PRO B 1 287 ? 29.219 -2.32 -16.328 1 25.67 287 PRO B N 1
ATOM 4227 C CA . PRO B 1 287 ? 28.781 -1.89 -17.656 1 25.67 287 PRO B CA 1
ATOM 4228 C C . PRO B 1 287 ? 29.031 -2.941 -18.734 1 25.67 287 PRO B C 1
ATOM 4230 O O . PRO B 1 287 ? 29.984 -3.721 -18.625 1 25.67 287 PRO B O 1
#

Foldseek 3Di:
DAFFFEEEEAQDDCQCLLLLLLLLQLQFPDADEAEAEQALQFWQQCVLQVHDQPLALLVQLVCQVVVNHDQAPQVSWDDGLSNYTYRHAHHQCDPDDPPPDRGRSQVSNLSCLVGVLVRSVVNRRPHYYYYRHYHDDLDRSNLSSQLSGLAYEYEFEQDPVRLVSLQVCLCVQQPRPNHQDAYAYEYEADHPDDQVVSCLRNVHHHQFYAHDFPLSCCCSSNNDPDDPCSCVGRRSVRSNVSSVVVVVPSDPDRCPPDPPDDPDDDPQPWQPQDVVRDIHGRPPPDD/DAFFFEEEEAQDDCQCLLLLLLLLQLQFPDADEAEAEQALQFWQQCVLQVHDQPLALLVQLVCQVVVNHDQAPQVSWDDGLSNYTYRHAHHQCDPDDPPPDRGRSQVSSLSCLVGVLVRSVVNRRPHYYYYRHYHDDLPRSNLSSQLSGLAYEYEFEQDPVRLVSLQVCLCVQQPRPNHQDAYAYEYEADHPDDQVVSCLRNVHHHQFYAHDFPLSCCPSSNNDPDDPCSCVGRRSVRSNVSSVVVVVPSDPDSCPPDPPDDPDDDPQPWQPQDVVRDIHRRPPPDD

Organism: NCBI:txid175570

pLDDT: mean 85.23, std 21.3, range [21.38, 98.88]

Sequence (574 aa):
MTGVLVAIGSVKGSPYVTSLAVALAARWPTPGALVVEADPAGGDLAFRFGARREPGLSELAADTRTGRRGGDLAAYARPIRLGVSVVFAPADQQQGPQAGGVGQAAQATRMVAHNCLDLLRASAARRAVIVDVGRLGWDSPAWPLVAAADVFLVAMRSGVEAVDAVQVRRDRVRSVPGLRSVPRLVVAGSPLCTEREITEVTGLPVIGTVPDDRRAADVLGGRAEPGRGWTRLPFLRAARALAARLHAEVPVQVWQQALPPPPGPVPAVPSFVGPAGRPWQAPVYRPMTGVLVAIGSVKGSPYVTSLAVALAARWPTPGALVVEADPAGGDLAFRFGARREPGLSELAADTRTGRRGGDLAAYARPIRLGVSVVFAPADQQQGPQAGGVGQAAQATRMVAHNCLDLLRASAARRAVIVDVGRLGWDSPAWPLVAAADVFLVAMRSGVEAVDAVQVRRDRVRSVPGLRSVPRLVVAGSPLCTEREITEVTGLPVIGTVPDDRRAADVLGGRAEPGRGWTRLPFLRAARALAARLHAEVPVQVWQQALPPPPGPVPAVPSFVGPAGRPWQAPVYRP

Solvent-accessible surface area (backbone atoms only — not comparable to full-atom values): 30125 Å² total; per-residue (Å²): 117,88,27,40,31,35,21,33,22,21,71,56,70,58,42,46,42,65,48,48,40,51,37,26,41,52,37,34,86,59,83,74,26,30,35,35,40,32,19,44,79,26,42,43,61,33,56,28,62,72,47,76,43,71,56,8,34,51,52,51,29,52,25,48,75,70,70,63,51,72,94,48,59,68,77,24,36,42,75,48,100,69,82,30,32,31,22,26,27,40,58,38,30,64,75,71,87,64,83,88,56,71,27,44,11,32,49,27,23,34,42,33,38,73,69,37,52,66,46,54,51,58,44,9,56,67,18,42,31,32,32,24,36,35,64,43,55,93,79,41,54,36,53,53,45,41,19,70,12,58,37,32,36,38,27,26,44,33,48,68,33,41,47,50,56,48,34,50,38,30,65,62,66,68,60,43,76,66,52,60,48,78,49,28,29,32,35,25,40,77,57,82,58,52,62,66,56,50,21,67,69,37,72,36,52,61,73,43,61,32,54,80,37,72,69,51,49,31,38,68,50,44,73,38,79,77,56,98,60,50,69,66,34,69,37,38,42,33,25,27,54,41,27,46,51,53,64,71,59,65,62,92,69,86,68,74,71,72,71,73,72,73,76,64,84,72,69,81,58,76,24,59,49,50,89,91,71,55,64,31,66,53,84,75,80,74,132,118,87,27,39,31,34,22,33,22,23,70,56,70,60,42,46,42,65,48,49,42,51,38,26,41,51,38,34,85,60,82,73,25,31,33,37,39,34,19,45,79,26,42,45,62,32,57,28,64,72,46,76,43,71,57,7,35,52,51,52,30,50,25,47,74,71,71,62,52,72,94,47,60,67,78,25,37,42,76,48,98,69,81,30,33,31,23,25,27,42,56,38,30,63,73,72,87,62,82,86,54,71,26,44,10,31,48,28,25,35,43,33,37,73,69,37,52,68,46,54,50,58,44,10,55,67,20,42,31,32,32,26,35,33,64,44,56,93,79,42,54,37,52,53,46,42,19,68,12,59,36,33,38,37,27,25,44,32,48,67,34,41,48,50,56,48,34,50,37,30,66,62,66,68,59,44,77,66,52,58,47,77,48,29,29,32,34,27,40,75,57,81,58,52,62,66,55,49,20,67,69,37,72,35,52,62,73,43,61,32,54,80,38,72,68,51,48,31,37,68,50,46,75,37,78,77,55,98,61,50,68,66,33,69,34,40,44,34,26,26,54,43,26,47,52,51,65,70,58,66,62,93,67,83,66,73,72,71,72,70,72,72,76,65,84,71,69,83,57,75,25,57,51,48,89,91,71,53,66,33,66,54,84,76,79,73,132

InterPro domains:
  IPR027417 P-loop containing nucleoside triphosphate hydrolase [G3DSA:3.40.50.300] (5-246)
  IPR027417 P-loop containing nucleoside triphosphate hydrolase [SSF52540] (7-246)

Radius of gyration: 23.19 Å; Cα contacts (8 Å, |Δi|>4): 1224; chains: 2; bounding box: 60×65×59 Å